Protein AF-A0A8C4H560-F1 (afdb_monomer)

Radius of gyration: 43.39 Å; Cα contacts (8 Å, |Δi|>4): 390; chains: 1; bounding box: 115×99×120 Å

Structure (mmCIF, N/CA/C/O backbone):
data_AF-A0A8C4H560-F1
#
_entry.id   AF-A0A8C4H560-F1
#
loop_
_atom_site.group_PDB
_atom_site.id
_atom_site.type_symbol
_atom_site.label_atom_id
_atom_site.label_alt_id
_atom_site.label_comp_id
_atom_site.label_asym_id
_atom_site.label_entity_id
_atom_site.label_seq_id
_atom_site.pdbx_PDB_ins_code
_atom_site.Cartn_x
_atom_site.Cartn_y
_atom_site.Cartn_z
_atom_site.occupancy
_atom_site.B_iso_or_equiv
_atom_site.auth_seq_id
_atom_site.auth_comp_id
_atom_site.auth_asym_id
_atom_site.auth_atom_id
_atom_site.pdbx_PDB_model_num
ATOM 1 N N . MET A 1 1 ? 51.937 -26.928 18.117 1.00 47.91 1 MET A N 1
ATOM 2 C CA . MET A 1 1 ? 51.478 -27.788 17.000 1.00 47.91 1 MET A CA 1
ATOM 3 C C . MET A 1 1 ? 50.819 -27.026 15.838 1.00 47.91 1 MET A C 1
ATOM 5 O O . MET A 1 1 ? 50.503 -27.669 14.853 1.00 47.91 1 MET A O 1
ATOM 9 N N . ALA A 1 2 ? 50.645 -25.694 15.878 1.00 48.47 2 ALA A N 1
ATOM 10 C CA . ALA A 1 2 ? 50.046 -24.950 14.752 1.00 48.47 2 ALA A CA 1
ATOM 11 C C . ALA A 1 2 ? 51.021 -24.631 13.591 1.00 48.47 2 ALA A C 1
ATOM 13 O O . ALA A 1 2 ? 50.582 -24.418 12.466 1.00 48.47 2 ALA A O 1
ATOM 14 N N . SER A 1 3 ? 52.335 -24.626 13.846 1.00 56.00 3 SER A N 1
ATOM 15 C CA . SER A 1 3 ? 53.384 -24.234 12.888 1.00 56.00 3 SER A CA 1
ATOM 16 C C . SER A 1 3 ? 53.405 -25.072 11.607 1.00 56.00 3 SER A C 1
ATOM 18 O O . SER A 1 3 ? 53.442 -24.520 10.513 1.00 56.00 3 SER A O 1
ATOM 20 N N . ASN A 1 4 ? 53.360 -26.402 11.733 1.00 58.06 4 ASN A N 1
ATOM 21 C CA . ASN A 1 4 ? 53.607 -27.302 10.603 1.00 58.06 4 ASN A CA 1
ATOM 22 C C . ASN A 1 4 ? 52.527 -27.186 9.518 1.00 58.06 4 ASN A C 1
ATOM 24 O O . ASN A 1 4 ? 52.849 -27.282 8.342 1.00 58.06 4 ASN A O 1
ATOM 28 N N . ALA A 1 5 ? 51.270 -26.931 9.895 1.00 63.47 5 ALA A N 1
ATOM 29 C CA . ALA A 1 5 ? 50.184 -26.751 8.933 1.00 63.47 5 ALA A CA 1
ATOM 30 C C . ALA A 1 5 ? 50.359 -25.469 8.098 1.00 63.47 5 ALA A C 1
ATOM 32 O O . ALA A 1 5 ? 50.160 -25.503 6.888 1.00 63.47 5 ALA A O 1
ATOM 33 N N . SER A 1 6 ? 50.787 -24.366 8.727 1.00 66.88 6 SER A N 1
ATOM 34 C CA . SER A 1 6 ? 51.080 -23.113 8.018 1.00 66.88 6 SER A CA 1
ATOM 35 C C . SER A 1 6 ? 52.268 -23.282 7.072 1.00 66.88 6 SER A C 1
ATOM 37 O O . SER A 1 6 ? 52.171 -22.943 5.900 1.00 66.88 6 SER A O 1
ATOM 39 N N . HIS A 1 7 ? 53.355 -23.887 7.557 1.00 69.62 7 HIS A N 1
ATOM 40 C CA . HIS A 1 7 ? 54.592 -24.048 6.789 1.00 69.62 7 HIS A CA 1
ATOM 41 C C . HIS A 1 7 ? 54.442 -25.035 5.612 1.00 69.62 7 HIS A C 1
ATOM 43 O O . HIS A 1 7 ? 55.108 -24.883 4.590 1.00 69.62 7 HIS A O 1
ATOM 49 N N . MET A 1 8 ? 53.549 -26.029 5.731 1.00 68.75 8 MET A N 1
ATOM 50 C CA . MET A 1 8 ? 53.156 -26.906 4.618 1.00 68.75 8 MET A CA 1
ATOM 51 C C . MET A 1 8 ? 52.274 -26.193 3.587 1.00 68.75 8 MET A C 1
ATOM 53 O O . MET A 1 8 ? 52.397 -26.481 2.401 1.00 68.75 8 MET A O 1
ATOM 57 N N . LEU A 1 9 ? 51.387 -25.286 4.014 1.00 74.06 9 LEU A N 1
ATOM 58 C CA . LEU A 1 9 ? 50.549 -24.507 3.098 1.00 74.06 9 LEU A CA 1
ATOM 59 C C . LEU A 1 9 ? 51.389 -23.496 2.304 1.00 74.06 9 LEU A C 1
ATOM 61 O O . LEU A 1 9 ? 51.219 -23.371 1.099 1.00 74.06 9 LEU A O 1
ATOM 65 N N . GLU A 1 10 ? 52.330 -22.835 2.976 1.00 76.50 10 GLU A N 1
ATOM 66 C CA . GLU A 1 10 ? 53.297 -21.899 2.396 1.00 76.50 10 GLU A CA 1
ATOM 67 C C . GLU A 1 10 ? 54.161 -22.579 1.319 1.00 76.50 10 GLU A C 1
ATOM 69 O O . GLU A 1 10 ? 54.155 -22.151 0.168 1.00 76.50 10 GLU A O 1
ATOM 74 N N . ALA A 1 11 ? 54.777 -23.726 1.637 1.00 71.19 11 ALA A N 1
ATOM 75 C CA . ALA A 1 11 ? 55.552 -24.511 0.670 1.00 71.19 11 ALA A CA 1
ATOM 76 C C . ALA A 1 11 ? 54.706 -25.079 -0.492 1.00 71.19 11 ALA A C 1
ATOM 78 O O . ALA A 1 11 ? 55.215 -25.267 -1.597 1.00 71.19 11 ALA A O 1
ATOM 79 N N . ALA A 1 12 ? 53.415 -25.358 -0.270 1.00 69.50 12 ALA A N 1
ATOM 80 C CA . ALA A 1 12 ? 52.510 -25.812 -1.327 1.00 69.50 12 ALA A CA 1
ATOM 81 C C . ALA A 1 12 ? 52.098 -24.677 -2.282 1.00 69.50 12 ALA A C 1
ATOM 83 O O . ALA A 1 12 ? 51.908 -24.933 -3.469 1.00 69.50 12 ALA A O 1
ATOM 84 N N . LEU A 1 13 ? 51.980 -23.440 -1.789 1.00 73.44 13 LEU A N 1
ATOM 85 C CA . LEU A 1 13 ? 51.741 -22.256 -2.619 1.00 73.44 13 LEU A CA 1
ATOM 86 C C . LEU A 1 13 ? 52.995 -21.891 -3.427 1.00 73.44 13 LEU A C 1
ATOM 88 O O . LEU A 1 13 ? 52.899 -21.699 -4.635 1.00 73.44 13 LEU A O 1
ATOM 92 N N . GLU A 1 14 ? 54.174 -21.921 -2.800 1.00 71.38 14 GLU A N 1
ATOM 93 C CA . GLU A 1 14 ? 55.463 -21.689 -3.470 1.00 71.38 14 GLU A CA 1
ATOM 94 C C . GLU A 1 14 ? 55.711 -22.704 -4.610 1.00 71.38 14 GLU A C 1
ATOM 96 O O . GLU A 1 14 ? 56.168 -22.333 -5.692 1.00 71.38 14 GLU A O 1
ATOM 101 N N . GLN A 1 15 ? 55.303 -23.972 -4.436 1.00 65.31 15 GLN A N 1
ATOM 102 C CA . GLN A 1 15 ? 55.306 -24.964 -5.522 1.00 65.31 15 GLN A CA 1
ATOM 103 C C . GLN A 1 15 ? 54.339 -24.642 -6.674 1.00 65.31 15 GLN A C 1
ATOM 105 O O . GLN A 1 15 ? 54.640 -24.991 -7.816 1.00 65.31 15 GLN A O 1
ATOM 110 N N . MET A 1 16 ? 53.186 -24.017 -6.415 1.00 61.81 16 MET A N 1
ATOM 111 C CA . MET A 1 16 ? 52.249 -23.635 -7.480 1.00 61.81 16 MET A CA 1
ATOM 112 C C . MET A 1 16 ? 52.762 -22.424 -8.263 1.00 61.81 16 MET A C 1
ATOM 114 O O . MET A 1 16 ? 52.707 -22.441 -9.494 1.00 61.81 16 MET A O 1
ATOM 118 N N . ASP A 1 17 ? 53.331 -21.430 -7.580 1.00 63.41 17 ASP A N 1
ATOM 119 C CA . ASP A 1 17 ? 53.924 -20.255 -8.225 1.00 63.41 17 ASP A CA 1
ATOM 120 C C . ASP A 1 17 ? 55.116 -20.634 -9.118 1.00 63.41 17 ASP A C 1
ATOM 122 O O . ASP A 1 17 ? 55.211 -20.141 -10.241 1.00 63.41 17 ASP A O 1
ATOM 126 N N . ASP A 1 18 ? 55.978 -21.572 -8.706 1.00 60.38 18 ASP A N 1
ATOM 127 C CA . ASP A 1 18 ? 57.092 -22.045 -9.546 1.00 60.38 18 ASP A CA 1
ATOM 128 C C . ASP A 1 18 ? 56.635 -22.808 -10.804 1.00 60.38 18 ASP A C 1
ATOM 130 O O . ASP A 1 18 ? 57.280 -22.714 -11.857 1.00 60.38 18 ASP A O 1
ATOM 134 N N . ILE A 1 19 ? 55.499 -23.513 -10.726 1.00 56.66 19 ILE A N 1
ATOM 135 C CA . ILE A 1 19 ? 54.857 -24.168 -11.877 1.00 56.66 19 ILE A CA 1
ATOM 136 C C . ILE A 1 19 ? 54.250 -23.122 -12.824 1.00 56.66 19 ILE A C 1
ATOM 138 O O . ILE A 1 19 ? 54.446 -23.211 -14.038 1.00 56.66 19 ILE A O 1
ATOM 142 N N . ILE A 1 20 ? 53.556 -22.111 -12.291 1.00 57.53 20 ILE A N 1
ATOM 143 C CA . ILE A 1 20 ? 52.934 -21.029 -13.076 1.00 57.53 20 ILE A CA 1
ATOM 144 C C . ILE A 1 20 ? 54.002 -20.127 -13.721 1.00 57.53 20 ILE A C 1
ATOM 146 O O . ILE A 1 20 ? 53.859 -19.731 -14.878 1.00 57.53 20 ILE A O 1
ATOM 150 N N . ALA A 1 21 ? 55.115 -19.873 -13.028 1.00 64.38 21 ALA A N 1
ATOM 151 C CA . ALA A 1 21 ? 56.273 -19.134 -13.534 1.00 64.38 21 ALA A CA 1
ATOM 152 C C . ALA A 1 21 ? 57.119 -19.919 -14.561 1.00 64.38 21 ALA A C 1
ATOM 154 O O . ALA A 1 21 ? 58.123 -19.402 -15.057 1.00 64.38 21 ALA A O 1
ATOM 155 N N . GLY A 1 22 ? 56.749 -21.163 -14.888 1.00 43.25 22 GLY A N 1
ATOM 156 C CA . GLY A 1 22 ? 57.388 -21.955 -15.940 1.00 43.25 22 GLY A CA 1
ATOM 157 C C . GLY A 1 22 ? 58.807 -22.437 -15.620 1.00 43.25 22 GLY A C 1
ATOM 158 O O . GLY A 1 22 ? 59.541 -22.829 -16.535 1.00 43.25 22 GLY A O 1
ATOM 159 N N . LYS A 1 23 ? 59.225 -22.436 -14.345 1.00 49.22 23 LYS A N 1
ATOM 160 C CA . LYS A 1 23 ? 60.531 -22.983 -13.955 1.00 49.22 23 LYS A CA 1
ATOM 161 C C . LYS A 1 23 ? 60.501 -24.504 -14.121 1.00 49.22 23 LYS A C 1
ATOM 163 O O . LYS A 1 23 ? 59.721 -25.204 -13.481 1.00 49.22 23 LYS A O 1
ATOM 168 N N . LYS A 1 24 ? 61.369 -25.043 -14.984 1.00 48.34 24 LYS A N 1
ATOM 169 C CA . LYS A 1 24 ? 61.469 -26.494 -15.215 1.00 48.34 24 LYS A CA 1
ATOM 170 C C . LYS A 1 24 ? 61.908 -27.219 -13.939 1.00 48.34 24 LYS A C 1
ATOM 172 O O . LYS A 1 24 ? 63.100 -27.282 -13.648 1.00 48.34 24 LYS A O 1
ATOM 177 N N . CYS A 1 25 ? 60.966 -27.831 -13.225 1.00 34.28 25 CYS A N 1
ATOM 178 C CA . CYS A 1 25 ? 61.288 -28.760 -12.149 1.00 34.28 25 CYS A CA 1
ATOM 179 C C . CYS A 1 25 ? 61.933 -30.026 -12.739 1.00 34.28 25 CYS A C 1
ATOM 181 O O . CYS A 1 25 ? 61.254 -30.885 -13.303 1.00 34.28 25 CYS A O 1
ATOM 183 N N . THR A 1 26 ? 63.255 -30.153 -12.619 1.00 41.19 26 THR A N 1
ATOM 184 C CA . THR A 1 26 ? 64.011 -31.346 -13.029 1.00 41.19 26 THR A CA 1
ATOM 185 C C . THR A 1 26 ? 63.871 -32.467 -11.997 1.00 41.19 26 THR A C 1
ATOM 187 O O . THR A 1 26 ? 64.844 -32.866 -11.361 1.00 41.19 26 THR A O 1
ATOM 190 N N . SER A 1 27 ? 62.647 -32.973 -11.837 1.00 36.25 27 SER A N 1
ATOM 191 C CA . SER A 1 27 ? 62.338 -34.174 -11.054 1.00 36.25 27 SER A CA 1
ATOM 192 C C . SER A 1 27 ? 62.000 -35.325 -11.999 1.00 36.25 27 SER A C 1
ATOM 194 O O . SER A 1 27 ? 61.185 -35.169 -12.907 1.00 36.25 27 SER A O 1
ATOM 196 N N . GLN A 1 28 ? 62.631 -36.486 -11.803 1.00 42.28 28 GLN A N 1
ATOM 197 C CA . GLN A 1 28 ? 62.467 -37.655 -12.673 1.00 42.28 28 GLN A CA 1
ATOM 198 C C . GLN A 1 28 ? 61.102 -38.331 -12.471 1.00 42.28 28 GLN A C 1
ATOM 200 O O . GLN A 1 28 ? 60.988 -39.339 -11.777 1.00 42.28 28 GLN A O 1
ATOM 205 N N . LEU A 1 29 ? 60.062 -37.807 -13.121 1.00 31.38 29 LEU A N 1
ATOM 206 C CA . LEU A 1 29 ? 58.842 -38.570 -13.374 1.00 31.38 29 LEU A CA 1
ATOM 207 C C . LEU A 1 29 ? 59.110 -39.566 -14.506 1.00 31.38 29 LEU A C 1
ATOM 209 O O . LEU A 1 29 ? 59.011 -39.235 -15.687 1.00 31.38 29 LEU A O 1
ATOM 213 N N . THR A 1 30 ? 59.450 -40.800 -14.134 1.00 35.66 30 THR A N 1
ATOM 214 C CA . THR A 1 30 ? 59.429 -41.955 -15.035 1.00 35.66 30 THR A CA 1
ATOM 215 C C . THR A 1 30 ? 57.999 -42.204 -15.505 1.00 35.66 30 THR A C 1
ATOM 217 O O . THR A 1 30 ? 57.219 -42.909 -14.864 1.00 35.66 30 THR A O 1
ATOM 220 N N . LEU A 1 31 ? 57.651 -41.616 -16.650 1.00 35.09 31 LEU A N 1
ATOM 221 C CA . LEU A 1 31 ? 56.470 -42.012 -17.407 1.00 35.09 31 LEU A CA 1
ATOM 222 C C . LEU A 1 31 ? 56.571 -43.511 -17.748 1.00 35.09 31 LEU A C 1
ATOM 224 O O . LEU A 1 31 ? 57.666 -43.986 -18.070 1.00 35.09 31 LEU A O 1
ATOM 228 N N . PRO A 1 32 ? 55.462 -44.271 -17.697 1.00 37.75 32 PRO A N 1
ATOM 229 C CA . PRO A 1 32 ? 55.464 -45.639 -18.195 1.00 37.75 32 PRO A CA 1
ATOM 230 C C . PRO A 1 32 ? 55.802 -45.621 -19.694 1.00 37.75 32 PRO A C 1
ATOM 232 O O . PRO A 1 32 ? 55.334 -44.725 -20.403 1.00 37.75 32 PRO A O 1
ATOM 235 N N . PRO A 1 33 ? 56.586 -46.584 -20.208 1.00 43.00 33 PRO A N 1
ATOM 236 C CA . PRO A 1 33 ? 56.915 -46.616 -21.623 1.00 43.00 33 PRO A CA 1
ATOM 237 C C . PRO A 1 33 ? 55.644 -46.879 -22.434 1.00 43.00 33 PRO A C 1
ATOM 239 O O . PRO A 1 33 ? 55.116 -47.991 -22.448 1.00 43.00 33 PRO A O 1
ATOM 242 N N . SER A 1 34 ? 55.160 -45.857 -23.138 1.00 39.41 34 SER A N 1
ATOM 243 C CA . SER A 1 34 ? 54.199 -46.027 -24.221 1.00 39.41 34 SER A CA 1
ATOM 244 C C . SER A 1 34 ? 54.909 -46.760 -25.358 1.00 39.41 34 SER A C 1
ATOM 246 O O . SER A 1 34 ? 55.544 -46.134 -26.208 1.00 39.41 34 SER A O 1
ATOM 248 N N . VAL A 1 35 ? 54.849 -48.096 -25.341 1.00 53.44 35 VAL A N 1
ATOM 249 C CA . VAL A 1 35 ? 55.402 -48.955 -26.397 1.00 53.44 35 VAL A CA 1
ATOM 250 C C . VAL A 1 35 ? 54.485 -48.891 -27.620 1.00 53.44 35 VAL A C 1
ATOM 252 O O . VAL A 1 35 ? 53.821 -49.859 -27.975 1.00 53.44 35 VAL A O 1
ATOM 255 N N . ASP A 1 36 ? 54.450 -47.721 -28.250 1.00 53.81 36 ASP A N 1
ATOM 256 C CA . ASP A 1 36 ? 54.069 -47.580 -29.645 1.00 53.81 36 ASP A CA 1
ATOM 257 C C . ASP A 1 36 ? 55.312 -47.922 -30.490 1.00 53.81 36 ASP A C 1
ATOM 259 O O . ASP A 1 36 ? 56.314 -47.192 -30.441 1.00 53.81 36 ASP A O 1
ATOM 263 N N . PRO A 1 37 ? 55.308 -49.043 -31.239 1.00 58.91 37 PRO A N 1
ATOM 264 C CA . PRO A 1 37 ? 56.445 -49.423 -32.065 1.00 58.91 37 PRO A CA 1
ATOM 265 C C . PRO A 1 37 ? 56.753 -48.392 -33.155 1.00 58.91 37 PRO A C 1
ATOM 267 O O . PRO A 1 37 ? 57.917 -48.254 -33.525 1.00 58.91 37 PRO A O 1
ATOM 270 N N . ALA A 1 38 ? 55.752 -47.647 -33.642 1.00 57.56 38 ALA A N 1
ATOM 271 C CA . ALA A 1 38 ? 55.943 -46.628 -34.668 1.00 57.56 38 ALA A CA 1
ATOM 272 C C . ALA A 1 38 ? 56.692 -45.409 -34.115 1.00 57.56 38 ALA A C 1
ATOM 274 O O . ALA A 1 38 ? 57.623 -44.926 -34.757 1.00 57.56 38 ALA A O 1
ATOM 275 N N . LEU A 1 39 ? 56.365 -44.954 -32.899 1.00 62.19 39 LEU A N 1
ATOM 276 C CA . LEU A 1 39 ? 57.067 -43.824 -32.278 1.00 62.19 39 LEU A CA 1
ATOM 277 C C . LEU A 1 39 ? 58.534 -44.166 -31.969 1.00 62.19 39 LEU A C 1
ATOM 279 O O . LEU A 1 39 ? 59.423 -43.364 -32.254 1.00 62.19 39 LEU A O 1
ATOM 283 N N . ASN A 1 40 ? 58.802 -45.376 -31.463 1.00 65.44 40 ASN A N 1
ATOM 284 C CA . ASN A 1 40 ? 60.173 -45.858 -31.263 1.00 65.44 40 ASN A CA 1
ATOM 285 C C . ASN A 1 40 ? 60.932 -46.008 -32.594 1.00 65.44 40 ASN A C 1
ATOM 287 O O . ASN A 1 40 ? 62.098 -45.625 -32.675 1.00 65.44 40 ASN A O 1
ATOM 291 N N . ALA A 1 41 ? 60.286 -46.523 -33.647 1.00 63.59 41 ALA A N 1
ATOM 292 C CA . ALA 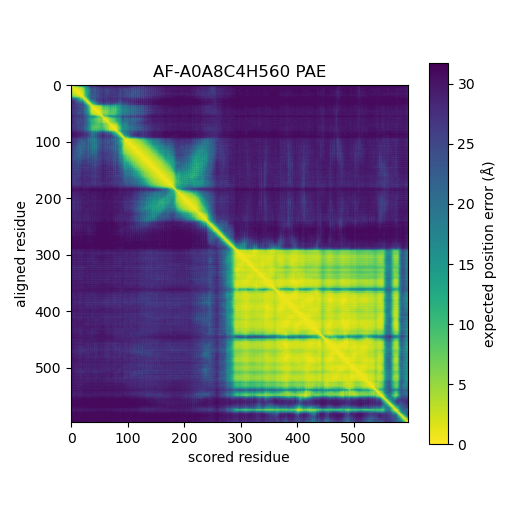A 1 41 ? 60.896 -46.634 -34.973 1.00 63.59 41 ALA A CA 1
ATOM 293 C C . ALA A 1 41 ? 61.236 -45.258 -35.571 1.00 63.59 41 ALA A C 1
ATOM 295 O O . ALA A 1 41 ? 62.328 -45.087 -36.114 1.00 63.59 41 ALA A O 1
ATOM 296 N N . LEU A 1 42 ? 60.356 -44.262 -35.420 1.00 65.25 42 LEU A N 1
ATOM 297 C CA . LEU A 1 42 ? 60.607 -42.884 -35.849 1.00 65.25 42 LEU A CA 1
ATOM 298 C C . LEU A 1 42 ? 61.770 -42.252 -35.073 1.00 65.25 42 LEU A C 1
ATOM 300 O O . LEU A 1 42 ? 62.687 -41.724 -35.694 1.00 65.25 42 LEU A O 1
ATOM 304 N N . GLN A 1 43 ? 61.800 -42.371 -33.741 1.00 69.50 43 GLN A N 1
ATOM 305 C CA . GLN A 1 43 ? 62.899 -41.840 -32.920 1.00 69.50 43 GLN A CA 1
ATOM 306 C C . GLN A 1 43 ? 64.253 -42.488 -33.251 1.00 69.50 43 GLN A C 1
ATOM 308 O O . GLN A 1 43 ? 65.264 -41.792 -33.337 1.00 69.50 43 GLN A O 1
ATOM 313 N N . LEU A 1 44 ? 64.281 -43.804 -33.489 1.00 70.94 44 LEU A N 1
ATOM 314 C CA . LEU A 1 44 ? 65.487 -44.511 -33.933 1.00 70.94 44 LEU A CA 1
ATOM 315 C C . LEU A 1 44 ? 65.911 -44.098 -35.351 1.00 70.94 44 LEU A C 1
ATOM 317 O O . LEU A 1 44 ? 67.105 -43.966 -35.608 1.00 70.94 44 LEU A O 1
ATOM 321 N N . THR A 1 45 ? 64.957 -43.849 -36.251 1.00 66.94 45 THR A N 1
ATOM 322 C CA . THR A 1 45 ? 65.234 -43.378 -37.619 1.00 66.94 45 THR A CA 1
ATOM 323 C C . THR A 1 45 ? 65.797 -41.956 -37.616 1.00 66.94 45 THR A C 1
ATOM 325 O O . THR A 1 45 ? 66.785 -41.698 -38.297 1.00 66.94 45 THR A O 1
ATOM 328 N N . GLU A 1 46 ? 65.241 -41.053 -36.803 1.00 68.94 46 GLU A N 1
ATOM 329 C CA . GLU A 1 46 ? 65.741 -39.683 -36.626 1.00 68.94 46 GLU A CA 1
ATOM 330 C C . GLU A 1 46 ? 67.154 -39.677 -36.016 1.00 68.94 46 GLU A C 1
ATOM 332 O O . GLU A 1 46 ? 68.055 -39.009 -36.519 1.00 68.94 46 GLU A O 1
ATOM 337 N N . ALA A 1 47 ? 67.397 -40.494 -34.983 1.00 72.19 47 ALA A N 1
ATOM 338 C CA . ALA A 1 47 ? 68.727 -40.643 -34.394 1.00 72.19 47 ALA A CA 1
ATOM 339 C C . ALA A 1 47 ? 69.755 -41.177 -35.411 1.00 72.19 47 ALA A C 1
ATOM 341 O O . ALA A 1 47 ? 70.880 -40.680 -35.478 1.00 72.19 47 ALA A O 1
ATOM 342 N N . LEU A 1 48 ? 69.369 -42.156 -36.235 1.00 65.69 48 LEU A N 1
ATOM 343 C CA . LEU A 1 48 ? 70.237 -42.738 -37.261 1.00 65.69 48 LEU A CA 1
ATOM 344 C C . LEU A 1 48 ? 70.482 -41.761 -38.428 1.00 65.69 48 LEU A C 1
ATOM 346 O O . LEU A 1 48 ? 71.602 -41.691 -38.933 1.00 65.69 48 LEU A O 1
ATOM 350 N N . ARG A 1 49 ? 69.487 -40.937 -38.788 1.00 70.94 49 ARG A N 1
ATOM 351 C CA . ARG A 1 49 ? 69.623 -39.804 -39.719 1.00 70.94 49 ARG A CA 1
ATOM 352 C C . ARG A 1 49 ? 70.651 -38.791 -39.211 1.00 70.94 49 ARG A C 1
ATOM 354 O O . ARG A 1 49 ? 71.587 -38.477 -39.939 1.00 70.94 49 ARG A O 1
ATOM 361 N N . VAL A 1 50 ? 70.535 -38.343 -37.959 1.00 71.06 50 VAL A N 1
ATOM 362 C CA . VAL A 1 50 ? 71.476 -37.388 -37.339 1.00 71.06 50 VAL A CA 1
ATOM 363 C C . VAL A 1 50 ? 72.901 -37.952 -37.259 1.00 71.06 50 VAL A C 1
ATOM 365 O O . VAL A 1 50 ? 73.859 -37.225 -37.512 1.00 71.06 50 VAL A O 1
ATOM 368 N N . VAL A 1 51 ? 73.067 -39.247 -36.963 1.00 68.38 51 VAL A N 1
ATOM 369 C CA . VAL A 1 51 ? 74.392 -39.898 -36.952 1.00 68.38 51 VAL A CA 1
ATOM 370 C C . VAL A 1 51 ? 75.009 -39.970 -38.354 1.00 68.38 51 VAL A C 1
ATOM 372 O O . VAL A 1 51 ? 76.202 -39.708 -38.494 1.00 68.38 51 VAL A O 1
ATOM 375 N N . LEU A 1 52 ? 74.223 -40.275 -39.395 1.00 63.09 52 LEU A N 1
ATOM 376 C CA . LEU A 1 52 ? 74.711 -40.295 -40.781 1.00 63.09 52 LEU A CA 1
ATOM 377 C C . LEU A 1 52 ? 75.061 -38.890 -41.294 1.00 63.09 52 LEU A C 1
ATOM 379 O O . LEU A 1 52 ? 76.129 -38.702 -41.874 1.00 63.09 52 LEU A O 1
ATOM 383 N N . GLU A 1 53 ? 74.202 -37.897 -41.046 1.00 65.94 53 GLU A N 1
ATOM 384 C CA . GLU A 1 53 ? 74.434 -36.497 -41.438 1.00 65.94 53 GLU A CA 1
ATOM 385 C C . GLU A 1 53 ? 75.608 -35.855 -40.673 1.00 65.94 53 GLU A C 1
ATOM 387 O O . GLU A 1 53 ? 76.210 -34.900 -41.160 1.00 65.94 53 GLU A O 1
ATOM 392 N N . GLY A 1 54 ? 75.984 -36.410 -39.516 1.00 63.44 54 GLY A N 1
ATOM 393 C CA . GLY A 1 54 ? 77.163 -36.013 -38.745 1.00 63.44 54 GLY A CA 1
ATOM 394 C C . GLY A 1 54 ? 78.503 -36.604 -39.214 1.00 63.44 54 GLY A C 1
ATOM 395 O O . GLY A 1 54 ? 79.543 -36.155 -38.732 1.00 63.44 54 GLY A O 1
ATOM 396 N N . GLN A 1 55 ? 78.525 -37.588 -40.126 1.00 58.66 55 GLN A N 1
ATOM 397 C CA . GLN A 1 55 ? 79.774 -38.184 -40.631 1.00 58.66 55 GLN A CA 1
ATOM 398 C C . GLN A 1 55 ? 80.203 -37.570 -41.970 1.00 58.66 55 GLN A C 1
ATOM 400 O O . GLN A 1 55 ? 79.558 -37.740 -43.003 1.00 58.66 55 GLN A O 1
ATOM 405 N N . GLY A 1 56 ? 81.322 -36.841 -41.928 1.00 59.00 56 GLY A N 1
ATOM 406 C CA . GLY A 1 56 ? 81.775 -35.915 -42.969 1.00 59.00 56 GLY A CA 1
ATOM 407 C C . GLY A 1 56 ? 82.530 -36.513 -44.161 1.00 59.00 56 GLY A C 1
ATOM 408 O O . GLY A 1 56 ? 83.360 -35.809 -44.734 1.00 59.00 56 GLY A O 1
ATOM 409 N N . SER A 1 57 ? 82.283 -37.770 -44.546 1.00 60.91 57 SER A N 1
ATOM 410 C CA . SER A 1 57 ? 82.799 -38.310 -45.812 1.00 60.91 57 SER A CA 1
ATOM 411 C C . SER A 1 57 ? 81.763 -39.170 -46.546 1.00 60.91 57 SER A C 1
ATOM 413 O O . SER A 1 57 ? 81.153 -40.083 -45.984 1.00 60.91 57 SER A O 1
ATOM 415 N N . GLU A 1 58 ? 81.576 -38.901 -47.843 1.00 60.59 58 GLU A N 1
ATOM 416 C CA . GLU A 1 58 ? 80.666 -39.684 -48.694 1.00 60.59 58 GLU A CA 1
ATOM 417 C C . GLU A 1 58 ? 81.095 -41.157 -48.773 1.00 60.59 58 GLU A C 1
ATOM 419 O O . GLU A 1 58 ? 80.258 -42.046 -48.896 1.00 60.59 58 GLU A O 1
ATOM 424 N N . GLN A 1 59 ? 82.399 -41.429 -48.666 1.00 59.84 59 GLN A N 1
ATOM 425 C CA . GLN A 1 59 ? 82.970 -42.768 -48.793 1.00 59.84 59 GLN A CA 1
ATOM 426 C C . GLN A 1 59 ? 82.653 -43.667 -47.582 1.00 59.84 59 GLN A C 1
ATOM 428 O O . GLN A 1 59 ? 82.476 -44.876 -47.749 1.00 59.84 59 GLN A O 1
ATOM 433 N N . GLU A 1 60 ? 82.508 -43.095 -46.382 1.00 63.62 60 GLU A N 1
ATOM 434 C CA . GLU A 1 60 ? 82.028 -43.810 -45.191 1.00 63.62 60 GLU A CA 1
ATOM 435 C C . GLU A 1 60 ? 80.506 -44.006 -45.236 1.00 63.62 60 GLU A C 1
ATOM 437 O O . GLU A 1 60 ? 80.037 -45.129 -45.041 1.00 63.62 60 GLU A O 1
ATOM 442 N N . GLN A 1 61 ? 79.732 -42.976 -45.606 1.00 61.38 61 GLN A N 1
ATOM 443 C CA . GLN A 1 61 ? 78.279 -43.108 -45.797 1.00 61.38 61 GLN A CA 1
ATOM 444 C C . GLN A 1 61 ? 77.928 -44.177 -46.846 1.00 61.38 61 GLN A C 1
ATOM 446 O O . GLN A 1 61 ? 77.044 -45.005 -46.634 1.00 61.38 61 GLN A O 1
ATOM 451 N N . GLU A 1 62 ? 78.648 -44.206 -47.966 1.00 62.97 62 GLU A N 1
ATOM 452 C CA . GLU A 1 62 ? 78.478 -45.186 -49.040 1.00 62.97 62 GLU A CA 1
ATOM 453 C C . GLU A 1 62 ? 78.925 -46.602 -48.627 1.00 62.97 62 GLU A C 1
ATOM 455 O O . GLU A 1 62 ? 78.389 -47.598 -49.120 1.00 62.97 62 GLU A O 1
ATOM 460 N N . SER A 1 63 ? 79.857 -46.714 -47.675 1.00 66.12 63 SER A N 1
ATOM 461 C CA . SER A 1 63 ? 80.240 -47.994 -47.062 1.00 66.12 63 SER A CA 1
ATOM 462 C C . SER A 1 63 ? 79.171 -48.504 -46.088 1.00 66.12 63 SER A C 1
ATOM 464 O O . SER A 1 63 ? 78.856 -49.693 -46.101 1.00 66.12 63 SER A O 1
ATOM 466 N N . LEU A 1 64 ? 78.552 -47.615 -45.302 1.00 65.12 64 LEU A N 1
ATOM 467 C CA . LEU A 1 64 ? 77.426 -47.941 -44.416 1.00 65.12 64 LEU A CA 1
ATOM 468 C C . LEU A 1 64 ? 76.170 -48.336 -45.210 1.00 65.12 64 LEU A C 1
ATOM 470 O O . LEU A 1 64 ? 75.522 -49.328 -44.881 1.00 65.12 64 LEU A O 1
ATOM 474 N N . ARG A 1 65 ? 75.867 -47.642 -46.317 1.00 64.12 65 ARG A N 1
ATOM 475 C CA . ARG A 1 65 ? 74.778 -48.018 -47.242 1.00 64.12 65 ARG A CA 1
ATOM 476 C C . ARG A 1 65 ? 74.932 -49.448 -47.770 1.00 64.12 65 ARG A C 1
ATOM 478 O O . ARG A 1 65 ? 73.943 -50.165 -47.869 1.00 64.12 65 ARG A O 1
ATOM 485 N N . LYS A 1 66 ? 76.167 -49.890 -48.036 1.00 64.81 66 LYS A N 1
ATOM 486 C CA . LYS A 1 66 ? 76.489 -51.256 -48.494 1.00 64.81 66 LYS A CA 1
ATOM 487 C C . LYS A 1 66 ? 76.420 -52.330 -47.401 1.00 64.81 66 LYS A C 1
ATOM 489 O O . LYS A 1 66 ? 76.503 -53.509 -47.731 1.00 64.81 66 LYS A O 1
ATOM 494 N N . GLN A 1 67 ? 76.246 -51.956 -46.131 1.00 67.81 67 GLN A N 1
ATOM 495 C CA . GLN A 1 67 ? 75.980 -52.900 -45.035 1.00 67.81 67 GLN A CA 1
ATOM 496 C C . GLN A 1 67 ? 74.480 -53.172 -44.826 1.00 67.81 67 GLN A C 1
ATOM 498 O O . GLN A 1 67 ? 74.124 -54.144 -44.160 1.00 67.81 67 GLN A O 1
ATOM 503 N N . VAL A 1 68 ? 73.587 -52.356 -45.398 1.00 67.81 68 VAL A N 1
ATOM 504 C CA . VAL A 1 68 ? 72.140 -52.602 -45.350 1.00 67.81 68 VAL A CA 1
ATOM 505 C C . VAL A 1 68 ? 71.789 -53.706 -46.349 1.00 67.81 68 VAL A C 1
ATOM 507 O O . VAL A 1 68 ? 72.032 -53.560 -47.546 1.00 67.81 68 VAL A O 1
ATOM 510 N N . SER A 1 69 ? 71.195 -54.808 -45.873 1.00 71.38 69 SER A N 1
ATOM 511 C CA . SER A 1 69 ? 70.728 -55.877 -46.767 1.00 71.38 69 SER A CA 1
ATOM 512 C C . SER A 1 69 ? 69.720 -55.336 -47.784 1.00 71.38 69 SER A C 1
ATOM 514 O O . SER A 1 69 ? 68.816 -54.569 -47.435 1.00 71.38 69 SER A O 1
ATOM 516 N N . THR A 1 70 ? 69.848 -55.779 -49.035 1.00 68.00 70 THR A N 1
ATOM 517 C CA . THR A 1 70 ? 68.969 -55.380 -50.140 1.00 68.00 70 THR A CA 1
ATOM 518 C C . THR A 1 70 ? 67.504 -55.699 -49.836 1.00 68.00 70 THR A C 1
ATOM 520 O O . THR A 1 70 ? 66.635 -54.885 -50.138 1.00 68.00 70 THR A O 1
ATOM 523 N N . ASP A 1 71 ? 67.231 -56.815 -49.150 1.00 71.62 71 ASP A N 1
ATOM 524 C CA . ASP A 1 71 ? 65.883 -57.189 -48.706 1.00 71.62 71 ASP A CA 1
ATOM 525 C C . ASP A 1 71 ? 65.304 -56.172 -47.712 1.00 71.62 71 ASP A C 1
ATOM 527 O O . ASP A 1 71 ? 64.156 -55.748 -47.843 1.00 71.62 71 ASP A O 1
ATOM 531 N N . THR A 1 72 ? 66.109 -55.723 -46.742 1.00 71.12 72 THR A N 1
ATOM 532 C CA . THR A 1 72 ? 65.704 -54.730 -45.734 1.00 71.12 72 THR A CA 1
ATOM 533 C C . THR A 1 72 ? 65.389 -53.386 -46.385 1.00 71.12 72 THR A C 1
ATOM 535 O O . THR A 1 72 ? 64.355 -52.787 -46.093 1.00 71.12 72 THR A O 1
ATOM 538 N N . ALA A 1 73 ? 66.238 -52.932 -47.313 1.00 69.19 73 ALA A N 1
ATOM 539 C CA . ALA A 1 73 ? 65.991 -51.712 -48.080 1.00 69.19 73 ALA A CA 1
ATOM 540 C C . ALA A 1 73 ? 64.705 -51.819 -48.922 1.00 69.19 73 ALA A C 1
ATOM 542 O O . ALA A 1 73 ? 63.909 -50.881 -48.963 1.00 69.19 73 ALA A O 1
ATOM 543 N N . HIS A 1 74 ? 64.458 -52.979 -49.540 1.00 69.31 74 HIS A N 1
ATOM 544 C CA . HIS A 1 74 ? 63.265 -53.219 -50.350 1.00 69.31 74 HIS A CA 1
ATOM 545 C C . HIS A 1 74 ? 61.977 -53.280 -49.506 1.00 69.31 74 HIS A C 1
ATOM 547 O O . HIS A 1 74 ? 60.941 -52.777 -49.935 1.00 69.31 74 HIS A O 1
ATOM 553 N N . VAL A 1 75 ? 62.033 -53.818 -48.280 1.00 71.38 75 VAL A N 1
ATOM 554 C CA . VAL A 1 75 ? 60.910 -53.780 -47.322 1.00 71.38 75 VAL A CA 1
ATOM 555 C C . VAL A 1 75 ? 60.603 -52.351 -46.865 1.00 71.38 75 VAL A C 1
ATOM 557 O O . VAL A 1 75 ? 59.430 -51.990 -46.796 1.00 71.38 75 VAL A O 1
ATOM 560 N N . ILE A 1 76 ? 61.621 -51.525 -46.598 1.00 67.19 76 ILE A N 1
ATOM 561 C CA . ILE A 1 76 ? 61.435 -50.120 -46.191 1.00 67.19 76 ILE A CA 1
ATOM 562 C C . ILE A 1 76 ? 60.837 -49.289 -47.335 1.00 67.19 76 ILE A C 1
ATOM 564 O O . ILE A 1 76 ? 59.873 -48.558 -47.113 1.00 67.19 76 ILE A O 1
ATOM 568 N N . LEU A 1 77 ? 61.336 -49.443 -48.568 1.00 70.38 77 LEU A N 1
ATOM 569 C CA . LEU A 1 77 ? 60.756 -48.786 -49.746 1.00 70.38 77 LEU A CA 1
ATOM 570 C C . LEU A 1 77 ? 59.296 -49.206 -49.957 1.00 70.38 77 LEU A C 1
ATOM 572 O O . LEU A 1 77 ? 58.425 -48.352 -50.062 1.00 70.38 77 LEU A O 1
ATOM 576 N N . LYS A 1 78 ? 58.996 -50.507 -49.887 1.00 68.56 78 LYS A N 1
ATOM 577 C CA . LYS A 1 78 ? 57.630 -51.044 -50.018 1.00 68.56 78 LYS A CA 1
ATOM 578 C C . LYS A 1 78 ? 56.684 -50.656 -48.868 1.00 68.56 78 LYS A C 1
ATOM 580 O O . LYS A 1 78 ? 55.468 -50.802 -48.997 1.00 68.56 78 LYS A O 1
ATOM 585 N N . TRP A 1 79 ? 57.221 -50.197 -47.737 1.00 65.06 79 TRP A N 1
ATOM 586 C CA . TRP A 1 79 ? 56.446 -49.603 -46.647 1.00 65.06 79 TRP A CA 1
ATOM 587 C C . TRP A 1 79 ? 56.158 -48.118 -46.911 1.00 65.06 79 TRP A C 1
ATOM 589 O O . TRP A 1 79 ? 55.024 -47.693 -46.726 1.00 65.06 79 TRP A O 1
ATOM 599 N N . LEU A 1 80 ? 57.132 -47.364 -47.434 1.00 62.59 80 LEU A N 1
ATOM 600 C CA . LEU A 1 80 ? 56.957 -45.969 -47.868 1.00 62.59 80 LEU A CA 1
ATOM 601 C C . LEU A 1 80 ? 56.043 -45.826 -49.100 1.00 62.59 80 LEU A C 1
ATOM 603 O O . LEU A 1 80 ? 55.293 -44.863 -49.192 1.00 62.59 80 LEU A O 1
ATOM 607 N N . GLU A 1 81 ? 56.063 -46.792 -50.022 1.00 57.31 81 GLU A N 1
ATOM 608 C CA . GLU A 1 81 ? 55.178 -46.857 -51.201 1.00 57.31 81 GLU A CA 1
ATOM 609 C C . GLU A 1 81 ? 53.734 -47.286 -50.864 1.00 57.31 81 GLU A C 1
ATOM 611 O O . GLU A 1 81 ? 52.877 -47.338 -51.748 1.00 57.31 81 GLU A O 1
ATOM 616 N N . ARG A 1 82 ? 53.434 -47.617 -49.600 1.00 52.19 82 ARG A N 1
ATOM 617 C CA . ARG A 1 82 ? 52.069 -47.892 -49.137 1.00 52.19 82 ARG A CA 1
ATOM 618 C C . ARG A 1 82 ? 51.460 -46.639 -48.512 1.00 52.19 82 ARG A C 1
ATOM 620 O O . ARG A 1 82 ? 51.696 -46.351 -47.344 1.00 52.19 82 ARG A O 1
ATOM 627 N N . ASP A 1 83 ? 50.573 -45.986 -49.262 1.00 48.72 83 ASP A N 1
ATOM 628 C CA . ASP A 1 83 ? 49.791 -44.785 -48.893 1.00 48.72 83 ASP A CA 1
ATOM 629 C C . ASP A 1 83 ? 48.902 -44.903 -47.620 1.00 48.72 83 ASP A C 1
ATOM 631 O O . ASP A 1 83 ? 48.159 -43.985 -47.274 1.00 48.72 83 ASP A O 1
ATOM 635 N N . GLU A 1 84 ? 48.966 -46.005 -46.867 1.00 47.16 84 GLU A N 1
ATOM 636 C CA . GLU A 1 84 ? 48.129 -46.255 -45.682 1.00 47.16 84 GLU A CA 1
ATOM 637 C C . GLU A 1 84 ? 48.685 -45.671 -44.367 1.00 47.16 84 GLU A C 1
ATOM 639 O O . GLU A 1 84 ? 48.140 -45.930 -43.297 1.00 47.16 84 GLU A O 1
ATOM 644 N N . VAL A 1 85 ? 49.713 -44.816 -44.417 1.00 49.62 85 VAL A N 1
ATOM 645 C CA . VAL A 1 85 ? 50.204 -44.083 -43.227 1.00 49.62 85 VAL A CA 1
ATOM 646 C C . VAL A 1 85 ? 49.263 -42.923 -42.829 1.00 49.62 85 VAL A C 1
ATOM 648 O O . VAL A 1 85 ? 49.428 -42.338 -41.764 1.00 49.62 85 VAL A O 1
ATOM 651 N N . ASN A 1 86 ? 48.249 -42.591 -43.648 1.00 46.38 86 ASN A N 1
ATOM 652 C CA . ASN A 1 86 ? 47.412 -41.391 -43.464 1.00 46.38 86 ASN A CA 1
ATOM 653 C C . ASN A 1 86 ? 45.877 -41.600 -43.509 1.00 46.38 86 ASN A C 1
ATOM 655 O O . ASN A 1 86 ? 45.138 -40.616 -43.499 1.00 46.38 86 ASN A O 1
ATOM 659 N N . LEU A 1 87 ? 45.358 -42.839 -43.537 1.00 45.88 87 LEU A N 1
ATOM 660 C CA . LEU A 1 87 ? 43.902 -43.101 -43.554 1.00 45.88 87 LEU A CA 1
ATOM 661 C C . LEU A 1 87 ? 43.415 -44.083 -42.472 1.00 45.88 87 LEU A C 1
ATOM 663 O O . LEU A 1 87 ? 42.948 -45.187 -42.745 1.00 45.88 87 LEU A O 1
ATOM 667 N N . HIS A 1 88 ? 43.394 -43.613 -41.223 1.00 37.50 88 HIS A N 1
ATOM 668 C CA . HIS A 1 88 ? 42.473 -44.105 -40.184 1.00 37.50 88 HIS A CA 1
ATOM 669 C C . HIS A 1 88 ? 41.517 -42.985 -39.731 1.00 37.50 88 HIS A C 1
ATOM 671 O O . HIS A 1 88 ? 41.345 -42.693 -38.548 1.00 37.50 88 HIS A O 1
ATOM 677 N N . SER A 1 89 ? 40.865 -42.351 -40.710 1.00 42.38 89 SER A N 1
ATOM 678 C CA . SER A 1 89 ? 39.854 -41.300 -40.546 1.00 42.38 89 SER A CA 1
ATOM 679 C C . SER A 1 89 ? 38.515 -41.852 -40.025 1.00 42.38 89 SER A C 1
ATOM 681 O O . SER A 1 89 ? 37.479 -41.802 -40.689 1.00 42.38 89 SER A O 1
ATOM 683 N N . SER A 1 90 ? 38.521 -42.369 -38.792 1.00 38.34 90 SER A N 1
ATOM 684 C CA . SER A 1 90 ? 37.334 -42.883 -38.096 1.00 38.34 90 SER A CA 1
ATOM 685 C C . SER A 1 90 ? 36.357 -41.762 -37.701 1.00 38.34 90 SER A C 1
ATOM 687 O O . SER A 1 90 ? 36.263 -41.364 -36.541 1.00 38.34 90 SER A O 1
ATOM 689 N N . GLY A 1 91 ? 35.588 -41.273 -38.674 1.00 44.78 91 GLY A N 1
ATOM 690 C CA . GLY A 1 91 ? 34.322 -40.562 -38.468 1.00 44.78 91 GLY A CA 1
ATOM 691 C C . GLY A 1 91 ? 34.385 -39.083 -38.074 1.00 44.78 91 GLY A C 1
ATOM 692 O O . GLY A 1 91 ? 33.352 -38.427 -38.158 1.00 44.78 91 GLY A O 1
ATOM 693 N N . ASN A 1 92 ? 35.538 -38.531 -37.675 1.00 52.72 92 ASN A N 1
ATOM 694 C CA . ASN A 1 92 ? 35.652 -37.100 -37.357 1.00 52.72 92 ASN A CA 1
ATOM 695 C C . ASN A 1 92 ? 37.070 -36.557 -37.633 1.00 52.72 92 ASN A C 1
ATOM 697 O O . ASN A 1 92 ? 37.909 -36.487 -36.738 1.00 52.72 92 ASN A O 1
ATOM 701 N N . SER A 1 93 ? 37.354 -36.226 -38.897 1.00 44.28 93 SER A N 1
ATOM 702 C CA . SER A 1 93 ? 38.706 -35.909 -39.395 1.00 44.28 93 SER A CA 1
ATOM 703 C C . SER A 1 93 ? 39.109 -34.434 -39.224 1.00 44.28 93 SER A C 1
ATOM 705 O O . SER A 1 93 ? 39.546 -33.792 -40.177 1.00 44.28 93 SER A O 1
ATOM 707 N N . GLU A 1 94 ? 38.975 -33.907 -38.008 1.00 55.56 94 GLU A N 1
ATOM 708 C CA . GLU A 1 94 ? 39.625 -32.652 -37.600 1.00 55.56 94 GLU A CA 1
ATOM 709 C C . GLU A 1 94 ? 41.150 -32.843 -37.612 1.00 55.56 94 GLU A C 1
ATOM 711 O O . GLU A 1 94 ? 41.656 -33.832 -37.071 1.00 55.56 94 GLU A O 1
ATOM 716 N N . SER A 1 95 ? 41.899 -31.930 -38.235 1.00 72.81 95 SER A N 1
ATOM 717 C CA . SER A 1 95 ? 43.357 -32.093 -38.331 1.00 72.81 95 SER A CA 1
ATOM 718 C C . SER A 1 95 ? 44.041 -31.893 -36.969 1.00 72.81 95 SER A C 1
ATOM 720 O O . SER A 1 95 ? 43.559 -31.143 -36.123 1.00 72.81 95 SER A O 1
ATOM 722 N N . TYR A 1 96 ? 45.200 -32.522 -36.732 1.00 67.44 96 TYR A N 1
ATOM 723 C CA . TYR A 1 96 ? 45.939 -32.337 -35.468 1.00 67.44 96 TYR A CA 1
ATOM 724 C C . TYR A 1 96 ? 46.272 -30.859 -35.189 1.00 67.44 96 TYR A C 1
ATOM 726 O O . TYR A 1 96 ? 46.202 -30.424 -34.041 1.00 67.44 96 TYR A O 1
ATOM 734 N N . GLN A 1 97 ? 46.563 -30.086 -36.240 1.00 68.94 97 GLN A N 1
ATOM 735 C CA . GLN A 1 97 ? 46.826 -28.643 -36.191 1.00 68.94 97 GLN A CA 1
ATOM 736 C C . GLN A 1 97 ? 45.596 -27.842 -35.720 1.00 68.94 97 GLN A C 1
ATOM 738 O O . GLN A 1 97 ? 45.693 -26.947 -34.886 1.00 68.94 97 GLN A O 1
ATOM 743 N N . GLU A 1 98 ? 44.425 -28.191 -36.246 1.00 71.44 98 GLU A N 1
ATOM 744 C CA . GLU A 1 98 ? 43.126 -27.567 -35.972 1.00 71.44 98 GLU A CA 1
ATOM 745 C C . GLU A 1 98 ? 42.604 -27.944 -34.580 1.00 71.44 98 GLU A C 1
ATOM 747 O O . GLU A 1 98 ? 42.152 -27.083 -33.826 1.00 71.44 98 GLU A O 1
ATOM 752 N N . ARG A 1 99 ? 42.787 -29.207 -34.176 1.00 80.94 99 ARG A N 1
ATOM 753 C CA . ARG A 1 99 ? 42.500 -29.682 -32.818 1.00 80.94 99 ARG A CA 1
ATOM 754 C C . ARG A 1 99 ? 43.398 -29.024 -31.769 1.00 80.94 99 ARG A C 1
ATOM 756 O O . ARG A 1 99 ? 42.910 -28.733 -30.679 1.00 80.94 99 ARG A O 1
ATOM 763 N N . LEU A 1 100 ? 44.676 -28.783 -32.083 1.00 74.06 100 LEU A N 1
ATOM 764 C CA . LEU A 1 100 ? 45.573 -27.973 -31.250 1.00 74.06 100 LEU A CA 1
ATOM 765 C C . LEU A 1 100 ? 45.059 -26.535 -31.148 1.00 74.06 100 LEU A C 1
ATOM 767 O O . LEU A 1 100 ? 44.810 -26.072 -30.041 1.00 74.06 100 LEU A O 1
ATOM 771 N N . SER A 1 101 ? 44.790 -25.882 -32.282 1.00 78.44 101 SER A N 1
ATOM 772 C CA . SER A 1 101 ? 44.302 -24.499 -32.311 1.00 78.44 101 SER A CA 1
ATOM 773 C C . SER A 1 101 ? 42.980 -24.310 -31.549 1.00 78.44 101 SER A C 1
ATOM 775 O O . SER A 1 101 ? 42.834 -23.329 -30.818 1.00 78.44 101 SER A O 1
ATOM 777 N N . ARG A 1 102 ? 42.039 -25.269 -31.618 1.00 84.00 102 ARG A N 1
ATOM 778 C CA . ARG A 1 102 ? 40.829 -25.233 -30.778 1.00 84.00 102 ARG A CA 1
ATOM 779 C C . ARG A 1 102 ? 41.164 -25.371 -29.293 1.00 84.00 102 ARG A C 1
ATOM 781 O O . ARG A 1 102 ? 40.648 -24.592 -28.504 1.00 84.00 102 ARG A O 1
ATOM 788 N N . LEU A 1 103 ? 42.033 -26.308 -28.906 1.00 87.50 103 LEU A N 1
ATOM 789 C CA . LEU A 1 103 ? 42.435 -26.481 -27.501 1.00 87.50 103 LEU A CA 1
ATOM 790 C C . LEU A 1 103 ? 43.204 -25.268 -26.948 1.00 87.50 103 LEU A C 1
ATOM 792 O O . LEU A 1 103 ? 43.113 -24.979 -25.756 1.00 87.50 103 LEU A O 1
ATOM 796 N N . GLU A 1 104 ? 43.926 -24.536 -27.796 1.00 81.44 104 GLU A N 1
ATOM 797 C CA . GLU A 1 104 ? 44.558 -23.261 -27.446 1.00 81.44 104 GLU A CA 1
ATOM 798 C C . GLU A 1 104 ? 43.510 -22.155 -27.238 1.00 81.44 104 GLU A C 1
ATOM 800 O O . GLU A 1 104 ? 43.557 -21.467 -26.219 1.00 81.44 104 GLU A O 1
ATOM 805 N N . GLY A 1 105 ? 42.497 -22.056 -28.106 1.00 88.38 105 GLY A N 1
ATOM 806 C CA . GLY A 1 105 ? 41.355 -21.150 -27.912 1.00 88.38 105 GLY A CA 1
ATOM 807 C C . GLY A 1 105 ? 40.491 -21.491 -26.686 1.00 88.38 105 GLY A C 1
ATOM 808 O O . GLY A 1 105 ? 40.093 -20.596 -25.938 1.00 88.38 105 GLY A O 1
ATOM 809 N N . ASP A 1 106 ? 40.251 -22.778 -26.421 1.00 89.19 106 ASP A N 1
ATOM 810 C CA . ASP A 1 106 ? 39.553 -23.264 -25.222 1.00 89.19 106 ASP A CA 1
ATOM 811 C C . ASP A 1 106 ? 40.346 -22.912 -23.949 1.00 89.19 106 ASP A C 1
ATOM 813 O O . ASP A 1 106 ? 39.772 -22.468 -22.952 1.00 89.19 106 ASP A O 1
ATOM 817 N N . LYS A 1 107 ? 41.681 -23.043 -23.991 1.00 92.44 107 LYS A N 1
ATOM 818 C CA . LYS A 1 107 ? 42.598 -22.632 -22.916 1.00 92.44 107 LYS A CA 1
ATOM 819 C C . LYS A 1 107 ? 42.550 -21.121 -22.676 1.00 92.44 107 LYS A C 1
ATOM 821 O O . LYS A 1 107 ? 42.454 -20.710 -21.522 1.00 92.44 107 LYS A O 1
ATOM 826 N N . GLU A 1 108 ? 42.598 -20.291 -23.718 1.00 90.56 108 GLU A N 1
ATOM 827 C CA . GLU A 1 108 ? 42.478 -18.830 -23.580 1.00 90.56 108 GLU A CA 1
ATOM 828 C C . GLU A 1 108 ? 41.108 -18.422 -23.020 1.00 90.56 108 GLU A C 1
ATOM 830 O O . GLU A 1 108 ? 41.030 -17.601 -22.103 1.00 90.56 108 GLU A O 1
ATOM 835 N N . SER A 1 109 ? 40.029 -19.060 -23.483 1.00 92.31 109 SER A N 1
ATOM 836 C CA . SER A 1 109 ? 38.681 -18.862 -22.939 1.00 92.31 109 SER A CA 1
ATOM 837 C C . SER A 1 109 ? 38.588 -19.243 -21.458 1.00 92.31 109 SER A C 1
ATOM 839 O O . SER A 1 109 ? 37.973 -18.521 -20.669 1.00 92.31 109 SER A O 1
ATOM 841 N N . LEU A 1 110 ? 39.227 -20.343 -21.050 1.00 94.25 110 LEU A N 1
ATOM 842 C CA . LEU A 1 110 ? 39.269 -20.770 -19.652 1.00 94.25 110 LEU A CA 1
ATOM 843 C C . LEU A 1 110 ? 40.098 -19.810 -18.783 1.00 94.25 110 LEU A C 1
ATOM 845 O O . LEU A 1 110 ? 39.673 -19.490 -17.676 1.00 94.25 110 LEU A O 1
ATOM 849 N N . ILE A 1 111 ? 41.227 -19.297 -19.284 1.00 91.88 111 ILE A N 1
ATOM 850 C CA . ILE A 1 111 ? 42.039 -18.277 -18.594 1.00 91.88 111 ILE A CA 1
ATOM 851 C C . ILE A 1 111 ? 41.219 -16.999 -18.362 1.00 91.88 111 ILE A C 1
ATOM 853 O O . ILE A 1 111 ? 41.210 -16.473 -17.249 1.00 91.88 111 ILE A O 1
ATOM 857 N N . LEU A 1 112 ? 40.471 -16.534 -19.369 1.00 92.88 112 LEU A N 1
ATOM 858 C CA . LEU A 1 112 ? 39.577 -15.377 -19.232 1.00 92.88 112 LEU A CA 1
ATOM 859 C C . LEU A 1 112 ? 38.451 -15.630 -18.218 1.00 92.88 112 LEU A C 1
ATOM 861 O O . LEU A 1 112 ? 38.164 -14.763 -17.394 1.00 92.88 112 LEU A O 1
ATOM 865 N N . GLN A 1 113 ? 37.843 -16.821 -18.226 1.00 90.88 113 GLN A N 1
ATOM 866 C CA . GLN A 1 113 ? 36.823 -17.202 -17.241 1.00 90.88 113 GLN A CA 1
ATOM 867 C C . GLN A 1 113 ? 37.386 -17.252 -15.813 1.00 90.88 113 GLN A C 1
ATOM 869 O O . GLN A 1 113 ? 36.739 -16.756 -14.892 1.00 90.88 113 GLN A O 1
ATOM 874 N N . VAL A 1 114 ? 38.594 -17.794 -15.624 1.00 93.12 114 VAL A N 1
ATOM 875 C CA . VAL A 1 114 ? 39.284 -17.805 -14.325 1.00 93.12 114 VAL A CA 1
ATOM 876 C C . VAL A 1 114 ? 39.598 -16.380 -13.868 1.00 93.12 114 VAL A C 1
ATOM 878 O O . VAL A 1 114 ? 39.266 -16.046 -12.736 1.00 93.12 114 VAL A O 1
ATOM 881 N N . SER A 1 115 ? 40.133 -15.515 -14.738 1.00 91.69 115 SER A N 1
ATOM 882 C CA . SER A 1 115 ? 40.404 -14.106 -14.404 1.00 91.69 115 SER A CA 1
ATOM 883 C C . SER A 1 115 ? 39.139 -13.376 -13.943 1.00 91.69 115 SER A C 1
ATOM 885 O O . SER A 1 115 ? 39.132 -12.765 -12.881 1.00 91.69 115 SER A O 1
ATOM 887 N N . VAL A 1 116 ? 38.034 -13.508 -14.686 1.00 93.94 116 VAL A N 1
ATOM 888 C CA . VAL A 1 116 ? 36.748 -12.875 -14.342 1.00 93.94 116 VAL A CA 1
ATOM 889 C C . VAL A 1 116 ? 36.163 -13.423 -13.033 1.00 93.94 116 VAL A C 1
ATOM 891 O O . VAL A 1 116 ? 35.480 -12.691 -12.314 1.00 93.94 116 VAL A O 1
ATOM 894 N N . LEU A 1 117 ? 36.414 -14.691 -12.694 1.00 92.81 117 LEU A N 1
ATOM 895 C CA . LEU A 1 117 ? 36.024 -15.261 -11.402 1.00 92.81 117 LEU A CA 1
ATOM 896 C C . LEU A 1 117 ? 36.916 -14.756 -10.257 1.00 92.81 117 LEU A C 1
ATOM 898 O O . LEU A 1 117 ? 36.382 -14.454 -9.191 1.00 92.81 117 LEU A O 1
ATOM 902 N N . THR A 1 118 ? 38.224 -14.596 -10.474 1.00 92.81 118 THR A N 1
ATOM 903 C CA . THR A 1 118 ? 39.146 -13.972 -9.509 1.00 92.81 118 THR A CA 1
ATOM 904 C C . THR A 1 118 ? 38.727 -12.532 -9.211 1.00 92.81 118 THR A C 1
ATOM 906 O O . THR A 1 118 ? 38.459 -12.220 -8.052 1.00 92.81 118 THR A O 1
ATOM 909 N N . ASP A 1 119 ? 38.519 -11.699 -10.238 1.00 93.50 119 ASP A N 1
ATOM 910 C CA . ASP A 1 119 ? 38.040 -10.314 -10.096 1.00 93.50 119 ASP A CA 1
ATOM 911 C C . ASP A 1 119 ? 36.730 -10.240 -9.283 1.00 93.50 119 ASP A C 1
ATOM 913 O O . ASP A 1 119 ? 36.542 -9.370 -8.428 1.00 93.50 119 ASP A O 1
ATOM 917 N N . GLN A 1 120 ? 35.805 -11.181 -9.516 1.00 89.62 120 GLN A N 1
ATOM 918 C CA . GLN A 1 120 ? 34.539 -11.270 -8.781 1.00 89.62 120 GLN A CA 1
ATOM 919 C C . GLN A 1 120 ? 34.705 -11.721 -7.325 1.00 89.62 120 GLN A C 1
ATOM 921 O O . GLN A 1 120 ? 33.904 -11.311 -6.478 1.00 89.62 120 GLN A O 1
ATOM 926 N N . VAL A 1 121 ? 35.692 -12.566 -7.022 1.00 93.44 121 VAL A N 1
ATOM 927 C CA . VAL A 1 121 ? 36.017 -12.992 -5.653 1.00 93.44 121 VAL A CA 1
ATOM 928 C C . VAL A 1 121 ? 36.710 -11.859 -4.896 1.00 93.44 121 VAL A C 1
ATOM 930 O O . VAL A 1 121 ? 36.311 -11.568 -3.768 1.00 93.44 121 VAL A O 1
ATOM 933 N N . GLU A 1 122 ? 37.654 -11.151 -5.517 1.00 91.19 122 GLU A N 1
ATOM 934 C CA . GLU A 1 122 ? 38.318 -9.983 -4.926 1.00 91.19 122 GLU A CA 1
ATOM 935 C C . GLU A 1 122 ? 37.328 -8.845 -4.647 1.00 91.19 122 GLU A C 1
ATOM 937 O O . GLU A 1 122 ? 37.266 -8.334 -3.526 1.00 91.19 122 GLU A O 1
ATOM 942 N N . ALA A 1 123 ? 36.463 -8.509 -5.612 1.00 90.94 123 ALA A N 1
ATOM 943 C CA . ALA A 1 123 ? 35.416 -7.503 -5.426 1.00 90.94 123 ALA A CA 1
ATOM 944 C C . ALA A 1 123 ? 34.404 -7.888 -4.325 1.00 90.94 123 ALA A C 1
ATOM 946 O O . ALA A 1 123 ? 33.887 -7.018 -3.617 1.00 90.94 123 ALA A O 1
ATOM 947 N N . GLN A 1 124 ? 34.126 -9.184 -4.139 1.00 87.75 124 GLN A N 1
ATOM 948 C CA . GLN A 1 124 ? 33.321 -9.668 -3.012 1.00 87.75 124 GLN A CA 1
ATOM 949 C C . GLN A 1 124 ? 34.083 -9.606 -1.681 1.00 87.75 124 GLN A C 1
ATOM 951 O O . GLN A 1 124 ? 33.485 -9.224 -0.676 1.00 87.75 124 GLN A O 1
ATOM 956 N N . GLY A 1 125 ? 35.383 -9.911 -1.666 1.00 92.50 125 GLY A N 1
ATOM 957 C CA . GLY A 1 125 ? 36.251 -9.786 -0.493 1.00 92.50 125 GLY A CA 1
ATOM 958 C C . GLY A 1 125 ? 36.355 -8.344 0.007 1.00 92.50 125 GLY A C 1
ATOM 959 O O . GLY A 1 125 ? 36.095 -8.082 1.183 1.00 92.50 125 GLY A O 1
ATOM 960 N N . ALA A 1 126 ? 36.619 -7.394 -0.895 1.00 89.81 126 ALA A N 1
ATOM 961 C CA . ALA A 1 126 ? 36.613 -5.961 -0.597 1.00 89.81 126 ALA A CA 1
ATOM 962 C C . ALA A 1 126 ? 35.265 -5.519 -0.005 1.00 89.81 126 ALA A C 1
ATOM 964 O O . ALA A 1 126 ? 35.214 -4.925 1.071 1.00 89.81 126 ALA A O 1
ATOM 965 N N . LYS A 1 127 ? 34.154 -5.923 -0.633 1.00 92.31 127 LYS A N 1
ATOM 966 C CA . LYS A 1 127 ? 32.805 -5.625 -0.137 1.00 92.31 127 LYS A CA 1
ATOM 967 C C . LYS A 1 127 ? 32.519 -6.237 1.239 1.00 92.31 127 LYS A C 1
ATOM 969 O O . LYS A 1 127 ? 31.823 -5.617 2.037 1.00 92.31 127 LYS A O 1
ATOM 974 N N . ILE A 1 128 ? 33.026 -7.433 1.542 1.00 90.88 128 ILE A N 1
ATOM 975 C CA . ILE A 1 128 ? 32.912 -8.037 2.880 1.00 90.88 128 ILE A CA 1
ATOM 976 C C . ILE A 1 128 ? 33.696 -7.211 3.912 1.00 90.88 128 ILE A C 1
ATOM 978 O O . ILE A 1 128 ? 33.166 -6.965 4.995 1.00 90.88 128 ILE A O 1
ATOM 982 N N . SER A 1 129 ? 34.894 -6.731 3.566 1.00 90.75 129 SER A N 1
ATOM 983 C CA . SER A 1 129 ? 35.700 -5.842 4.417 1.00 90.75 129 SER A CA 1
ATOM 984 C C . SER A 1 129 ? 34.974 -4.523 4.728 1.00 90.75 129 SER A C 1
ATOM 986 O O . SER A 1 129 ? 34.836 -4.154 5.896 1.00 90.75 129 SER A O 1
ATOM 988 N N . ASP A 1 130 ? 34.401 -3.864 3.714 1.00 89.81 130 ASP A N 1
ATOM 989 C CA . ASP A 1 130 ? 33.613 -2.631 3.884 1.00 89.81 130 ASP A CA 1
ATOM 990 C C . ASP A 1 130 ? 32.407 -2.841 4.817 1.00 89.81 130 ASP A C 1
ATOM 992 O O . ASP A 1 130 ? 32.148 -2.040 5.721 1.00 89.81 130 ASP A O 1
ATOM 996 N N . LEU A 1 131 ? 31.678 -3.949 4.627 1.00 87.25 131 LEU A N 1
ATOM 997 C CA . LEU A 1 131 ? 30.531 -4.326 5.459 1.00 87.25 131 LEU A CA 1
ATOM 998 C C . LEU A 1 131 ? 30.948 -4.616 6.911 1.00 87.25 131 LEU A C 1
ATOM 1000 O O . LEU A 1 131 ? 30.227 -4.243 7.835 1.00 87.25 131 LEU A O 1
ATOM 1004 N N . GLN A 1 132 ? 32.105 -5.249 7.129 1.00 87.81 132 GLN A N 1
ATOM 1005 C CA . GLN A 1 132 ? 32.657 -5.499 8.466 1.00 87.81 132 GLN A CA 1
ATOM 1006 C C . GLN A 1 132 ? 33.094 -4.198 9.153 1.00 87.81 132 GLN A C 1
ATOM 1008 O O . GLN A 1 132 ? 32.739 -3.971 10.310 1.00 87.81 132 GLN A O 1
ATOM 1013 N N . SER A 1 133 ? 33.797 -3.317 8.438 1.00 89.19 133 SER A N 1
ATOM 1014 C CA . SER A 1 133 ? 34.229 -2.009 8.947 1.00 89.19 133 SER A CA 1
ATOM 1015 C C . SER A 1 133 ? 33.034 -1.137 9.353 1.00 89.19 133 SER A C 1
ATOM 1017 O O . SER A 1 133 ? 32.959 -0.639 10.479 1.00 89.19 133 SER A O 1
ATOM 1019 N N . SER A 1 134 ? 32.027 -1.040 8.480 1.00 86.31 134 SER A N 1
ATOM 1020 C CA . SER A 1 134 ? 30.795 -0.298 8.754 1.00 86.31 134 SER A CA 1
ATOM 1021 C C . SER A 1 134 ? 29.962 -0.922 9.883 1.00 86.31 134 SER A C 1
ATOM 1023 O O . SER A 1 134 ? 29.354 -0.181 10.656 1.00 86.31 134 SER A O 1
ATOM 1025 N N . LEU A 1 135 ? 29.961 -2.251 10.049 1.00 86.19 135 LEU A N 1
ATOM 1026 C CA . LEU A 1 135 ? 29.314 -2.913 11.188 1.00 86.19 135 LEU A CA 1
ATOM 1027 C C . LEU A 1 135 ? 29.971 -2.527 12.525 1.00 86.19 135 LEU A C 1
ATOM 1029 O O . LEU A 1 135 ? 29.257 -2.219 13.478 1.00 86.19 135 LEU A O 1
ATOM 1033 N N . VAL A 1 136 ? 31.307 -2.487 12.590 1.00 91.19 136 VAL A N 1
ATOM 1034 C CA . VAL A 1 136 ? 32.048 -2.040 13.785 1.00 91.19 136 VAL A CA 1
ATOM 1035 C C . VAL A 1 136 ? 31.771 -0.563 14.084 1.00 91.19 136 VAL A C 1
ATOM 1037 O O . VAL A 1 136 ? 31.496 -0.207 15.231 1.00 91.19 136 VAL A O 1
ATOM 1040 N N . GLU A 1 137 ? 31.757 0.294 13.060 1.00 84.00 137 GLU A N 1
ATOM 1041 C CA . GLU A 1 137 ? 31.417 1.714 13.218 1.00 84.00 137 GLU A CA 1
ATOM 1042 C C . GLU A 1 137 ? 29.968 1.909 13.713 1.00 84.00 137 GLU A C 1
ATOM 1044 O O . GLU A 1 137 ? 29.690 2.801 14.518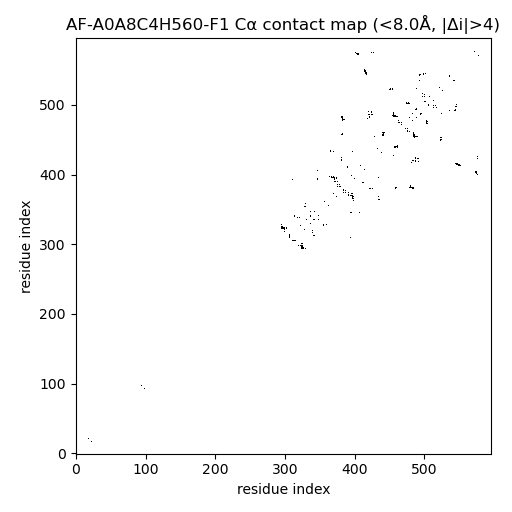 1.00 84.00 137 GLU A O 1
ATOM 1049 N N . HIS A 1 138 ? 29.035 1.054 13.281 1.00 79.81 138 HIS A N 1
ATOM 1050 C CA . HIS A 1 138 ? 27.658 1.055 13.775 1.00 79.81 138 HIS A CA 1
ATOM 1051 C C . HIS A 1 138 ? 27.523 0.525 15.205 1.00 79.81 138 HIS A C 1
ATOM 1053 O O . HIS A 1 138 ? 26.722 1.088 15.952 1.00 79.81 138 HIS A O 1
ATOM 1059 N N . GLN A 1 139 ? 28.311 -0.473 15.615 1.00 80.38 139 GLN A N 1
ATOM 1060 C CA . GLN A 1 139 ? 28.329 -0.943 17.003 1.00 80.38 139 GLN A CA 1
ATOM 1061 C C . GLN A 1 139 ? 28.807 0.169 17.947 1.00 80.38 139 GLN A C 1
ATOM 1063 O O . GLN A 1 139 ? 28.058 0.566 18.832 1.00 80.38 139 GLN A O 1
ATOM 1068 N N . HIS A 1 140 ? 29.954 0.797 17.665 1.00 86.38 140 HIS A N 1
ATOM 1069 C CA . HIS A 1 140 ? 30.461 1.924 18.465 1.00 86.38 140 HIS A CA 1
ATOM 1070 C C . HIS A 1 140 ? 29.457 3.096 18.537 1.00 86.38 140 HIS A C 1
ATOM 1072 O O . HIS A 1 140 ? 29.365 3.801 19.548 1.00 86.38 140 HIS A O 1
ATOM 1078 N N . LYS A 1 141 ? 28.687 3.344 17.468 1.00 81.44 141 LYS A N 1
ATOM 1079 C CA . LYS A 1 141 ? 27.611 4.351 17.479 1.00 81.44 141 LYS A CA 1
ATOM 1080 C C . LYS A 1 141 ? 26.447 3.946 18.388 1.00 81.44 141 LYS A C 1
ATOM 1082 O O . LYS A 1 141 ? 25.922 4.819 19.073 1.00 81.44 141 LYS A O 1
ATOM 1087 N N . LEU A 1 142 ? 26.063 2.667 18.408 1.00 70.44 142 LEU A N 1
ATOM 1088 C CA . LEU A 1 142 ? 25.039 2.143 19.319 1.00 70.44 142 LEU A CA 1
ATOM 1089 C C . LEU A 1 142 ? 25.495 2.248 20.776 1.00 70.44 142 LEU A C 1
ATOM 1091 O O . LEU A 1 142 ? 24.782 2.859 21.571 1.00 70.44 142 LEU A O 1
ATOM 1095 N N . ASP A 1 143 ? 26.697 1.761 21.089 1.00 78.44 143 ASP A N 1
ATOM 1096 C CA . ASP A 1 143 ? 27.275 1.776 22.439 1.00 78.44 143 ASP A CA 1
ATOM 1097 C C . ASP A 1 143 ? 27.298 3.210 23.004 1.00 78.44 143 ASP A C 1
ATOM 1099 O O . ASP A 1 143 ? 26.771 3.482 24.083 1.00 78.44 143 ASP A O 1
ATOM 1103 N N . SER A 1 144 ? 27.778 4.175 22.209 1.00 84.31 144 SER A N 1
ATOM 1104 C CA . SER A 1 144 ? 27.793 5.598 22.581 1.00 84.31 144 SER A CA 1
ATOM 1105 C C . SER A 1 144 ? 26.388 6.204 22.759 1.00 84.31 144 SER A C 1
ATOM 1107 O O . SER A 1 144 ? 26.190 7.069 23.618 1.00 84.31 144 SER A O 1
ATOM 1109 N N . THR A 1 145 ? 25.382 5.763 21.991 1.00 74.19 145 THR A N 1
ATOM 1110 C CA . THR A 1 145 ? 23.986 6.177 22.237 1.00 74.19 145 THR A CA 1
ATOM 1111 C C . THR A 1 145 ? 23.377 5.532 23.478 1.00 74.19 145 THR A C 1
ATOM 1113 O O . THR A 1 145 ? 22.558 6.176 24.137 1.00 74.19 145 THR A O 1
ATOM 1116 N N . GLU A 1 146 ? 23.790 4.315 23.838 1.00 74.44 146 GLU A N 1
ATOM 1117 C CA . GLU A 1 146 ? 23.354 3.669 25.072 1.00 74.44 146 GLU A CA 1
ATOM 1118 C C . GLU A 1 146 ? 23.945 4.373 26.300 1.00 74.44 146 GLU A C 1
ATOM 1120 O O . GLU A 1 146 ? 23.190 4.725 27.205 1.00 74.44 146 GLU A O 1
ATOM 1125 N N . GLU A 1 147 ? 25.244 4.693 26.305 1.00 79.94 147 GLU A N 1
ATOM 1126 C CA . GLU A 1 147 ? 25.876 5.476 27.379 1.00 79.94 147 GLU A CA 1
ATOM 1127 C C . GLU A 1 147 ? 25.156 6.814 27.619 1.00 79.94 147 GLU A C 1
ATOM 1129 O O . GLU A 1 147 ? 24.831 7.157 28.759 1.00 79.94 147 GLU A O 1
ATOM 1134 N N . MET A 1 148 ? 24.838 7.558 26.550 1.00 76.50 148 MET A N 1
ATOM 1135 C CA . MET A 1 148 ? 24.067 8.805 26.657 1.00 76.50 148 MET A CA 1
ATOM 1136 C C . MET A 1 148 ? 22.659 8.581 27.230 1.00 76.50 148 MET A C 1
ATOM 1138 O O . MET A 1 148 ? 22.182 9.396 28.022 1.00 76.50 148 MET A O 1
ATOM 1142 N N . LEU A 1 149 ? 21.987 7.484 26.864 1.00 71.81 149 LEU A N 1
ATOM 1143 C CA . LEU A 1 149 ? 20.657 7.150 27.380 1.00 71.81 149 LEU A CA 1
ATOM 1144 C C . LEU A 1 149 ? 20.700 6.745 28.863 1.00 71.81 149 LEU A C 1
ATOM 1146 O O . LEU A 1 149 ? 19.823 7.148 29.630 1.00 71.81 149 LEU A O 1
ATOM 1150 N N . GLN A 1 150 ? 21.726 6.000 29.283 1.00 78.31 150 GLN A N 1
ATOM 1151 C CA . GLN A 1 150 ? 21.953 5.644 30.685 1.00 78.31 150 GLN A CA 1
ATOM 1152 C C . GLN A 1 150 ? 22.236 6.900 31.535 1.00 78.31 150 GLN A C 1
ATOM 1154 O O . GLN A 1 150 ? 21.643 7.066 32.604 1.00 78.31 150 GLN A O 1
ATOM 1159 N N . GLN A 1 151 ? 23.057 7.837 31.040 1.00 76.75 151 GLN A N 1
ATOM 1160 C CA . GLN A 1 151 ? 23.314 9.124 31.706 1.00 76.75 151 GLN A CA 1
ATOM 1161 C C . GLN A 1 151 ? 22.038 9.971 31.865 1.00 76.75 151 GLN A C 1
ATOM 1163 O O . GLN A 1 151 ? 21.761 10.456 32.966 1.00 76.75 151 GLN A O 1
ATOM 1168 N N . GLU A 1 152 ? 21.232 10.107 30.805 1.00 71.38 152 GLU A N 1
ATOM 1169 C CA . GLU A 1 152 ? 19.947 10.825 30.832 1.00 71.38 152 GLU A CA 1
ATOM 1170 C C . GLU A 1 152 ? 18.959 10.179 31.823 1.00 71.38 152 GLU A C 1
ATOM 1172 O O . 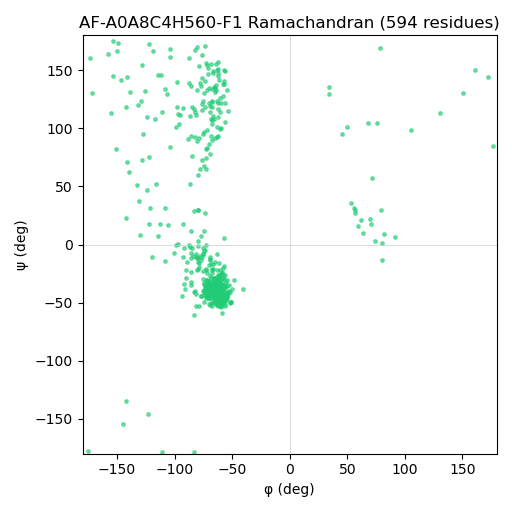GLU A 1 152 ? 18.264 10.884 32.556 1.00 71.38 152 GLU A O 1
ATOM 1177 N N . LEU A 1 153 ? 18.923 8.844 31.918 1.00 74.81 153 LEU A N 1
ATOM 1178 C CA . LEU A 1 153 ? 18.060 8.124 32.862 1.00 74.81 153 LEU A CA 1
ATOM 1179 C C . L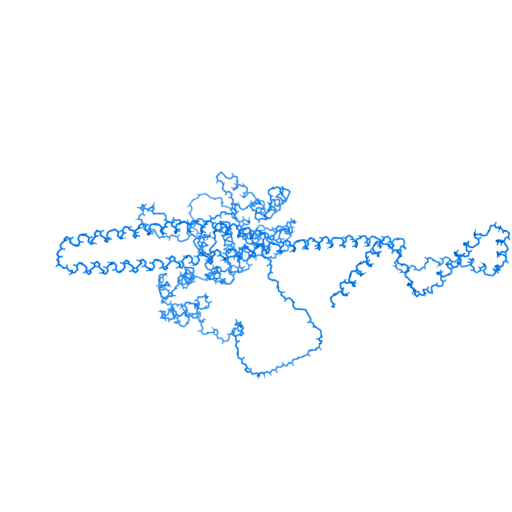EU A 1 153 ? 18.480 8.355 34.326 1.00 74.81 153 LEU A C 1
ATOM 1181 O O . LEU A 1 153 ? 17.618 8.579 35.184 1.00 74.81 153 LEU A O 1
ATOM 1185 N N . LEU A 1 154 ? 19.785 8.387 34.614 1.00 80.88 154 LEU A N 1
ATOM 1186 C CA . LEU A 1 154 ? 20.315 8.762 35.932 1.00 80.88 154 LEU A CA 1
ATOM 1187 C C . LEU A 1 154 ? 19.993 10.227 36.279 1.00 80.88 154 LEU A C 1
ATOM 1189 O O . LEU A 1 154 ? 19.525 10.513 37.384 1.00 80.88 154 LEU A O 1
ATOM 1193 N N . HIS A 1 155 ? 20.176 11.152 35.331 1.00 79.25 155 HIS A N 1
ATOM 1194 C CA . HIS A 1 155 ? 19.869 12.577 35.520 1.00 79.25 155 HIS A CA 1
ATOM 1195 C C . HIS A 1 155 ? 18.373 12.809 35.759 1.00 79.25 155 HIS A C 1
ATOM 1197 O O . HIS A 1 155 ? 17.996 13.509 36.701 1.00 79.25 155 HIS A O 1
ATOM 1203 N N . ARG A 1 156 ? 17.508 12.157 34.973 1.00 77.06 156 ARG A N 1
ATOM 1204 C CA . ARG A 1 156 ? 16.057 12.179 35.174 1.00 77.06 156 ARG A CA 1
ATOM 1205 C C . ARG A 1 156 ? 15.669 11.664 36.558 1.00 77.06 156 ARG A C 1
ATOM 1207 O O . ARG A 1 156 ? 14.869 12.309 37.228 1.00 77.06 156 ARG A O 1
ATOM 1214 N N . THR A 1 157 ? 16.240 10.542 36.994 1.00 81.81 157 THR A N 1
ATOM 1215 C CA . THR A 1 157 ? 15.960 9.959 38.318 1.00 81.81 157 THR A CA 1
ATOM 1216 C C . THR A 1 157 ? 16.363 10.923 39.441 1.00 81.81 157 THR A C 1
ATOM 1218 O O . THR A 1 157 ? 15.610 11.117 40.394 1.00 81.81 157 THR A O 1
ATOM 1221 N N . SER A 1 158 ? 17.506 11.604 39.300 1.00 85.00 158 SER A N 1
ATOM 1222 C CA . SER A 1 158 ? 17.949 12.648 40.235 1.00 85.00 158 SER A CA 1
ATOM 1223 C C . SER A 1 158 ? 16.972 13.834 40.298 1.00 85.00 158 SER A C 1
ATOM 1225 O O . SER A 1 158 ? 16.551 14.232 41.385 1.00 85.00 158 SER A O 1
ATOM 1227 N N . LEU A 1 159 ? 16.534 14.355 39.146 1.00 77.00 159 LEU A N 1
ATOM 1228 C CA . LEU A 1 159 ? 15.557 15.451 39.065 1.00 77.00 159 LEU A CA 1
ATOM 1229 C C . LEU A 1 159 ? 14.176 15.061 39.621 1.00 77.00 159 LEU A C 1
ATOM 1231 O O . LEU A 1 159 ? 13.522 15.867 40.283 1.00 77.00 159 LEU A O 1
ATOM 1235 N N . GLU A 1 160 ? 13.732 13.826 39.386 1.00 78.06 160 GLU A N 1
ATOM 1236 C CA . GLU A 1 160 ? 12.458 13.298 39.889 1.00 78.06 160 GLU A CA 1
ATOM 1237 C C . GLU A 1 160 ? 12.490 13.141 41.425 1.00 78.06 160 GLU A C 1
ATOM 1239 O O . GLU A 1 160 ? 11.544 13.549 42.103 1.00 78.06 160 GLU A O 1
ATOM 1244 N N . ASN A 1 161 ? 13.625 12.713 41.993 1.00 86.00 161 ASN A N 1
ATOM 1245 C CA . ASN A 1 161 ? 13.868 12.704 43.441 1.00 86.00 161 ASN A CA 1
ATOM 1246 C C . ASN A 1 161 ? 13.931 14.120 44.050 1.00 86.00 161 ASN A C 1
ATOM 1248 O O . ASN A 1 161 ? 13.328 14.367 45.095 1.00 86.00 161 ASN A O 1
ATOM 1252 N N . GLN A 1 162 ? 14.599 15.081 43.399 1.00 84.75 162 GLN A N 1
ATOM 1253 C CA . GLN A 1 162 ? 14.627 16.479 43.864 1.00 84.75 162 GLN A CA 1
ATOM 1254 C C . GLN A 1 162 ? 13.229 17.114 43.858 1.00 84.75 162 GLN A C 1
ATOM 1256 O O . GLN A 1 162 ? 12.848 17.789 44.816 1.00 84.75 162 GLN A O 1
ATOM 1261 N N . LYS A 1 163 ? 12.429 16.849 42.818 1.00 83.31 163 LYS A N 1
ATOM 1262 C CA . LYS A 1 163 ? 11.022 17.263 42.746 1.00 83.31 163 LYS A CA 1
ATOM 1263 C C . LYS A 1 163 ? 10.199 16.672 43.898 1.00 83.31 163 LYS A C 1
ATOM 1265 O O . LYS A 1 163 ? 9.387 17.389 44.478 1.00 83.31 163 LYS A O 1
ATOM 1270 N N . LEU A 1 164 ? 10.407 15.398 44.242 1.00 85.19 164 LEU A N 1
ATOM 1271 C CA . LEU A 1 164 ? 9.743 14.755 45.383 1.00 85.19 164 LEU A CA 1
ATOM 1272 C C . LEU A 1 164 ? 10.126 15.415 46.721 1.00 85.19 164 LEU A C 1
ATOM 1274 O O . LEU A 1 164 ? 9.230 15.682 47.521 1.00 85.19 164 LEU A O 1
ATOM 1278 N N . SER A 1 165 ? 11.402 15.771 46.931 1.00 89.56 165 SER A N 1
ATOM 1279 C CA . SER A 1 165 ? 11.844 16.546 48.110 1.00 89.56 165 SER A CA 1
ATOM 1280 C C . SER A 1 165 ? 11.126 17.893 48.205 1.00 89.56 165 SER A C 1
ATOM 1282 O O . SER A 1 165 ? 10.493 18.187 49.217 1.00 89.56 165 SER A O 1
ATOM 1284 N N . LEU A 1 166 ? 11.122 18.672 47.116 1.00 86.62 166 LEU A N 1
ATOM 1285 C CA . LEU A 1 166 ? 10.455 19.978 47.061 1.00 86.62 166 LEU A CA 1
ATOM 1286 C C . LEU A 1 166 ? 8.934 19.870 47.271 1.00 86.62 166 LEU A C 1
ATOM 1288 O O . LEU A 1 166 ? 8.337 20.727 47.919 1.00 86.62 166 LEU A O 1
ATOM 1292 N N . MET A 1 167 ? 8.288 18.807 46.778 1.00 80.25 167 MET A N 1
ATOM 1293 C CA . MET A 1 167 ? 6.875 18.532 47.075 1.00 80.25 167 MET A CA 1
ATOM 1294 C C . MET A 1 167 ? 6.645 18.201 48.559 1.00 80.25 167 MET A C 1
ATOM 1296 O O . MET A 1 167 ? 5.616 18.600 49.112 1.00 80.25 167 MET A O 1
ATOM 1300 N N . GLY A 1 168 ? 7.593 17.525 49.214 1.00 87.06 168 GLY A N 1
ATOM 1301 C CA . GLY A 1 168 ? 7.600 17.306 50.662 1.00 87.06 168 GLY A CA 1
ATOM 1302 C C . GLY A 1 168 ? 7.739 18.613 51.447 1.00 87.06 168 GLY A C 1
ATOM 1303 O O . GLY A 1 168 ? 6.898 18.907 52.295 1.00 87.06 168 GLY A O 1
ATOM 1304 N N . GLU A 1 169 ? 8.729 19.440 51.106 1.00 89.12 169 GLU A N 1
ATOM 1305 C CA . GLU A 1 169 ? 8.968 20.764 51.704 1.00 89.12 169 GLU A CA 1
ATOM 1306 C C . GLU A 1 169 ? 7.739 21.679 51.569 1.00 89.12 169 GLU A C 1
ATOM 1308 O O . GLU A 1 169 ? 7.252 22.218 52.562 1.00 89.12 169 GLU A O 1
ATOM 1313 N N . VAL A 1 170 ? 7.154 21.785 50.369 1.00 81.50 170 VAL A N 1
ATOM 1314 C CA . VAL A 1 170 ? 5.922 22.559 50.127 1.00 81.50 170 VAL A CA 1
ATOM 1315 C C . VAL A 1 170 ? 4.733 22.016 50.930 1.00 81.50 170 VAL A C 1
ATOM 1317 O O . VAL A 1 170 ? 3.893 22.795 51.382 1.00 81.50 170 VAL A O 1
ATOM 1320 N N . SER A 1 171 ? 4.645 20.700 51.139 1.00 84.25 171 SER A N 1
ATOM 1321 C CA . SER A 1 171 ? 3.579 20.095 51.951 1.00 84.25 171 SER A CA 1
ATOM 1322 C C . SER A 1 171 ? 3.771 20.378 53.445 1.00 84.25 171 SER A C 1
ATOM 1324 O O . SER A 1 171 ? 2.814 20.746 54.124 1.00 84.25 171 SER A O 1
ATOM 1326 N N . TYR A 1 172 ? 5.006 20.302 53.944 1.00 85.81 172 TYR A N 1
ATOM 1327 C CA . TYR A 1 172 ? 5.357 20.676 55.315 1.00 85.81 172 TYR A CA 1
ATOM 1328 C C . TYR A 1 172 ? 5.093 22.164 55.591 1.00 85.81 172 TYR A C 1
ATOM 1330 O O . TYR A 1 172 ? 4.467 22.502 56.597 1.00 85.81 172 TYR A O 1
ATOM 1338 N N . LEU A 1 173 ? 5.485 23.057 54.674 1.00 81.69 173 LEU A N 1
ATOM 1339 C CA . LEU A 1 173 ? 5.213 24.492 54.789 1.00 81.69 173 LEU A CA 1
ATOM 1340 C C . LEU A 1 173 ? 3.708 24.803 54.769 1.00 81.69 173 LEU A C 1
ATOM 1342 O O . LEU A 1 173 ? 3.267 25.653 55.538 1.00 81.69 173 LEU A O 1
ATOM 1346 N N . LYS A 1 174 ? 2.901 24.087 53.971 1.00 79.62 174 LYS A N 1
ATOM 1347 C CA . LYS A 1 174 ? 1.430 24.206 53.996 1.00 79.62 174 LYS A CA 1
ATOM 1348 C C . LYS A 1 174 ? 0.827 23.796 55.339 1.00 79.62 174 LYS A C 1
ATOM 1350 O O . LYS A 1 174 ? -0.018 24.521 55.854 1.00 79.62 174 LYS A O 1
ATOM 1355 N N . ILE A 1 175 ? 1.271 22.676 55.916 1.00 81.31 175 ILE A N 1
ATOM 1356 C CA . ILE A 1 175 ? 0.822 22.229 57.245 1.00 81.31 175 ILE A CA 1
ATOM 1357 C C . ILE A 1 175 ? 1.190 23.284 58.295 1.00 81.31 175 ILE A C 1
ATOM 1359 O O . ILE A 1 175 ? 0.321 23.752 59.020 1.00 81.31 175 ILE A O 1
ATOM 1363 N N . LYS A 1 176 ? 2.452 23.733 58.310 1.00 78.88 176 LYS A N 1
ATOM 1364 C CA . LYS A 1 176 ? 2.962 24.766 59.227 1.00 78.88 176 LYS A CA 1
ATOM 1365 C C . LYS A 1 176 ? 2.215 26.103 59.105 1.00 78.88 176 LYS A C 1
ATOM 1367 O O . LYS A 1 176 ? 2.049 26.793 60.107 1.00 78.88 176 LYS A O 1
ATOM 1372 N N . LEU A 1 177 ? 1.762 26.465 57.903 1.00 73.50 177 LEU A N 1
ATOM 1373 C CA . LEU A 1 177 ? 0.976 27.674 57.653 1.00 73.50 177 LEU A CA 1
ATOM 1374 C C . LEU A 1 177 ? -0.453 27.541 58.209 1.00 73.50 177 LEU A C 1
ATOM 1376 O O . LEU A 1 177 ? -0.881 28.425 58.948 1.00 73.50 177 LEU A O 1
ATOM 1380 N N . ALA A 1 178 ? -1.135 26.414 57.980 1.00 76.12 178 ALA A N 1
ATOM 1381 C CA . ALA A 1 178 ? -2.443 26.135 58.587 1.00 76.12 178 ALA A CA 1
ATOM 1382 C C . ALA A 1 178 ? -2.376 26.093 60.134 1.00 76.12 178 ALA A C 1
ATOM 1384 O O . ALA A 1 178 ? -3.234 26.647 60.824 1.00 76.12 178 ALA A O 1
ATOM 1385 N N . ASP A 1 179 ? -1.301 25.521 60.687 1.00 73.88 179 ASP A N 1
ATOM 1386 C CA . ASP A 1 179 ? -1.001 25.495 62.128 1.00 73.88 179 ASP A CA 1
ATOM 1387 C C . ASP A 1 179 ? -0.817 26.899 62.742 1.00 73.88 179 ASP A C 1
ATOM 1389 O O . ASP A 1 179 ? -1.028 27.099 63.944 1.00 73.88 179 ASP A O 1
ATOM 1393 N N . MET A 1 180 ? -0.399 27.876 61.927 1.00 64.06 180 MET A N 1
ATOM 1394 C CA . MET A 1 180 ? -0.275 29.286 62.307 1.00 64.06 180 MET A CA 1
ATOM 1395 C C . MET A 1 180 ? -1.592 30.055 62.135 1.00 64.06 180 MET A C 1
ATOM 1397 O O . MET A 1 180 ? -1.892 30.924 62.956 1.00 64.06 180 MET A O 1
ATOM 1401 N N . GLU A 1 181 ? -2.401 29.726 61.124 1.00 62.44 181 GLU A N 1
ATOM 1402 C CA . GLU A 1 181 ? -3.741 30.299 60.931 1.00 62.44 181 GLU A CA 1
ATOM 1403 C C . GLU A 1 181 ? -4.683 29.942 62.095 1.00 62.44 181 GLU A C 1
ATOM 1405 O O . GLU A 1 181 ? -5.415 30.808 62.578 1.00 62.44 181 GLU A O 1
ATOM 1410 N N . GLY A 1 182 ? -4.591 28.717 62.628 1.00 57.72 182 GLY A N 1
ATOM 1411 C CA . GLY A 1 182 ? -5.407 28.252 63.758 1.00 57.72 182 GLY A CA 1
ATOM 1412 C C . GLY A 1 182 ? -5.116 28.899 65.125 1.00 57.72 182 GLY A C 1
ATOM 1413 O O . GLY A 1 182 ? -5.906 28.733 66.053 1.00 57.72 182 GLY A O 1
ATOM 1414 N N . LYS A 1 183 ? -4.009 29.638 65.298 1.00 56.38 183 LYS A N 1
ATOM 1415 C CA . LYS A 1 183 ? -3.573 30.173 66.609 1.00 56.38 183 LYS A CA 1
ATOM 1416 C C . LYS A 1 183 ? -3.870 31.666 66.740 1.00 56.38 183 LYS A C 1
ATOM 1418 O O . LYS A 1 183 ? -3.012 32.509 66.474 1.00 56.38 183 LYS A O 1
ATOM 1423 N N . GLN A 1 184 ? -5.098 32.009 67.133 1.00 52.25 184 GLN A N 1
ATOM 1424 C CA . GLN A 1 184 ? -5.576 33.395 67.226 1.00 52.25 184 GLN A CA 1
ATOM 1425 C C . GLN A 1 184 ? -4.867 34.191 68.346 1.00 52.25 184 GLN A C 1
ATOM 1427 O O . GLN A 1 184 ? -5.110 33.977 69.528 1.00 52.25 184 GLN A O 1
ATOM 1432 N N . GLY A 1 185 ? -3.982 35.120 67.965 1.00 53.47 185 GLY A N 1
ATOM 1433 C CA . GLY A 1 185 ? -3.208 35.953 68.894 1.00 53.47 185 GLY A CA 1
ATOM 1434 C C . GLY A 1 185 ? -1.963 36.588 68.255 1.00 53.47 185 GLY A C 1
ATOM 1435 O O . GLY A 1 185 ? -1.392 36.023 67.325 1.00 53.47 185 GLY A O 1
ATOM 1436 N N . GLN A 1 186 ? -1.578 37.765 68.768 1.00 56.75 186 GLN A N 1
ATOM 1437 C CA . GLN A 1 186 ? -0.337 38.532 68.517 1.00 56.75 186 GLN A CA 1
ATOM 1438 C C . GLN A 1 186 ? 0.067 38.773 67.039 1.00 56.75 186 GLN A C 1
ATOM 1440 O O . GLN A 1 186 ? 0.676 37.936 66.380 1.00 56.75 186 GLN A O 1
ATOM 1445 N N . GLY A 1 187 ? -0.208 39.980 66.524 1.00 54.84 187 GLY A N 1
ATOM 1446 C CA . GLY A 1 187 ? 0.037 40.351 65.118 1.00 54.84 187 GLY A CA 1
ATOM 1447 C C . GLY A 1 187 ? 1.508 40.528 64.707 1.00 54.84 187 GLY A C 1
ATOM 1448 O O . GLY A 1 187 ? 1.904 40.046 63.649 1.00 54.84 187 GLY A O 1
ATOM 1449 N N . ALA A 1 188 ? 2.331 41.187 65.530 1.00 55.56 188 ALA A N 1
ATOM 1450 C CA . ALA A 1 188 ? 3.696 41.571 65.143 1.00 55.56 188 ALA A CA 1
ATOM 1451 C C . ALA A 1 188 ? 4.611 40.361 64.873 1.00 55.56 188 ALA A C 1
ATOM 1453 O O . ALA A 1 188 ? 5.338 40.322 63.881 1.00 55.56 188 ALA A O 1
ATOM 1454 N N . GLU A 1 189 ? 4.527 39.334 65.721 1.00 57.56 189 GLU A N 1
ATOM 1455 C CA . GLU A 1 189 ? 5.351 38.131 65.591 1.00 57.56 189 GLU A CA 1
ATOM 1456 C C . GLU A 1 189 ? 4.962 37.292 64.357 1.00 57.56 189 GLU A C 1
ATOM 1458 O O . GLU A 1 189 ? 5.824 36.706 63.696 1.00 57.56 189 GLU A O 1
ATOM 1463 N N . ARG A 1 190 ? 3.668 37.290 63.994 1.00 56.62 190 ARG A N 1
ATOM 1464 C CA . ARG A 1 190 ? 3.172 36.680 62.750 1.00 56.62 190 ARG A CA 1
ATOM 1465 C C . ARG A 1 190 ? 3.748 37.368 61.522 1.00 56.62 190 ARG A C 1
ATOM 1467 O O . ARG A 1 190 ? 4.117 36.673 60.585 1.00 56.62 190 ARG A O 1
ATOM 1474 N N . GLN A 1 191 ? 3.831 38.699 61.518 1.00 58.91 191 GLN A N 1
ATOM 1475 C CA . GLN A 1 191 ? 4.291 39.452 60.352 1.00 58.91 191 GLN A CA 1
ATOM 1476 C C . GLN A 1 191 ? 5.757 39.139 60.025 1.00 58.91 191 GLN A C 1
ATOM 1478 O O . GLN A 1 191 ? 6.059 38.751 58.900 1.00 58.91 191 GLN A O 1
ATOM 1483 N N . HIS A 1 192 ? 6.639 39.142 61.029 1.00 66.44 192 HIS A N 1
ATOM 1484 C CA . HIS A 1 192 ? 8.040 38.748 60.844 1.00 66.44 192 HIS A CA 1
ATOM 1485 C C . HIS A 1 192 ? 8.194 37.272 60.407 1.00 66.44 192 HIS A C 1
ATOM 1487 O O . HIS A 1 192 ? 9.028 36.947 59.561 1.00 66.44 192 HIS A O 1
ATOM 1493 N N . LYS A 1 193 ? 7.359 36.359 60.932 1.00 63.72 193 LYS A N 1
ATOM 1494 C CA . LYS A 1 193 ? 7.353 34.939 60.522 1.00 63.72 193 LYS A CA 1
ATOM 1495 C C . LYS A 1 193 ? 6.802 34.743 59.097 1.00 63.72 193 LYS A C 1
ATOM 1497 O O . LYS A 1 193 ? 7.335 33.922 58.354 1.00 63.72 193 LYS A O 1
ATOM 1502 N N . ALA A 1 194 ? 5.804 35.525 58.684 1.00 65.06 194 ALA A N 1
ATOM 1503 C CA . ALA A 1 194 ? 5.263 35.528 57.324 1.00 65.06 194 ALA A CA 1
ATOM 1504 C C . ALA A 1 194 ? 6.264 36.100 56.306 1.00 65.06 194 ALA A C 1
ATOM 1506 O O . ALA A 1 194 ? 6.436 35.527 55.235 1.00 65.06 194 ALA A O 1
ATOM 1507 N N . GLU A 1 195 ? 6.992 37.166 56.648 1.00 69.81 195 GLU A N 1
ATOM 1508 C CA . GLU A 1 195 ? 8.085 37.696 55.819 1.00 69.81 195 GLU A CA 1
ATOM 1509 C C . GLU A 1 195 ? 9.229 36.682 55.639 1.00 69.81 195 GLU A C 1
ATOM 1511 O O . GLU A 1 195 ? 9.819 36.606 54.559 1.00 69.81 195 GLU A O 1
ATOM 1516 N N . GLY A 1 196 ? 9.502 35.855 56.655 1.00 75.62 196 GLY A N 1
ATOM 1517 C CA . GLY A 1 196 ? 10.388 34.691 56.543 1.00 75.62 196 GLY A CA 1
ATOM 1518 C C . GLY A 1 196 ? 9.891 33.674 55.509 1.00 75.62 196 GLY A C 1
ATOM 1519 O O . GLY A 1 196 ? 10.610 33.362 54.561 1.00 75.62 196 GLY A O 1
ATOM 1520 N N . LEU A 1 197 ? 8.634 33.232 55.625 1.00 71.81 197 LEU A N 1
ATOM 1521 C CA . LEU A 1 197 ? 8.011 32.299 54.672 1.00 71.81 197 LEU A CA 1
ATOM 1522 C C . LEU A 1 197 ? 7.949 32.868 53.240 1.00 71.81 197 LEU A C 1
ATOM 1524 O O . LEU A 1 197 ? 8.143 32.133 52.275 1.00 71.81 197 LEU A O 1
ATOM 1528 N N . ILE A 1 198 ? 7.741 34.178 53.074 1.00 74.62 198 ILE A N 1
ATOM 1529 C CA . ILE A 1 198 ? 7.755 34.851 51.762 1.00 74.62 198 ILE A CA 1
ATOM 1530 C C . ILE A 1 198 ? 9.168 34.872 51.151 1.00 74.62 198 ILE A C 1
ATOM 1532 O O . ILE A 1 198 ? 9.304 34.762 49.930 1.00 74.62 198 ILE A O 1
ATOM 1536 N N . LYS A 1 199 ? 10.229 34.967 51.967 1.00 74.75 199 LYS A N 1
ATOM 1537 C CA . LYS A 1 199 ? 11.620 34.814 51.500 1.00 74.75 199 LYS A CA 1
ATOM 1538 C C . LYS A 1 199 ? 11.919 33.368 51.092 1.00 74.75 199 LYS A C 1
ATOM 1540 O O . LYS A 1 199 ? 12.467 33.164 50.012 1.00 74.75 199 LYS A O 1
ATOM 1545 N N . GLU A 1 200 ? 11.506 32.380 51.888 1.00 76.44 200 GLU A N 1
ATOM 1546 C CA . GLU A 1 200 ? 11.646 30.952 51.550 1.00 76.44 200 GLU A CA 1
ATOM 1547 C C . GLU A 1 200 ? 10.907 30.602 50.245 1.00 76.44 200 GLU A C 1
ATOM 1549 O O . GLU A 1 200 ? 11.493 29.999 49.347 1.00 76.44 200 GLU A O 1
ATOM 1554 N N . LEU A 1 201 ? 9.660 31.061 50.079 1.00 71.75 201 LEU A N 1
ATOM 1555 C CA . LEU A 1 201 ? 8.876 30.865 48.852 1.00 71.75 201 LEU A CA 1
ATOM 1556 C C . LEU A 1 201 ? 9.496 31.544 47.623 1.00 71.75 201 LEU A C 1
ATOM 1558 O O . LEU A 1 201 ? 9.379 31.008 46.521 1.00 71.75 201 LEU A O 1
ATOM 1562 N N . ARG A 1 202 ? 10.174 32.689 47.786 1.00 76.75 202 ARG A N 1
ATOM 1563 C CA . ARG A 1 202 ? 10.920 33.330 46.692 1.00 76.75 202 ARG A CA 1
ATOM 1564 C C . ARG A 1 202 ? 12.109 32.471 46.265 1.00 76.75 202 ARG A C 1
ATOM 1566 O O . ARG A 1 202 ? 12.207 32.133 45.094 1.00 76.75 202 ARG A O 1
ATOM 1573 N N . ILE A 1 203 ? 12.927 32.021 47.219 1.00 83.94 203 ILE A N 1
ATOM 1574 C CA . ILE A 1 203 ? 14.075 31.138 46.952 1.00 83.94 203 ILE A CA 1
ATOM 1575 C C . ILE A 1 203 ? 13.620 29.826 46.286 1.00 83.94 203 ILE A C 1
ATOM 1577 O O . ILE A 1 203 ? 14.262 29.357 45.346 1.00 83.94 203 ILE A O 1
ATOM 1581 N N . LEU A 1 204 ? 12.490 29.249 46.717 1.00 76.56 204 LEU A N 1
ATOM 1582 C CA . LEU A 1 204 ? 11.902 28.073 46.065 1.00 76.56 204 LEU A CA 1
ATOM 1583 C C . LEU A 1 204 ? 11.424 28.370 44.637 1.00 76.56 204 LEU A C 1
ATOM 1585 O O . LEU A 1 204 ? 11.669 27.553 43.752 1.00 76.56 204 LEU A O 1
ATOM 1589 N N . LYS A 1 205 ? 10.782 29.522 44.388 1.00 76.69 205 LYS A N 1
ATOM 1590 C CA . LYS A 1 205 ? 10.369 29.937 43.035 1.00 76.69 205 LYS A CA 1
ATOM 1591 C C . LYS A 1 205 ? 11.577 30.065 42.110 1.00 76.69 205 LYS A C 1
ATOM 1593 O O . LYS A 1 205 ? 11.578 29.453 41.047 1.00 76.69 205 LYS A O 1
ATOM 1598 N N . ASP A 1 206 ? 12.602 30.800 42.529 1.00 82.00 206 ASP A N 1
ATOM 1599 C CA . ASP A 1 206 ? 13.803 31.056 41.728 1.00 82.00 206 ASP A CA 1
ATOM 1600 C C . ASP A 1 206 ? 14.533 29.731 41.396 1.00 82.00 206 ASP A C 1
ATOM 1602 O O . ASP A 1 206 ? 15.040 29.531 40.289 1.00 82.00 206 ASP A O 1
ATOM 1606 N N . LYS A 1 207 ? 14.508 28.766 42.329 1.00 83.25 207 LYS A N 1
ATOM 1607 C CA . LYS A 1 207 ? 15.046 27.409 42.141 1.00 83.25 207 LYS A CA 1
ATOM 1608 C C . LYS A 1 207 ? 14.194 26.539 41.203 1.00 83.25 207 LYS A C 1
ATOM 1610 O O . LYS A 1 207 ? 14.758 25.746 40.453 1.00 83.25 207 LYS A O 1
ATOM 1615 N N . VAL A 1 208 ? 12.866 26.683 41.210 1.00 75.75 208 VAL A N 1
ATOM 1616 C CA . VAL A 1 208 ? 11.969 26.030 40.235 1.00 75.75 208 VAL A CA 1
ATOM 1617 C C . VAL A 1 208 ? 12.193 26.600 38.835 1.00 75.75 208 VAL A C 1
ATOM 1619 O O . VAL A 1 208 ? 12.356 25.827 37.897 1.00 75.75 208 VAL A O 1
ATOM 1622 N N . GLU A 1 209 ? 12.286 27.923 38.702 1.00 79.06 209 GLU A N 1
ATOM 1623 C CA . GLU A 1 209 ? 12.533 28.619 37.432 1.00 79.06 209 GLU A CA 1
ATOM 1624 C C . GLU A 1 209 ? 13.852 28.141 36.789 1.00 79.06 209 GLU A C 1
ATOM 1626 O O . GLU A 1 209 ? 13.873 27.739 35.625 1.00 79.06 209 GLU A O 1
ATOM 1631 N N . HIS A 1 210 ? 14.921 28.010 37.586 1.00 81.38 210 HIS A N 1
ATOM 1632 C CA . HIS A 1 210 ? 16.189 27.426 37.136 1.00 81.38 210 HIS A CA 1
ATOM 1633 C C . HIS A 1 210 ? 16.081 25.948 36.695 1.00 81.38 210 HIS A C 1
ATOM 1635 O O . HIS A 1 210 ? 16.724 25.540 35.724 1.00 81.38 210 HIS A O 1
ATOM 1641 N N . LEU A 1 211 ? 15.272 25.129 37.378 1.00 74.31 211 LEU A N 1
ATOM 1642 C CA . LEU A 1 211 ? 15.047 23.724 37.006 1.00 74.31 211 LEU A CA 1
ATOM 1643 C C . LEU A 1 211 ? 14.215 23.586 35.718 1.00 74.31 211 LEU A C 1
ATOM 1645 O O . LEU A 1 211 ? 14.464 22.675 34.923 1.00 74.31 211 LEU A O 1
ATOM 1649 N N . GLU A 1 212 ? 13.261 24.489 35.473 1.00 69.56 212 GLU A N 1
ATOM 1650 C CA . GLU A 1 212 ? 12.507 24.529 34.215 1.00 69.56 212 GLU A CA 1
ATOM 1651 C C . GLU A 1 212 ? 13.388 24.953 33.030 1.00 69.56 212 GLU A C 1
ATOM 1653 O O . GLU A 1 212 ? 13.290 24.352 31.955 1.00 69.56 212 GLU A O 1
ATOM 1658 N N . ASP A 1 213 ? 14.320 25.887 33.237 1.00 81.31 213 ASP A N 1
ATOM 1659 C CA . ASP A 1 213 ? 15.318 26.275 32.234 1.00 81.31 213 ASP A CA 1
ATOM 1660 C C . ASP A 1 213 ? 16.294 25.132 31.905 1.00 81.31 213 ASP A C 1
ATOM 1662 O O . ASP A 1 213 ? 16.547 24.844 30.728 1.00 81.31 213 ASP A O 1
ATOM 1666 N N . GLN A 1 214 ? 16.800 24.411 32.918 1.00 76.06 214 GLN A N 1
ATOM 1667 C CA . GLN A 1 214 ? 17.621 23.213 32.691 1.00 76.06 214 GLN A CA 1
ATOM 1668 C C . GLN A 1 214 ? 16.856 22.166 31.870 1.00 76.06 214 GLN A C 1
ATOM 1670 O O . GLN A 1 214 ? 17.347 21.709 30.834 1.00 76.06 214 GLN A O 1
ATOM 1675 N N . LYS A 1 215 ? 15.624 21.830 32.275 1.00 74.88 215 LYS A N 1
ATOM 1676 C CA . LYS A 1 215 ? 14.730 20.918 31.543 1.00 74.88 215 LYS A CA 1
ATOM 1677 C C . LYS A 1 215 ? 14.545 21.355 30.084 1.00 74.88 215 LYS A C 1
ATOM 1679 O O . LYS A 1 215 ? 14.623 20.518 29.184 1.00 74.88 215 LYS A O 1
ATOM 1684 N N . LEU A 1 216 ? 14.345 22.650 29.825 1.00 72.50 216 LEU A N 1
ATOM 1685 C CA . LEU A 1 216 ? 14.196 23.186 28.470 1.00 72.50 216 LEU A CA 1
ATOM 1686 C C . LEU A 1 216 ? 15.484 23.048 27.636 1.00 72.50 216 LEU A C 1
ATOM 1688 O O . LEU A 1 216 ? 15.403 22.820 26.425 1.00 72.50 216 LEU A O 1
ATOM 1692 N N . GLN A 1 217 ? 16.671 23.141 28.247 1.00 73.31 217 GLN A N 1
ATOM 1693 C CA . GLN A 1 217 ? 17.932 22.831 27.562 1.00 73.31 217 GLN A CA 1
ATOM 1694 C C . GLN A 1 217 ? 18.060 21.339 27.221 1.00 73.31 217 GLN A C 1
ATOM 1696 O O . GLN A 1 217 ? 18.420 21.016 26.086 1.00 73.31 217 GLN A O 1
ATOM 1701 N N . TYR A 1 218 ? 17.731 20.429 28.144 1.00 65.88 218 TYR A N 1
ATOM 1702 C CA . TYR A 1 218 ? 17.747 18.986 27.865 1.00 65.88 218 TYR A CA 1
ATOM 1703 C C . TYR A 1 218 ? 16.731 18.601 26.780 1.00 65.88 218 TYR A C 1
ATOM 1705 O O . TYR A 1 218 ? 17.076 17.872 25.851 1.00 65.88 218 TYR A O 1
ATOM 1713 N N . GLU A 1 219 ? 15.527 19.183 26.775 1.00 65.06 219 GLU A N 1
ATOM 1714 C CA . GLU A 1 219 ? 14.541 18.940 25.712 1.00 65.06 219 GLU A CA 1
ATOM 1715 C C . GLU A 1 219 ? 15.025 19.441 24.332 1.00 65.06 219 GLU A C 1
ATOM 1717 O O . GLU A 1 219 ? 14.769 18.801 23.307 1.00 65.06 219 GLU A O 1
ATOM 1722 N N . LYS A 1 220 ? 15.776 20.554 24.284 1.00 71.69 220 LYS A N 1
ATOM 1723 C CA . LYS A 1 220 ? 16.444 21.037 23.058 1.00 71.69 220 LYS A CA 1
ATOM 1724 C C . LYS A 1 220 ? 17.557 20.081 22.603 1.00 71.69 220 LYS A C 1
ATOM 1726 O O . LYS A 1 220 ? 17.605 19.754 21.416 1.00 71.69 220 LYS A O 1
ATOM 1731 N N . LYS A 1 221 ? 18.401 19.584 23.521 1.00 70.31 221 LYS A N 1
ATOM 1732 C CA . LYS A 1 221 ? 19.436 18.569 23.226 1.00 70.31 221 LYS A CA 1
ATOM 1733 C C . LYS A 1 221 ? 18.811 17.280 22.679 1.00 70.31 221 LYS A C 1
ATOM 1735 O O . LYS A 1 221 ? 19.193 16.840 21.600 1.00 70.31 221 LYS A O 1
ATOM 1740 N N . LEU A 1 222 ? 17.787 16.741 23.343 1.00 60.69 222 LEU A N 1
ATOM 1741 C CA . LEU A 1 222 ? 17.080 15.524 22.929 1.00 60.69 222 LEU A CA 1
ATOM 1742 C C . LEU A 1 222 ? 16.452 15.654 21.530 1.00 60.69 222 LEU A C 1
ATOM 1744 O O . LEU A 1 222 ? 16.497 14.711 20.739 1.00 60.69 222 LEU A O 1
ATOM 1748 N N . LYS A 1 223 ? 15.900 16.827 21.187 1.00 65.44 223 LYS A N 1
ATOM 1749 C CA . LYS A 1 223 ? 15.401 17.111 19.830 1.00 65.44 223 LYS A CA 1
ATOM 1750 C C . LYS A 1 223 ? 16.530 17.141 18.797 1.00 65.44 223 LYS A C 1
ATOM 1752 O O . LYS A 1 223 ? 16.357 16.582 17.716 1.00 65.44 223 LYS A O 1
ATOM 1757 N N . ALA A 1 224 ? 17.684 17.728 19.121 1.00 63.59 224 ALA A N 1
ATOM 1758 C CA . ALA A 1 224 ? 18.850 17.720 18.237 1.00 63.59 224 ALA A CA 1
ATOM 1759 C C . ALA A 1 224 ? 19.409 16.299 18.022 1.00 63.59 224 ALA A C 1
ATOM 1761 O O . ALA A 1 224 ? 19.699 15.929 16.883 1.00 63.59 224 ALA A O 1
ATOM 1762 N N . THR A 1 225 ? 19.495 15.478 19.074 1.00 59.62 225 THR A N 1
ATOM 1763 C CA . THR A 1 225 ? 19.920 14.072 18.968 1.00 59.62 225 THR A CA 1
ATOM 1764 C C . THR A 1 225 ? 18.934 13.256 18.135 1.00 59.62 225 THR A C 1
ATOM 1766 O O . THR A 1 225 ? 19.364 12.608 17.189 1.00 59.62 225 THR A O 1
ATOM 1769 N N . LYS A 1 226 ? 17.617 13.386 18.353 1.00 57.28 226 LYS A N 1
ATOM 1770 C CA . LYS A 1 226 ? 16.606 12.704 17.520 1.00 57.28 226 LYS A CA 1
ATOM 1771 C C . LYS A 1 226 ? 16.649 13.107 16.047 1.00 57.28 226 LYS A C 1
ATOM 1773 O O . LYS A 1 226 ? 16.403 12.274 15.181 1.00 57.28 226 LYS A O 1
ATOM 1778 N N . VAL A 1 227 ? 16.995 14.356 15.728 1.00 55.50 227 VAL A N 1
ATOM 1779 C CA . VAL A 1 227 ? 17.235 14.763 14.332 1.00 55.50 227 VAL A CA 1
ATOM 1780 C C . VAL A 1 227 ? 18.474 14.061 13.762 1.00 55.50 227 VAL A C 1
ATOM 1782 O O . VAL A 1 227 ? 18.410 13.577 12.633 1.00 55.50 227 VAL A O 1
ATOM 1785 N N . LYS A 1 228 ? 19.563 13.924 14.533 1.00 51.28 228 LYS A N 1
ATOM 1786 C CA . LYS A 1 228 ? 20.744 13.143 14.120 1.00 51.28 228 LYS A CA 1
ATOM 1787 C C . LYS A 1 228 ? 20.426 11.652 13.953 1.00 51.28 228 LYS A C 1
ATOM 1789 O O . LYS A 1 228 ? 20.821 11.081 12.945 1.00 51.28 228 LYS A O 1
ATOM 1794 N N . GLU A 1 229 ? 19.669 11.039 14.864 1.00 52.69 229 GLU A N 1
ATOM 1795 C CA . GLU A 1 229 ? 19.211 9.643 14.747 1.00 52.69 229 GLU A CA 1
ATOM 1796 C C . GLU A 1 229 ? 18.350 9.425 13.499 1.00 52.69 229 GLU A C 1
ATOM 1798 O O . GLU A 1 229 ? 18.556 8.455 12.777 1.00 52.69 229 GLU A O 1
ATOM 1803 N N . ILE A 1 230 ? 17.419 10.338 13.197 1.00 55.25 230 ILE A N 1
ATOM 1804 C CA . ILE A 1 230 ? 16.588 10.264 11.986 1.00 55.25 230 ILE A CA 1
ATOM 1805 C C . ILE A 1 230 ? 17.452 10.395 10.723 1.00 55.25 230 ILE A C 1
ATOM 1807 O O . ILE A 1 230 ? 17.236 9.653 9.766 1.00 55.25 230 ILE A O 1
ATOM 1811 N N . VAL A 1 231 ? 18.451 11.284 10.712 1.00 52.16 231 VAL A N 1
ATOM 1812 C CA . VAL A 1 231 ? 19.398 11.411 9.591 1.00 52.16 231 VAL A CA 1
ATOM 1813 C C . VAL A 1 231 ? 20.249 10.144 9.439 1.00 52.16 231 VAL A C 1
ATOM 1815 O O . VAL A 1 231 ? 20.340 9.620 8.330 1.00 52.16 231 VAL A O 1
ATOM 1818 N N . SER A 1 232 ? 20.795 9.594 10.528 1.00 51.44 232 SER A N 1
ATOM 1819 C CA . SER A 1 232 ? 21.541 8.327 10.517 1.00 51.44 232 SER A CA 1
ATOM 1820 C C . SER A 1 232 ? 20.672 7.140 10.099 1.00 51.44 232 SER A C 1
ATOM 1822 O O . SER A 1 232 ? 21.121 6.310 9.320 1.00 51.44 232 SER A O 1
ATOM 1824 N N . SER A 1 233 ? 19.415 7.069 10.540 1.00 47.88 233 SER A N 1
ATOM 1825 C CA . SER A 1 233 ? 18.462 6.025 10.146 1.00 47.88 233 SER A CA 1
ATOM 1826 C C . SER A 1 233 ? 18.147 6.093 8.648 1.00 47.88 233 SER A C 1
ATOM 1828 O O . SER A 1 233 ? 18.223 5.078 7.960 1.00 47.88 233 SER A O 1
ATOM 1830 N N . VAL A 1 234 ? 17.902 7.295 8.111 1.00 51.66 234 VAL A N 1
ATOM 1831 C CA . VAL A 1 234 ? 17.709 7.528 6.667 1.00 51.66 234 VAL A CA 1
ATOM 1832 C C . VAL A 1 234 ? 18.985 7.247 5.860 1.00 51.66 234 VAL A C 1
ATOM 1834 O O . VAL A 1 234 ? 18.890 6.844 4.701 1.00 51.66 234 VAL A O 1
ATOM 1837 N N . PHE A 1 235 ? 20.172 7.419 6.449 1.00 48.59 235 PHE A N 1
ATOM 1838 C CA . PHE A 1 235 ? 21.451 7.066 5.827 1.00 48.59 235 PHE A CA 1
ATOM 1839 C C . PHE A 1 235 ? 21.677 5.545 5.805 1.00 48.59 235 PHE A C 1
ATOM 1841 O O . PHE A 1 235 ? 21.904 4.979 4.739 1.00 48.59 235 PHE A O 1
ATOM 1848 N N . ILE A 1 236 ? 21.504 4.859 6.940 1.00 48.38 236 ILE A N 1
ATOM 1849 C CA . ILE A 1 236 ? 21.572 3.390 7.051 1.00 48.38 236 ILE A CA 1
ATOM 1850 C C . ILE A 1 236 ? 20.572 2.740 6.092 1.00 48.38 236 ILE A C 1
ATOM 1852 O O . ILE A 1 236 ? 20.941 1.851 5.333 1.00 48.38 236 ILE A O 1
ATOM 1856 N N . GLN A 1 237 ? 19.332 3.231 6.037 1.00 45.47 237 GLN A N 1
ATOM 1857 C CA . GLN A 1 237 ? 18.296 2.717 5.136 1.00 45.47 237 GLN A CA 1
ATOM 1858 C C . GLN A 1 237 ? 18.569 3.017 3.644 1.00 45.47 237 GLN A C 1
ATOM 1860 O O . GLN A 1 237 ? 17.907 2.450 2.776 1.00 45.47 237 GLN A O 1
ATOM 1865 N N . ARG A 1 238 ? 19.556 3.872 3.335 1.00 48.34 238 ARG A N 1
ATOM 1866 C CA . ARG A 1 238 ? 20.084 4.118 1.981 1.00 48.34 238 ARG A CA 1
ATOM 1867 C C . ARG A 1 238 ? 21.275 3.230 1.619 1.00 48.34 238 ARG A C 1
ATOM 1869 O O . ARG A 1 238 ? 21.409 2.880 0.453 1.00 48.34 238 ARG A O 1
ATOM 1876 N N . VAL A 1 239 ? 22.125 2.890 2.589 1.00 45.62 239 VAL A N 1
ATOM 1877 C CA . VAL A 1 239 ? 23.317 2.041 2.389 1.00 45.62 239 VAL A CA 1
ATOM 1878 C C . VAL A 1 239 ? 22.970 0.546 2.493 1.00 45.62 239 VAL A C 1
ATOM 1880 O O . VAL A 1 239 ? 23.541 -0.268 1.773 1.00 45.62 239 VAL A O 1
ATOM 1883 N N . TYR A 1 240 ? 21.984 0.188 3.323 1.00 39.41 240 TYR A N 1
ATOM 1884 C CA . TYR A 1 240 ? 21.611 -1.190 3.661 1.00 39.41 240 TYR A CA 1
ATOM 1885 C C . TYR A 1 240 ? 20.141 -1.526 3.326 1.00 39.41 240 TYR A C 1
ATOM 1887 O O . TYR A 1 240 ? 19.303 -1.664 4.230 1.00 39.41 240 TYR A O 1
ATOM 1895 N N . PRO A 1 241 ? 19.788 -1.725 2.040 1.00 45.97 241 PRO A N 1
ATOM 1896 C CA . PRO A 1 241 ? 18.553 -2.424 1.694 1.00 45.97 241 PRO A CA 1
ATOM 1897 C C . PRO A 1 241 ? 18.607 -3.849 2.270 1.00 45.97 241 PRO A C 1
ATOM 1899 O O . PRO A 1 241 ? 19.573 -4.577 2.049 1.00 45.97 241 PRO A O 1
ATOM 1902 N N . HIS A 1 242 ? 17.588 -4.244 3.041 1.00 34.62 242 HIS A N 1
ATOM 1903 C CA . HIS A 1 242 ? 17.621 -5.483 3.827 1.00 34.62 242 HIS A CA 1
ATOM 1904 C C . HIS A 1 242 ? 17.906 -6.733 2.965 1.00 34.62 242 HIS A C 1
ATOM 1906 O O . HIS A 1 242 ? 17.099 -7.048 2.081 1.00 34.62 242 HIS A O 1
ATOM 1912 N N . PRO A 1 243 ? 18.980 -7.500 3.244 1.00 39.28 243 PRO A N 1
ATOM 1913 C CA . PRO A 1 243 ? 19.153 -8.818 2.652 1.00 39.28 243 PRO A CA 1
ATOM 1914 C C . PRO A 1 243 ? 18.078 -9.781 3.175 1.00 39.28 243 PRO A C 1
ATOM 1916 O O . PRO A 1 243 ? 17.582 -9.668 4.298 1.00 39.28 243 PRO A O 1
ATOM 1919 N N . TYR A 1 244 ? 17.697 -10.742 2.336 1.00 33.97 244 TYR A N 1
ATOM 1920 C CA . TYR A 1 244 ? 16.646 -11.707 2.650 1.00 33.97 244 TYR A CA 1
ATOM 1921 C C . TYR A 1 244 ? 16.999 -12.602 3.846 1.00 33.97 244 TYR A C 1
ATOM 1923 O O . TYR A 1 244 ? 18.149 -12.999 4.031 1.00 33.97 244 TYR A O 1
ATOM 1931 N N . ARG A 1 245 ? 15.970 -13.042 4.586 1.00 31.98 245 ARG A N 1
ATOM 1932 C CA . ARG A 1 245 ? 16.076 -14.200 5.488 1.00 31.98 245 ARG A CA 1
ATOM 1933 C C . ARG A 1 245 ? 16.473 -15.444 4.686 1.00 31.98 245 ARG A C 1
ATOM 1935 O O . ARG A 1 245 ? 15.620 -16.085 4.072 1.00 31.98 245 ARG A O 1
ATOM 1942 N N . LEU A 1 246 ? 17.756 -15.796 4.726 1.00 29.38 246 LEU A N 1
ATOM 1943 C CA . LEU A 1 246 ? 18.275 -17.047 4.179 1.00 29.38 246 LEU A CA 1
ATOM 1944 C C . LEU A 1 246 ? 17.612 -18.238 4.885 1.00 29.38 246 LEU A C 1
ATOM 1946 O O . LEU A 1 246 ? 17.800 -18.472 6.080 1.00 29.38 246 LEU A O 1
ATOM 1950 N N . ARG A 1 247 ? 16.823 -19.006 4.128 1.00 31.88 247 ARG A N 1
ATOM 1951 C CA . ARG A 1 247 ? 16.282 -20.295 4.567 1.00 31.88 247 ARG A CA 1
ATOM 1952 C C . ARG A 1 247 ? 17.447 -21.277 4.673 1.00 31.88 247 ARG A C 1
ATOM 1954 O O . ARG A 1 247 ? 17.963 -21.717 3.653 1.00 31.88 247 ARG A O 1
ATOM 1961 N N . ARG A 1 248 ? 17.836 -21.620 5.903 1.00 29.52 248 ARG A N 1
ATOM 1962 C CA . ARG A 1 248 ? 18.916 -22.570 6.207 1.00 29.52 248 ARG A CA 1
ATOM 1963 C C . ARG A 1 248 ? 18.642 -23.922 5.535 1.00 29.52 248 ARG A C 1
ATOM 1965 O O . ARG A 1 248 ? 17.767 -24.665 5.975 1.00 29.52 248 ARG A O 1
ATOM 1972 N N . THR A 1 249 ? 19.372 -24.226 4.470 1.00 28.19 249 THR A N 1
ATOM 1973 C CA . THR A 1 249 ? 19.418 -25.555 3.860 1.00 28.19 249 THR A CA 1
ATOM 1974 C C . THR A 1 249 ? 20.266 -26.467 4.744 1.00 28.19 249 THR A C 1
ATOM 1976 O O . THR A 1 249 ? 21.415 -26.152 5.042 1.00 28.19 249 THR A O 1
ATOM 1979 N N . GLN A 1 250 ? 19.701 -27.588 5.195 1.00 26.91 250 GLN A N 1
ATOM 1980 C CA . GLN A 1 250 ? 20.512 -28.707 5.672 1.00 26.91 250 GLN A CA 1
ATOM 1981 C C . GLN A 1 250 ? 20.893 -29.570 4.470 1.00 26.91 250 GLN A C 1
ATOM 1983 O O . GLN A 1 250 ? 20.055 -29.843 3.612 1.00 26.91 250 GLN A O 1
ATOM 1988 N N . SER A 1 251 ? 22.151 -29.993 4.428 1.00 29.25 251 SER A N 1
ATOM 1989 C CA . SER A 1 251 ? 22.712 -30.881 3.412 1.00 29.25 251 SER A CA 1
ATOM 1990 C C . SER A 1 251 ? 23.431 -32.037 4.103 1.00 29.25 251 SER A C 1
ATOM 1992 O O . SER A 1 251 ? 24.337 -31.796 4.899 1.00 29.25 251 SER A O 1
ATOM 1994 N N . GLY A 1 252 ? 23.037 -33.272 3.792 1.00 29.83 252 GLY A N 1
ATOM 1995 C CA . GLY A 1 252 ? 23.687 -34.492 4.277 1.00 29.83 252 GLY A CA 1
ATOM 1996 C C . GLY A 1 252 ? 22.715 -35.667 4.409 1.00 29.83 252 GLY A C 1
ATOM 1997 O O . GLY A 1 252 ? 21.666 -35.520 5.029 1.00 29.83 252 GLY A O 1
ATOM 1998 N N . GLY A 1 253 ? 23.083 -36.829 3.856 1.00 27.64 253 GLY A N 1
ATOM 1999 C CA . GLY A 1 253 ? 22.390 -38.103 4.091 1.00 27.64 253 GLY A CA 1
ATOM 2000 C C . GLY A 1 253 ? 22.037 -38.899 2.830 1.00 27.64 253 GLY A C 1
ATOM 2001 O O . GLY A 1 253 ? 21.155 -38.513 2.070 1.00 27.64 253 GLY A O 1
ATOM 2002 N N . LEU A 1 254 ? 22.690 -40.053 2.674 1.00 27.38 254 LEU A N 1
ATOM 2003 C CA . LEU A 1 254 ? 22.310 -41.177 1.809 1.00 27.38 254 LEU A CA 1
ATOM 2004 C C . LEU A 1 254 ? 22.326 -42.449 2.685 1.00 27.38 254 LEU A C 1
ATOM 2006 O O . LEU A 1 254 ? 23.050 -42.477 3.678 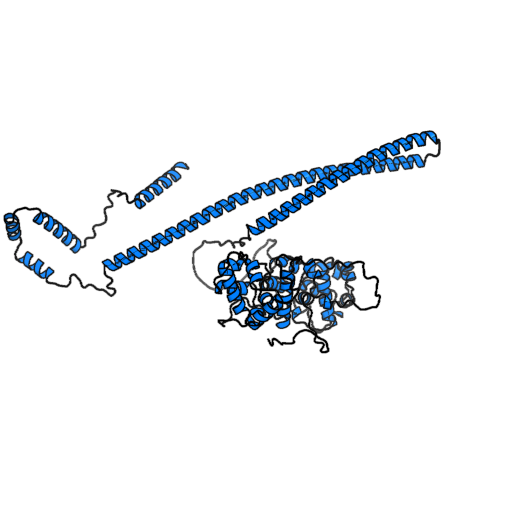1.00 27.38 254 LEU A O 1
ATOM 2010 N N . GLN A 1 255 ? 21.596 -43.528 2.401 1.00 27.55 255 GLN A N 1
ATOM 2011 C CA . GLN A 1 255 ? 20.670 -43.809 1.287 1.00 27.55 255 GLN A CA 1
ATOM 2012 C C . GLN A 1 255 ? 19.283 -44.179 1.906 1.00 27.55 255 GLN A C 1
ATOM 2014 O O . GLN A 1 255 ? 18.946 -43.573 2.918 1.00 27.55 255 GLN A O 1
ATOM 2019 N N . ALA A 1 256 ? 18.381 -45.056 1.447 1.00 28.55 256 ALA A N 1
ATOM 2020 C CA . ALA A 1 256 ? 18.329 -46.048 0.365 1.00 28.55 256 ALA A CA 1
ATOM 2021 C C . ALA A 1 256 ? 16.905 -46.053 -0.256 1.00 28.55 256 ALA A C 1
ATOM 2023 O O . ALA A 1 256 ? 16.356 -44.980 -0.498 1.00 28.55 256 ALA A O 1
ATOM 2024 N N . ALA A 1 257 ? 16.305 -47.224 -0.502 1.00 30.83 257 ALA A N 1
ATOM 2025 C CA . ALA A 1 257 ? 14.926 -47.395 -0.974 1.00 30.83 257 ALA A CA 1
ATOM 2026 C C . ALA A 1 257 ? 14.253 -48.607 -0.301 1.00 30.83 257 ALA A C 1
ATOM 2028 O O . ALA A 1 257 ? 14.943 -49.594 -0.062 1.00 30.83 257 ALA A O 1
ATOM 2029 N N . ASP A 1 258 ? 12.947 -48.516 -0.006 1.00 31.66 258 ASP A N 1
ATOM 2030 C CA . ASP A 1 258 ? 11.888 -49.420 -0.516 1.00 31.66 258 ASP A CA 1
ATOM 2031 C C . ASP A 1 258 ? 10.480 -48.900 -0.098 1.00 31.66 258 ASP A C 1
ATOM 2033 O O . ASP A 1 258 ? 10.403 -48.079 0.825 1.00 31.66 258 ASP A O 1
ATOM 2037 N N . PRO A 1 259 ? 9.365 -49.313 -0.743 1.00 42.97 259 PRO A N 1
ATOM 2038 C CA . PRO A 1 259 ? 7.999 -48.943 -0.350 1.00 42.97 259 PRO A CA 1
ATOM 2039 C C . PRO A 1 259 ? 7.163 -50.122 0.202 1.00 42.97 259 PRO A C 1
ATOM 2041 O O . PRO A 1 259 ? 7.258 -51.220 -0.326 1.00 42.97 259 PRO A O 1
ATOM 2044 N N . ASP A 1 260 ? 6.273 -49.874 1.176 1.00 29.56 260 ASP A N 1
ATOM 2045 C CA . ASP A 1 260 ? 4.821 -50.193 1.117 1.00 29.56 260 ASP A CA 1
ATOM 2046 C C . ASP A 1 260 ? 4.083 -49.661 2.382 1.00 29.56 260 ASP A C 1
ATOM 2048 O O . ASP A 1 260 ? 4.667 -48.974 3.226 1.00 29.56 260 ASP A O 1
ATOM 2052 N N . ALA A 1 261 ? 2.776 -49.912 2.492 1.00 34.06 261 ALA A N 1
ATOM 2053 C CA . ALA A 1 261 ? 1.853 -49.364 3.478 1.00 34.06 261 ALA A CA 1
ATOM 2054 C C . ALA A 1 261 ? 1.901 -50.008 4.882 1.00 34.06 261 ALA A C 1
ATOM 2056 O O . ALA A 1 261 ? 2.154 -51.196 5.064 1.00 34.06 261 ALA A O 1
ATOM 2057 N N . GLY A 1 262 ? 1.514 -49.224 5.897 1.00 28.95 262 GLY A N 1
ATOM 2058 C CA . GLY A 1 262 ? 1.269 -49.705 7.260 1.00 28.95 262 GLY A CA 1
ATOM 2059 C C . GLY A 1 262 ? 0.639 -48.631 8.154 1.00 28.95 262 GLY A C 1
ATOM 2060 O O . GLY A 1 262 ? 1.114 -47.500 8.213 1.00 28.95 262 GLY A O 1
ATOM 2061 N N . GLN A 1 263 ? -0.446 -48.967 8.858 1.00 33.66 263 GLN A N 1
ATOM 2062 C CA . GLN A 1 263 ? -1.170 -48.062 9.765 1.00 33.66 263 GLN A CA 1
ATOM 2063 C C . GLN A 1 263 ? -1.153 -48.622 11.210 1.00 33.66 263 GLN A C 1
ATOM 2065 O O . GLN A 1 263 ? -0.875 -49.799 11.398 1.00 33.66 263 GLN A O 1
ATOM 2070 N N . PHE A 1 264 ? -1.529 -47.790 12.199 1.00 25.50 264 PHE A N 1
ATOM 2071 C CA . PHE A 1 264 ? -1.878 -48.095 13.615 1.00 25.50 264 PHE A CA 1
ATOM 2072 C C . PHE A 1 264 ? -0.889 -47.765 14.776 1.00 25.50 264 PHE A C 1
ATOM 2074 O O . PHE A 1 264 ? -0.088 -48.572 15.220 1.00 25.50 264 PHE A O 1
ATOM 2081 N N . ARG A 1 265 ? -1.178 -46.613 15.416 1.00 34.50 265 ARG A N 1
ATOM 2082 C CA . ARG A 1 265 ? -1.410 -46.385 16.875 1.00 34.50 265 ARG A CA 1
ATOM 2083 C C . ARG A 1 265 ? -0.293 -46.526 17.956 1.00 34.50 265 ARG A C 1
ATOM 2085 O O . ARG A 1 265 ? -0.165 -47.550 18.607 1.00 34.50 265 ARG A O 1
ATOM 2092 N N . ARG A 1 266 ? 0.159 -45.338 18.407 1.00 35.72 266 ARG A N 1
ATOM 2093 C CA . ARG A 1 266 ? -0.157 -44.698 19.728 1.00 35.72 266 ARG A CA 1
ATOM 2094 C C . ARG A 1 266 ? 0.501 -45.194 21.048 1.00 35.72 266 ARG A C 1
ATOM 2096 O O . ARG A 1 266 ? -0.040 -46.050 21.737 1.00 35.72 266 ARG A O 1
ATOM 2103 N N . GLY A 1 267 ? 1.477 -44.412 21.532 1.00 29.23 267 GLY A N 1
ATOM 2104 C CA . GLY A 1 267 ? 1.925 -44.269 22.939 1.00 29.23 267 GLY A CA 1
ATOM 2105 C C . GLY A 1 267 ? 3.206 -43.405 23.002 1.00 29.23 267 GLY A C 1
ATOM 2106 O O . GLY A 1 267 ? 3.986 -43.479 22.063 1.00 29.23 267 GLY A O 1
ATOM 2107 N N . GLY A 1 268 ? 3.498 -42.530 23.979 1.00 31.16 268 GLY A N 1
ATOM 2108 C CA . GLY A 1 268 ? 2.782 -42.092 25.192 1.00 31.16 268 GLY A CA 1
ATOM 2109 C C . GLY A 1 268 ? 3.022 -40.591 25.515 1.00 31.16 268 GLY A C 1
ATOM 2110 O O . GLY A 1 268 ? 3.266 -39.799 24.612 1.00 31.16 268 GLY A O 1
ATOM 2111 N N . LEU A 1 269 ? 2.892 -40.177 26.786 1.00 31.31 269 LEU A N 1
ATOM 2112 C CA . LEU A 1 269 ? 2.939 -38.766 27.254 1.00 31.31 269 LEU A CA 1
ATOM 2113 C C . LEU A 1 269 ? 4.380 -38.182 27.191 1.00 31.31 269 LEU A C 1
ATOM 2115 O O . LEU A 1 269 ? 5.333 -38.945 27.278 1.00 31.31 269 LEU A O 1
ATOM 2119 N N . ARG A 1 270 ? 4.641 -36.864 27.065 1.00 36.53 270 ARG A N 1
ATOM 2120 C CA . ARG A 1 270 ? 4.142 -35.710 27.861 1.00 36.53 270 ARG A CA 1
ATOM 2121 C C . ARG A 1 270 ? 4.235 -34.372 27.075 1.00 36.53 270 ARG A C 1
ATOM 2123 O O . ARG A 1 270 ? 4.921 -34.290 26.066 1.00 36.53 270 ARG A O 1
ATOM 2130 N N . ALA A 1 271 ? 3.529 -33.331 27.533 1.00 37.84 271 ALA A N 1
ATOM 2131 C CA . ALA A 1 271 ? 3.395 -32.006 26.886 1.00 37.84 271 ALA A CA 1
ATOM 2132 C C . ALA A 1 271 ? 4.617 -31.063 27.146 1.00 37.84 271 ALA A C 1
ATOM 2134 O O . ALA A 1 271 ? 5.443 -31.392 27.991 1.00 37.84 271 ALA A O 1
ATOM 2135 N N . THR A 1 272 ? 4.816 -29.894 26.502 1.00 34.69 272 THR A N 1
ATOM 2136 C CA . THR A 1 272 ? 3.854 -28.882 25.985 1.00 34.69 272 THR A CA 1
ATOM 2137 C C . THR A 1 272 ? 4.334 -28.094 24.739 1.00 34.69 272 THR A C 1
ATOM 2139 O O . THR A 1 272 ? 5.515 -28.078 24.422 1.00 34.69 272 THR A O 1
ATOM 2142 N N . ALA A 1 273 ? 3.389 -27.391 24.086 1.00 34.44 273 ALA A N 1
ATOM 2143 C CA . ALA A 1 273 ? 3.588 -26.279 23.130 1.00 34.44 273 ALA A CA 1
ATOM 2144 C C . ALA A 1 273 ? 4.159 -26.572 21.714 1.00 34.44 273 ALA A C 1
ATOM 2146 O O . ALA A 1 273 ? 5.102 -25.926 21.263 1.00 34.44 273 ALA A O 1
ATOM 2147 N N . GLY A 1 274 ? 3.494 -27.454 20.954 1.00 33.56 274 GLY A N 1
ATOM 2148 C CA . GLY A 1 274 ? 3.567 -27.471 19.477 1.00 33.56 274 GLY A CA 1
ATOM 2149 C C . GLY A 1 274 ? 2.622 -26.446 18.802 1.00 33.56 274 GLY A C 1
ATOM 2150 O O . GLY A 1 274 ? 1.745 -25.890 19.472 1.00 33.56 274 GLY A O 1
ATOM 2151 N N . PRO A 1 275 ? 2.769 -26.174 17.488 1.00 33.44 275 PRO A N 1
ATOM 2152 C CA . PRO A 1 275 ? 2.063 -25.088 16.798 1.00 33.44 275 PRO A CA 1
ATOM 2153 C C . PRO A 1 275 ? 0.569 -25.368 16.559 1.00 33.44 275 PRO A C 1
ATOM 2155 O O . PRO A 1 275 ? 0.179 -26.461 16.154 1.00 33.44 275 PRO A O 1
ATOM 2158 N N . ARG A 1 276 ? -0.274 -24.339 16.726 1.00 40.19 276 ARG A N 1
ATOM 2159 C CA . ARG A 1 276 ? -1.700 -24.381 16.354 1.00 40.19 276 ARG A CA 1
ATOM 2160 C C . ARG A 1 276 ? -1.883 -24.141 14.851 1.00 40.19 276 ARG A C 1
ATOM 2162 O O . ARG A 1 276 ? -2.093 -23.007 14.430 1.00 40.19 276 ARG A O 1
ATOM 2169 N N . LEU A 1 277 ? -1.855 -25.211 14.063 1.00 38.94 277 LEU A N 1
ATOM 2170 C CA . LEU A 1 277 ? -2.404 -25.234 12.704 1.00 38.94 277 LEU A CA 1
ATOM 2171 C C . LEU A 1 277 ? -3.597 -26.195 12.649 1.00 38.94 277 LEU A C 1
ATOM 2173 O O . LEU A 1 277 ? -3.614 -27.192 13.365 1.00 38.94 277 LEU A O 1
ATOM 2177 N N . THR A 1 278 ? -4.588 -25.851 11.820 1.00 33.06 278 THR A N 1
ATOM 2178 C CA . THR A 1 278 ? -5.751 -26.678 11.426 1.00 33.06 278 THR A CA 1
ATOM 2179 C C . THR A 1 278 ? -6.477 -27.427 12.557 1.00 33.06 278 THR A C 1
ATOM 2181 O O . THR A 1 278 ? -6.155 -28.571 12.878 1.00 33.06 278 THR A O 1
ATOM 2184 N N . ARG A 1 279 ? -7.553 -26.824 13.089 1.00 32.31 279 ARG A N 1
ATOM 2185 C CA . ARG A 1 279 ? -8.660 -27.601 13.683 1.00 32.31 279 ARG A CA 1
ATOM 2186 C C . ARG A 1 279 ? -9.305 -28.478 12.598 1.00 32.31 279 ARG A C 1
ATOM 2188 O O . ARG A 1 279 ? -9.296 -28.105 11.427 1.00 32.31 279 ARG A O 1
ATOM 2195 N N . THR A 1 280 ? -9.868 -29.618 12.993 1.00 25.91 280 THR A N 1
ATOM 2196 C CA . THR A 1 280 ? -10.644 -30.495 12.103 1.00 25.91 280 THR A CA 1
ATOM 2197 C C . THR A 1 280 ? -11.974 -29.842 11.678 1.00 25.91 280 THR A C 1
ATOM 2199 O O . THR A 1 280 ? -12.475 -28.986 12.410 1.00 25.91 280 THR A O 1
ATOM 2202 N N . PRO A 1 281 ? -12.569 -30.215 10.524 1.00 35.44 281 PRO A N 1
ATOM 2203 C CA . PRO A 1 281 ? -13.757 -29.529 9.989 1.00 35.44 281 PRO A CA 1
ATOM 2204 C C . PRO A 1 281 ? -15.087 -29.858 10.693 1.00 35.44 281 PRO A C 1
ATOM 2206 O O . PRO A 1 281 ? -16.096 -29.208 10.440 1.00 35.44 281 PRO A O 1
ATOM 2209 N N . GLU A 1 282 ? -15.114 -30.865 11.565 1.00 29.39 282 GLU A N 1
ATOM 2210 C CA . GLU A 1 282 ? -16.329 -31.559 12.032 1.00 29.39 282 GLU A CA 1
ATOM 2211 C C . GLU A 1 282 ? -17.120 -30.812 13.133 1.00 29.39 282 GLU A C 1
ATOM 2213 O O . GLU A 1 282 ? -17.759 -31.427 13.983 1.00 29.39 282 GLU A O 1
ATOM 2218 N N . SER A 1 283 ? -17.075 -29.475 13.155 1.00 30.66 283 SER A N 1
ATOM 2219 C CA . SER A 1 283 ? -17.850 -28.654 14.102 1.00 30.66 283 SER A CA 1
ATOM 2220 C C . SER A 1 283 ? -18.404 -27.348 13.512 1.00 30.66 283 SER A C 1
ATOM 2222 O O . SER A 1 283 ? -18.645 -26.400 14.262 1.00 30.66 283 SER A O 1
ATOM 2224 N N . TYR A 1 284 ? -18.566 -27.255 12.187 1.00 39.91 284 TYR A N 1
ATOM 2225 C CA . TYR A 1 284 ? -18.996 -26.016 11.516 1.00 39.91 284 TYR A CA 1
ATOM 2226 C C . TYR A 1 284 ? -20.524 -25.802 11.439 1.00 39.91 284 TYR A C 1
ATOM 2228 O O . TYR A 1 284 ? -20.966 -24.652 11.383 1.00 39.91 284 TYR A O 1
ATOM 2236 N N . ASP A 1 285 ? -21.339 -26.860 11.502 1.00 37.25 285 ASP A N 1
ATOM 2237 C CA . ASP A 1 285 ? -22.764 -26.788 11.115 1.00 37.25 285 ASP A CA 1
ATOM 2238 C C . ASP A 1 285 ? -23.716 -26.125 12.129 1.00 37.25 285 ASP A C 1
ATOM 2240 O O . ASP A 1 285 ? -24.832 -25.760 11.774 1.00 37.25 285 ASP A O 1
ATOM 2244 N N . SER A 1 286 ? -23.304 -25.887 13.379 1.00 39.22 286 SER A N 1
ATOM 2245 C CA . SER A 1 286 ? -24.198 -25.296 14.398 1.00 39.22 286 SER A CA 1
ATOM 2246 C C . SER A 1 286 ? -24.227 -23.755 14.416 1.00 39.22 286 SER A C 1
ATOM 2248 O O . SER A 1 286 ? -24.917 -23.170 15.254 1.00 39.22 286 SER A O 1
ATOM 2250 N N . ALA A 1 287 ? -23.460 -23.078 13.552 1.00 44.78 287 ALA A N 1
ATOM 2251 C CA . ALA A 1 287 ? -23.246 -21.625 13.628 1.00 44.78 287 ALA A CA 1
ATOM 2252 C C . ALA A 1 287 ? -23.707 -20.825 12.395 1.00 44.78 287 ALA A C 1
ATOM 2254 O O . ALA A 1 287 ? -23.736 -19.597 12.462 1.00 44.78 287 ALA A O 1
ATOM 2255 N N . ARG A 1 288 ? -24.057 -21.483 11.279 1.00 49.94 288 ARG A N 1
ATOM 2256 C CA . ARG A 1 288 ? -24.427 -20.821 10.013 1.00 49.94 288 ARG A CA 1
ATOM 2257 C C . ARG A 1 288 ? -25.705 -21.389 9.392 1.00 49.94 288 ARG A C 1
ATOM 2259 O O . ARG A 1 288 ? -25.749 -21.665 8.197 1.00 49.94 288 ARG A O 1
ATOM 2266 N N . ASP A 1 289 ? -26.768 -21.479 10.188 1.00 47.81 289 ASP A N 1
ATOM 2267 C CA . ASP A 1 289 ? -28.121 -21.512 9.629 1.00 47.81 289 ASP A CA 1
ATOM 2268 C C . ASP A 1 289 ? -28.443 -20.118 9.055 1.00 47.81 289 ASP A C 1
ATOM 2270 O O . ASP A 1 289 ? -28.937 -19.221 9.743 1.00 47.81 289 ASP A O 1
ATOM 2274 N N . LEU A 1 290 ? -28.050 -19.911 7.793 1.00 55.09 290 LEU A N 1
ATOM 2275 C CA . LEU A 1 290 ? -28.085 -18.620 7.089 1.00 55.09 290 LEU A CA 1
ATOM 2276 C C . LEU A 1 290 ? -29.505 -18.054 6.907 1.00 55.09 290 LEU A C 1
ATOM 2278 O O . LEU A 1 290 ? -29.655 -16.905 6.493 1.00 55.09 290 LEU A O 1
ATOM 2282 N N . ASN A 1 291 ? -30.533 -18.837 7.236 1.00 67.38 291 ASN A N 1
ATOM 2283 C CA . ASN A 1 291 ? -31.930 -18.419 7.228 1.00 67.38 291 ASN A CA 1
ATOM 2284 C C . ASN A 1 291 ? -32.281 -17.514 8.425 1.00 67.38 291 ASN A C 1
ATOM 2286 O O . ASN A 1 291 ? -33.242 -16.747 8.352 1.00 67.38 291 ASN A O 1
ATOM 2290 N N . ILE A 1 292 ? -31.509 -17.574 9.519 1.00 83.94 292 ILE A N 1
ATOM 2291 C CA . ILE A 1 292 ? -31.758 -16.785 10.731 1.00 83.94 292 ILE A CA 1
ATOM 2292 C C . ILE A 1 292 ? -31.128 -15.385 10.575 1.00 83.94 292 ILE A C 1
ATOM 2294 O O . ILE A 1 292 ? -29.902 -15.277 10.453 1.00 83.94 292 ILE A O 1
ATOM 2298 N N . PRO A 1 293 ? -31.912 -14.288 10.611 1.00 89.50 293 PRO A N 1
ATOM 2299 C CA . PRO A 1 293 ? -31.381 -12.933 10.485 1.00 89.50 293 PRO A CA 1
ATOM 2300 C C . PRO A 1 293 ? -30.508 -12.559 11.688 1.00 89.50 293 PRO A C 1
ATOM 2302 O O . PRO A 1 293 ? -30.794 -12.949 12.819 1.00 89.50 293 PRO A O 1
ATOM 2305 N N . PHE A 1 294 ? -29.479 -11.733 11.460 1.00 91.38 294 PHE A N 1
ATOM 2306 C CA . PHE A 1 294 ? -28.491 -11.367 12.486 1.00 91.38 294 PHE A CA 1
ATOM 2307 C C . PHE A 1 294 ? -29.118 -10.824 13.783 1.00 91.38 294 PHE A C 1
ATOM 2309 O O . PHE A 1 294 ? -28.635 -11.135 14.865 1.00 91.38 294 PHE A O 1
ATOM 2316 N N . SER A 1 295 ? -30.232 -10.086 13.709 1.00 92.75 295 SER A N 1
ATOM 2317 C CA . SER A 1 295 ? -30.961 -9.591 14.890 1.00 92.75 295 SER A CA 1
ATOM 2318 C C . SER A 1 295 ? -31.380 -10.695 15.873 1.00 92.75 295 SER A C 1
ATOM 2320 O O . SER A 1 295 ? -31.399 -10.467 17.081 1.00 92.75 295 SER A O 1
ATOM 2322 N N . GLN A 1 296 ? -31.675 -11.895 15.367 1.00 93.19 296 GLN A N 1
ATOM 2323 C CA . GLN A 1 296 ? -32.105 -13.063 16.140 1.00 93.19 296 GLN A CA 1
ATOM 2324 C C . GLN A 1 296 ? -30.940 -13.970 16.570 1.00 93.19 296 GLN A C 1
ATOM 2326 O O . GLN A 1 296 ? -31.164 -14.948 17.281 1.00 93.19 296 GLN A O 1
ATOM 2331 N N . TRP A 1 297 ? -29.697 -13.673 16.171 1.00 94.25 297 TRP A N 1
ATOM 2332 C CA . TRP A 1 297 ? -28.544 -14.490 16.553 1.00 94.25 297 TRP A CA 1
ATOM 2333 C C . TRP A 1 297 ? -28.325 -14.455 18.064 1.00 94.25 297 TRP A C 1
ATOM 2335 O O . TRP A 1 297 ? -28.282 -13.392 18.688 1.00 94.25 297 TRP A O 1
ATOM 2345 N N . THR A 1 298 ? -28.130 -15.632 18.649 1.00 94.88 298 THR A N 1
ATOM 2346 C CA . THR A 1 298 ? -27.834 -15.779 20.075 1.00 94.88 298 THR A CA 1
ATOM 2347 C C . THR A 1 298 ? -26.490 -15.144 20.438 1.00 94.88 298 THR A C 1
ATOM 2349 O O . THR A 1 298 ? -25.551 -15.109 19.639 1.00 94.88 298 THR A O 1
ATOM 2352 N N . LYS A 1 299 ? -26.349 -14.754 21.710 1.00 94.94 299 LYS A N 1
ATOM 2353 C CA . LYS A 1 299 ? -25.081 -14.389 22.371 1.00 94.94 299 LYS A CA 1
ATOM 2354 C C . LYS A 1 299 ? -23.897 -15.296 21.986 1.00 94.94 299 LYS A C 1
ATOM 2356 O O . LYS A 1 299 ? -22.780 -14.813 21.816 1.00 94.94 299 LYS A O 1
ATOM 2361 N N . GLY A 1 300 ? -24.138 -16.604 21.827 1.00 93.62 300 GLY A N 1
ATOM 2362 C CA . GLY A 1 300 ? -23.140 -17.584 21.388 1.00 93.62 300 GLY A CA 1
ATOM 2363 C C . GLY A 1 300 ? -22.701 -17.395 19.934 1.00 93.62 300 GLY A C 1
ATOM 2364 O O . GLY A 1 300 ? -21.505 -17.256 19.681 1.00 93.62 300 GLY A O 1
ATOM 2365 N N . GLN A 1 301 ? -23.659 -17.332 19.003 1.00 94.56 301 GLN A N 1
ATOM 2366 C CA . GLN A 1 301 ? -23.410 -17.118 17.569 1.00 94.56 301 GLN A CA 1
ATOM 2367 C C . GLN A 1 301 ? -22.728 -15.769 17.303 1.00 94.56 301 GLN A C 1
ATOM 2369 O O . GLN A 1 301 ? -21.736 -15.723 16.580 1.00 94.56 301 GLN A O 1
ATOM 2374 N N . VAL A 1 302 ? -23.183 -14.689 17.951 1.00 95.25 302 VAL A N 1
ATOM 2375 C CA . VAL A 1 302 ? -22.567 -13.353 17.831 1.00 95.25 302 VAL A CA 1
ATOM 2376 C C . VAL A 1 302 ? -21.107 -13.361 18.297 1.00 95.25 302 VAL A C 1
ATOM 2378 O O . VAL A 1 302 ? -20.242 -12.810 17.617 1.00 95.25 302 VAL A O 1
ATOM 2381 N N . CYS A 1 303 ? -20.805 -14.014 19.425 1.00 95.88 303 CYS A N 1
ATOM 2382 C CA . CYS A 1 303 ? -19.429 -14.131 19.911 1.00 95.88 303 CYS A CA 1
ATOM 2383 C C . CYS A 1 303 ? -18.540 -14.962 18.972 1.00 95.88 303 CYS A C 1
ATOM 2385 O O . CYS A 1 303 ? -17.404 -14.566 18.724 1.00 95.88 303 CYS A O 1
ATOM 2387 N N . GLY A 1 304 ? -19.044 -16.087 18.450 1.00 95.44 304 GLY A N 1
ATOM 2388 C CA . GLY A 1 304 ? -18.304 -16.928 17.502 1.00 95.44 304 GLY A CA 1
ATOM 2389 C C . GLY A 1 304 ? -18.018 -16.201 16.187 1.00 95.44 304 GLY A C 1
ATOM 2390 O O . GLY A 1 304 ? -16.883 -16.187 15.724 1.00 95.44 304 GLY A O 1
ATOM 2391 N N . TRP A 1 305 ? -19.015 -15.500 15.641 1.00 94.94 305 TRP A N 1
ATOM 2392 C CA . TRP A 1 305 ? -18.845 -14.652 14.462 1.00 94.94 305 TRP A CA 1
ATOM 2393 C C . TRP A 1 305 ? -17.816 -13.533 14.678 1.00 94.94 305 TRP A C 1
ATOM 2395 O O . TRP A 1 305 ? -17.009 -13.267 13.791 1.00 94.94 305 TRP A O 1
ATOM 2405 N N . LEU A 1 306 ? -17.800 -12.890 15.851 1.00 95.50 306 LEU A N 1
ATOM 2406 C CA . LEU A 1 306 ? -16.824 -11.839 16.154 1.00 95.50 306 LEU A CA 1
ATOM 2407 C C . LEU A 1 306 ? -15.385 -12.392 16.255 1.00 95.50 306 LEU A C 1
ATOM 2409 O O . LEU A 1 306 ? -14.432 -11.687 15.915 1.00 95.50 306 LEU A O 1
ATOM 2413 N N . GLU A 1 307 ? -15.221 -13.648 16.682 1.00 93.81 307 GLU A N 1
ATOM 2414 C CA . GLU A 1 307 ? -13.940 -14.365 16.656 1.00 93.81 307 GLU A CA 1
ATOM 2415 C C . GLU A 1 307 ? -13.513 -14.694 15.212 1.00 93.81 307 GLU A C 1
ATOM 2417 O O . GLU A 1 307 ? -12.434 -14.261 14.799 1.00 93.81 307 GLU A O 1
ATOM 2422 N N . ASP A 1 308 ? -14.394 -15.327 14.421 1.00 92.19 308 ASP A N 1
ATOM 2423 C CA . ASP A 1 308 ? -14.223 -15.609 12.979 1.00 92.19 308 ASP A CA 1
ATOM 2424 C C . ASP A 1 308 ? -13.864 -14.343 12.170 1.00 92.19 308 ASP A C 1
ATOM 2426 O O . ASP A 1 308 ? -13.010 -14.375 11.285 1.00 92.19 308 ASP A O 1
ATOM 2430 N N . TYR A 1 309 ? -14.486 -13.199 12.481 1.00 93.25 309 TYR A N 1
ATOM 2431 C CA . TYR A 1 309 ? -14.278 -11.918 11.789 1.00 93.25 309 TYR A CA 1
ATOM 2432 C C . TYR A 1 309 ? -12.967 -11.204 12.191 1.00 93.25 309 TYR A C 1
ATOM 2434 O O . TYR A 1 309 ? -12.713 -10.063 11.792 1.00 93.25 309 TYR A O 1
ATOM 2442 N N . GLY A 1 310 ? -12.108 -11.860 12.981 1.00 93.69 310 GLY A N 1
ATOM 2443 C CA . GLY A 1 310 ? -10.788 -11.365 13.384 1.00 93.69 310 GLY A CA 1
ATOM 2444 C C . GLY A 1 310 ? -10.799 -10.381 14.560 1.00 93.69 310 GLY A C 1
ATOM 2445 O O . GLY A 1 310 ? -9.760 -9.792 14.868 1.00 93.69 310 GLY A O 1
ATOM 2446 N N . LEU A 1 311 ? -11.945 -10.206 15.228 1.00 96.44 311 LEU A N 1
ATOM 2447 C CA . LEU A 1 311 ? -12.155 -9.300 16.365 1.00 96.44 311 LEU A CA 1
ATOM 2448 C C . LEU A 1 311 ? -12.254 -10.043 17.717 1.00 96.44 311 LEU A C 1
ATOM 2450 O O . LEU A 1 311 ? -12.656 -9.450 18.719 1.00 96.44 311 LEU A O 1
ATOM 2454 N N . GLY A 1 312 ? -11.816 -11.309 17.774 1.00 94.56 312 GLY A N 1
ATOM 2455 C CA . GLY A 1 312 ? -11.878 -12.191 18.953 1.00 94.56 312 GLY A CA 1
ATOM 2456 C C . GLY A 1 312 ? -11.372 -11.583 20.271 1.00 94.56 312 GLY A C 1
ATOM 2457 O O . GLY A 1 312 ? -11.920 -11.855 21.335 1.00 94.56 312 GLY A O 1
ATOM 2458 N N . GLN A 1 313 ? -10.398 -10.670 20.209 1.00 94.69 313 GLN A N 1
ATOM 2459 C CA . GLN A 1 313 ? -9.887 -9.911 21.362 1.00 94.69 313 GLN A CA 1
ATOM 2460 C C . GLN A 1 313 ? -10.949 -9.088 22.124 1.00 94.69 313 GLN A C 1
ATOM 2462 O O . GLN A 1 313 ? -10.724 -8.731 23.278 1.00 94.69 313 GLN A O 1
ATOM 2467 N N . TYR A 1 314 ? -12.106 -8.811 21.513 1.00 96.88 314 TYR A N 1
ATOM 2468 C CA . TYR A 1 314 ? -13.226 -8.082 22.121 1.00 96.88 314 TYR A CA 1
ATOM 2469 C C . TYR A 1 314 ? -14.358 -8.995 22.621 1.00 96.88 314 TYR A C 1
ATOM 2471 O O . TYR A 1 314 ? -15.278 -8.522 23.295 1.00 96.88 314 TYR A O 1
ATOM 2479 N N . VAL A 1 315 ? -14.304 -10.305 22.344 1.00 96.06 315 VAL A N 1
ATOM 2480 C CA . VAL A 1 315 ? -15.382 -11.263 22.662 1.00 96.06 315 VAL A CA 1
ATOM 2481 C C . VAL A 1 315 ? -15.688 -11.326 24.158 1.00 96.06 315 VAL A C 1
ATOM 2483 O O . VAL A 1 315 ? -16.851 -11.458 24.519 1.00 96.06 315 VAL A O 1
ATOM 2486 N N . ASN A 1 316 ? -14.696 -11.172 25.039 1.00 95.44 316 ASN A N 1
ATOM 2487 C CA . ASN A 1 316 ? -14.911 -11.261 26.489 1.00 95.44 316 ASN A CA 1
ATOM 2488 C C . ASN A 1 316 ? -15.847 -10.165 27.027 1.00 95.44 316 ASN A C 1
ATOM 2490 O O . ASN A 1 316 ? -16.773 -10.474 27.772 1.00 95.44 316 ASN A O 1
ATOM 2494 N N . LEU A 1 317 ? -15.641 -8.909 26.615 1.00 95.94 317 LEU A N 1
ATOM 2495 C CA . LEU A 1 317 ? -16.501 -7.785 27.006 1.00 95.94 317 LEU A CA 1
ATOM 2496 C C . LEU A 1 317 ? -17.831 -7.809 26.238 1.00 95.94 317 LEU A C 1
ATOM 2498 O O . LEU A 1 317 ? -18.898 -7.656 26.828 1.00 95.94 317 LEU A O 1
ATOM 2502 N N . THR A 1 318 ? -17.787 -8.150 24.944 1.00 95.44 318 THR A N 1
ATOM 2503 C CA . THR A 1 318 ? -18.993 -8.367 24.122 1.00 95.44 318 THR A CA 1
ATOM 2504 C C . THR A 1 318 ? -19.925 -9.405 24.756 1.00 95.44 318 THR A C 1
ATOM 2506 O O . THR A 1 318 ? -21.133 -9.205 24.806 1.00 95.44 318 THR A O 1
ATOM 2509 N N . ARG A 1 319 ? -19.375 -10.495 25.307 1.00 95.69 319 ARG A N 1
ATOM 2510 C CA . ARG A 1 319 ? -20.126 -11.552 26.001 1.00 95.69 319 ARG A CA 1
ATOM 2511 C C . ARG A 1 319 ? -20.704 -11.096 27.344 1.00 95.69 319 ARG A C 1
ATOM 2513 O O . ARG A 1 319 ? -21.611 -11.751 27.845 1.00 95.69 319 ARG A O 1
ATOM 2520 N N . GLN A 1 320 ? -20.239 -10.000 27.933 1.00 95.62 320 GLN A N 1
ATOM 2521 C CA . GLN A 1 320 ? -20.887 -9.423 29.113 1.00 95.62 320 GLN A CA 1
ATOM 2522 C C . GLN A 1 320 ? -22.090 -8.577 28.674 1.00 95.62 320 GLN A C 1
ATOM 2524 O O . GLN A 1 320 ? -23.211 -8.887 29.070 1.00 95.62 320 GLN A O 1
ATOM 2529 N N . TRP A 1 321 ? -21.876 -7.633 27.755 1.00 95.88 321 TRP A N 1
ATOM 2530 C CA . TRP A 1 321 ? -22.874 -6.659 27.290 1.00 95.88 321 TRP A CA 1
ATOM 2531 C C . TRP A 1 321 ? -23.990 -7.209 26.378 1.00 95.88 321 TRP A C 1
ATOM 2533 O O . TRP A 1 321 ? -25.157 -6.892 26.582 1.00 95.88 321 TRP A O 1
ATOM 2543 N N . VAL A 1 322 ? -23.668 -8.022 25.367 1.00 95.81 322 VAL A N 1
ATOM 2544 C CA . VAL A 1 322 ? -24.617 -8.395 24.298 1.00 95.81 322 VAL A CA 1
ATOM 2545 C C . VAL A 1 322 ? -25.565 -9.510 24.729 1.00 95.81 322 VAL A C 1
ATOM 2547 O O . VAL A 1 322 ? -25.114 -10.547 25.214 1.00 95.81 322 VAL A O 1
ATOM 2550 N N . GLU A 1 323 ? -26.866 -9.358 24.481 1.00 93.62 323 GLU A N 1
ATOM 2551 C CA . GLU A 1 323 ? -27.871 -10.414 24.695 1.00 93.62 323 GLU A CA 1
ATOM 2552 C C . GLU A 1 323 ? -28.123 -11.229 23.417 1.00 93.62 323 GLU A C 1
ATOM 2554 O O . GLU A 1 323 ? -28.155 -12.461 23.442 1.00 93.62 323 GLU A O 1
ATOM 2559 N N . ASN A 1 324 ? -28.249 -10.539 22.284 1.00 93.94 324 ASN A N 1
ATOM 2560 C CA . ASN A 1 324 ? -28.482 -11.093 20.952 1.00 93.94 324 ASN A CA 1
ATOM 2561 C C . ASN A 1 324 ? -27.923 -10.134 19.881 1.00 93.94 324 ASN A C 1
ATOM 2563 O O . ASN A 1 324 ? -27.459 -9.036 20.193 1.00 93.94 324 ASN A O 1
ATOM 2567 N N . GLY A 1 325 ? -27.951 -10.518 18.605 1.00 93.69 325 GLY A N 1
ATOM 2568 C CA . GLY A 1 325 ? -27.411 -9.668 17.539 1.00 93.69 325 GLY A CA 1
ATOM 2569 C C . GLY A 1 325 ? -28.141 -8.330 17.365 1.00 93.69 325 GLY A C 1
ATOM 2570 O O . GLY A 1 325 ? -27.526 -7.370 16.896 1.00 93.69 325 GLY A O 1
ATOM 2571 N N . GLN A 1 326 ? -29.399 -8.202 17.813 1.00 94.56 326 GLN A N 1
ATOM 2572 C CA . GLN A 1 326 ? -30.108 -6.919 17.804 1.00 94.56 326 GLN A CA 1
ATOM 2573 C C . GLN A 1 326 ? -29.415 -5.873 18.688 1.00 94.56 326 GLN A C 1
ATOM 2575 O O . GLN A 1 326 ? -29.370 -4.716 18.277 1.00 94.56 326 GLN A O 1
ATOM 2580 N N . THR A 1 327 ? -28.802 -6.259 19.821 1.00 94.88 327 THR A N 1
ATOM 2581 C CA . THR A 1 327 ? -28.029 -5.333 20.675 1.00 94.88 327 THR A CA 1
ATOM 2582 C C . THR A 1 327 ? -26.937 -4.612 19.874 1.00 94.88 327 THR A C 1
ATOM 2584 O O . THR A 1 327 ? -26.797 -3.394 19.982 1.00 94.88 327 THR A O 1
ATOM 2587 N N . LEU A 1 328 ? -26.203 -5.342 19.022 1.00 94.56 328 LEU A N 1
ATOM 2588 C CA . LEU A 1 328 ? -25.158 -4.766 18.167 1.00 94.56 328 LEU A CA 1
ATOM 2589 C C . LEU A 1 328 ? -25.729 -3.953 16.998 1.00 94.56 328 LEU A C 1
ATOM 2591 O O . LEU A 1 328 ? -25.150 -2.931 16.651 1.00 94.56 328 LEU A O 1
ATOM 2595 N N . LEU A 1 329 ? -26.860 -4.357 16.406 1.00 93.56 329 LEU A N 1
ATOM 2596 C CA . LEU A 1 329 ? -27.508 -3.579 15.337 1.00 93.56 329 LEU A CA 1
ATOM 2597 C C . LEU A 1 329 ? -28.047 -2.224 15.829 1.00 93.56 329 LEU A C 1
ATOM 2599 O O . LEU A 1 329 ? -28.107 -1.278 15.051 1.00 93.56 329 LEU A O 1
ATOM 2603 N N . SER A 1 330 ? -28.426 -2.117 17.107 1.00 93.19 330 SER A N 1
ATOM 2604 C CA . SER A 1 330 ? -28.834 -0.853 17.739 1.00 93.19 330 SER A CA 1
ATOM 2605 C C . SER A 1 330 ? -27.680 -0.009 18.297 1.00 93.19 330 SER A C 1
ATOM 2607 O O . SER A 1 330 ? -27.924 1.101 18.765 1.00 93.19 330 SER A O 1
ATOM 2609 N N . ALA A 1 331 ? -26.449 -0.524 18.301 1.00 93.31 331 ALA A N 1
ATOM 2610 C CA . ALA A 1 331 ? -25.330 0.100 18.998 1.00 93.31 331 ALA A CA 1
ATOM 2611 C C . ALA A 1 331 ? -24.755 1.321 18.266 1.00 93.31 331 ALA A C 1
ATOM 2613 O O . ALA A 1 331 ? -24.614 1.343 17.041 1.00 93.31 331 ALA A O 1
ATOM 2614 N N . THR A 1 332 ? -24.343 2.324 19.039 1.00 90.88 332 THR A N 1
ATOM 2615 C CA . THR A 1 332 ? -23.618 3.494 18.538 1.00 90.88 332 THR A CA 1
ATOM 2616 C C . THR A 1 332 ? -22.100 3.248 18.504 1.00 90.88 332 THR A C 1
ATOM 2618 O O . THR A 1 332 ? -21.584 2.397 19.237 1.00 90.88 332 THR A O 1
ATOM 2621 N N . PRO A 1 333 ? -21.325 4.026 17.720 1.00 88.75 333 PRO A N 1
ATOM 2622 C CA . PRO A 1 333 ? -19.861 3.969 17.753 1.00 88.75 333 PRO A CA 1
ATOM 2623 C C . PRO A 1 333 ? -19.249 4.205 19.145 1.00 88.75 333 PRO A C 1
ATOM 2625 O O . PRO A 1 333 ? -18.149 3.721 19.416 1.00 88.75 333 PRO A O 1
ATOM 2628 N N . GLN A 1 334 ? -19.956 4.930 20.019 1.00 91.50 334 GLN A N 1
ATOM 2629 C CA . GLN A 1 334 ? -19.588 5.186 21.410 1.00 91.50 334 GLN A CA 1
ATOM 2630 C C . GLN A 1 334 ? -19.778 3.946 22.297 1.00 91.50 334 GLN A C 1
ATOM 2632 O O . GLN A 1 334 ? -18.943 3.691 23.165 1.00 91.50 334 GLN A O 1
ATOM 2637 N N . ASP A 1 335 ? -20.809 3.133 22.053 1.00 94.50 335 ASP A N 1
ATOM 2638 C CA . ASP A 1 335 ? -21.031 1.881 22.791 1.00 94.50 335 ASP A CA 1
ATOM 2639 C C . ASP A 1 335 ? -19.925 0.860 22.485 1.00 94.50 335 ASP A C 1
ATOM 2641 O O . ASP A 1 335 ? -19.449 0.164 23.380 1.00 94.50 335 ASP A O 1
ATOM 2645 N N . PHE A 1 336 ? -19.402 0.839 21.253 1.00 94.88 336 PHE A N 1
ATOM 2646 C CA . PHE A 1 336 ? -18.219 0.034 20.924 1.00 94.88 336 PHE A CA 1
ATOM 2647 C C . PHE A 1 336 ? -16.957 0.492 21.684 1.00 94.88 336 PHE A C 1
ATOM 2649 O O . PHE A 1 336 ? -16.112 -0.338 22.027 1.00 94.88 336 PHE A O 1
ATOM 2656 N N . GLU A 1 337 ? -16.803 1.788 21.985 1.00 93.81 337 GLU A N 1
ATOM 2657 C CA . GLU A 1 337 ? -15.714 2.268 22.853 1.00 93.81 337 GLU A CA 1
ATOM 2658 C C . GLU A 1 337 ? -15.929 1.874 24.318 1.00 93.81 337 GLU A C 1
ATOM 2660 O O . GLU A 1 337 ? -14.991 1.401 24.961 1.00 93.81 337 GLU A O 1
ATOM 2665 N N . LYS A 1 338 ? -17.152 2.064 24.828 1.00 95.50 338 LYS A N 1
ATOM 2666 C CA . LYS A 1 338 ? -17.509 1.920 26.246 1.00 95.50 338 LYS A CA 1
ATOM 2667 C C . LYS A 1 338 ? -17.687 0.463 26.679 1.00 95.50 338 LYS A C 1
ATOM 2669 O O . LYS A 1 338 ? -17.050 0.038 27.637 1.00 95.50 338 LYS A O 1
ATOM 2674 N N . GLU A 1 339 ? -18.519 -0.290 25.967 1.00 96.12 339 GLU A N 1
ATOM 2675 C CA . GLU A 1 339 ? -18.950 -1.642 26.344 1.00 96.12 339 GLU A CA 1
ATOM 2676 C C . GLU A 1 339 ? -18.031 -2.727 25.774 1.00 96.12 339 GLU A C 1
ATOM 2678 O O . GLU A 1 339 ? -17.729 -3.705 26.450 1.00 96.12 339 GLU A O 1
ATOM 2683 N N . MET A 1 340 ? -17.537 -2.558 24.540 1.00 95.38 340 MET A N 1
ATOM 2684 C CA . MET A 1 340 ? -16.592 -3.507 23.923 1.00 95.38 340 MET A CA 1
ATOM 2685 C C . MET A 1 340 ? -15.117 -3.125 24.138 1.00 95.38 340 MET A C 1
ATOM 2687 O O . MET A 1 340 ? -14.234 -3.920 23.820 1.00 95.38 340 MET A O 1
ATOM 2691 N N . GLY A 1 341 ? -14.815 -1.923 24.643 1.00 94.12 341 GLY A N 1
ATOM 2692 C CA . GLY A 1 341 ? -13.439 -1.458 24.863 1.00 94.12 341 GLY A CA 1
ATOM 2693 C C . GLY A 1 341 ? -12.639 -1.167 23.581 1.00 94.12 341 GLY A C 1
ATOM 2694 O O . GLY A 1 341 ? -11.402 -1.203 23.603 1.00 94.12 341 GLY A O 1
ATOM 2695 N N . MET A 1 342 ? -13.295 -0.912 22.441 1.00 96.00 342 MET A N 1
ATOM 2696 C CA . MET A 1 342 ? -12.647 -0.785 21.125 1.00 96.00 342 MET A CA 1
ATOM 2697 C C . MET A 1 342 ? -11.911 0.550 20.921 1.00 96.00 342 MET A C 1
ATOM 2699 O O . MET A 1 342 ? -12.311 1.398 20.125 1.00 96.00 342 MET A O 1
ATOM 2703 N N . LYS A 1 343 ? -10.763 0.718 21.584 1.00 94.12 343 LYS A N 1
ATOM 2704 C CA . LYS A 1 343 ? -9.922 1.924 21.453 1.00 94.12 343 LYS A CA 1
ATOM 2705 C C . LYS A 1 343 ? -9.518 2.227 19.999 1.00 94.12 343 LYS A C 1
ATOM 2707 O O . LYS A 1 343 ? -9.596 3.381 19.587 1.00 94.12 343 LYS A O 1
ATOM 2712 N N . ASN A 1 344 ? -9.145 1.214 19.206 1.00 95.00 344 ASN A N 1
ATOM 2713 C CA . ASN A 1 344 ? -8.768 1.394 17.796 1.00 95.00 344 ASN A CA 1
ATOM 2714 C C . ASN A 1 344 ? -9.991 1.816 16.941 1.00 95.00 344 ASN A C 1
ATOM 2716 O O . ASN A 1 344 ? -10.929 1.021 16.820 1.00 95.00 344 ASN A O 1
ATOM 2720 N N . PRO A 1 345 ? -9.994 3.009 16.305 1.00 94.81 345 PRO A N 1
ATOM 2721 C CA . PRO A 1 345 ? -11.112 3.458 15.470 1.00 94.81 345 PRO A CA 1
ATOM 2722 C C . PRO A 1 345 ? -11.344 2.564 14.244 1.00 94.81 345 PRO A C 1
ATOM 2724 O O . PRO A 1 345 ? -12.484 2.396 13.816 1.00 94.81 345 PRO A O 1
ATOM 2727 N N . LEU A 1 346 ? -10.299 1.923 13.713 1.00 96.50 346 LEU A N 1
ATOM 2728 C CA . LEU A 1 346 ? -10.412 1.055 12.539 1.00 96.50 346 LEU A CA 1
ATOM 2729 C C . LEU A 1 346 ? -11.157 -0.252 12.854 1.00 96.50 346 LEU A C 1
ATOM 2731 O O . LEU A 1 346 ? -11.908 -0.738 12.014 1.00 96.50 346 LEU A O 1
ATOM 2735 N N . HIS A 1 347 ? -11.059 -0.767 14.086 1.00 97.19 347 HIS A N 1
ATOM 2736 C CA . HIS A 1 347 ? -11.850 -1.926 14.528 1.00 97.19 347 HIS A CA 1
ATOM 2737 C C . HIS A 1 347 ? -13.336 -1.582 14.672 1.00 97.19 347 HIS A C 1
ATOM 2739 O O . HIS A 1 347 ? -14.191 -2.374 14.280 1.00 97.19 347 HIS A O 1
ATOM 2745 N N . ARG A 1 348 ? -13.644 -0.373 15.162 1.00 95.50 348 ARG A N 1
ATOM 2746 C CA . ARG A 1 348 ? -15.020 0.142 15.216 1.00 95.50 348 ARG A CA 1
ATOM 2747 C C . ARG A 1 348 ? -15.599 0.310 13.816 1.00 95.50 348 ARG A C 1
ATOM 2749 O O . ARG A 1 348 ? -16.688 -0.187 13.556 1.00 95.50 348 ARG A O 1
ATOM 2756 N N . LYS A 1 349 ? -14.835 0.901 12.890 1.00 95.38 349 LYS A N 1
ATOM 2757 C CA . LYS A 1 349 ? -15.221 1.031 11.477 1.00 95.38 349 LYS A CA 1
ATOM 2758 C C . LYS A 1 349 ? -15.452 -0.333 10.810 1.00 95.38 349 LYS A C 1
ATOM 2760 O O . LYS A 1 349 ? -16.470 -0.510 10.148 1.00 95.38 349 LYS A O 1
ATOM 2765 N N . LYS A 1 350 ? -14.581 -1.325 11.048 1.00 95.75 350 LYS A N 1
ATOM 2766 C CA . LYS A 1 350 ? -14.750 -2.715 10.576 1.00 95.75 350 LYS A CA 1
ATOM 2767 C C . LYS A 1 350 ? -16.078 -3.336 11.021 1.00 95.75 350 LYS A C 1
ATOM 2769 O O . LYS A 1 350 ? -16.769 -3.965 10.218 1.00 95.75 350 LYS A O 1
ATOM 2774 N N . LEU A 1 351 ? -16.412 -3.182 12.305 1.00 95.62 351 LEU A N 1
ATOM 2775 C CA . LEU A 1 351 ? -17.644 -3.708 12.893 1.00 95.62 351 LEU A CA 1
ATOM 2776 C C . LEU A 1 351 ? -18.876 -2.963 12.360 1.00 95.62 351 LEU A C 1
ATOM 2778 O O . LEU A 1 351 ? -19.829 -3.600 11.921 1.00 95.62 351 LEU A O 1
ATOM 2782 N N . GLN A 1 352 ? -18.831 -1.631 12.322 1.00 94.12 352 GLN A N 1
ATOM 2783 C CA . GLN A 1 352 ? -19.917 -0.789 11.819 1.00 94.12 352 GLN A CA 1
ATOM 2784 C C . GLN A 1 352 ? -20.251 -1.099 10.349 1.00 94.12 352 GLN A C 1
ATOM 2786 O O . GLN A 1 352 ? -21.420 -1.263 10.012 1.00 94.12 352 GLN A O 1
ATOM 2791 N N . LEU A 1 353 ? -19.243 -1.279 9.485 1.00 92.88 353 LEU A N 1
ATOM 2792 C CA . LEU A 1 353 ? -19.449 -1.694 8.089 1.00 92.88 353 LEU A CA 1
ATOM 2793 C C . LEU A 1 353 ? -20.092 -3.090 7.972 1.00 92.88 353 LEU A C 1
ATOM 2795 O O . LEU A 1 353 ? -20.923 -3.308 7.093 1.00 92.88 353 LEU A O 1
ATOM 2799 N N . ALA A 1 354 ? -19.769 -4.027 8.870 1.00 92.75 354 ALA A N 1
ATOM 2800 C CA . ALA A 1 354 ? -20.404 -5.348 8.890 1.00 92.75 354 ALA A CA 1
ATOM 2801 C C . ALA A 1 354 ? -21.879 -5.291 9.325 1.00 92.75 354 ALA A C 1
ATOM 2803 O O . ALA A 1 354 ? -22.735 -5.909 8.695 1.00 92.75 354 ALA A O 1
ATOM 2804 N N . LEU A 1 355 ? -22.179 -4.528 10.379 1.00 92.44 355 LEU A N 1
ATOM 2805 C CA . LEU A 1 355 ? -23.538 -4.343 10.901 1.00 92.44 355 LEU A CA 1
ATOM 2806 C C . LEU A 1 355 ? -24.429 -3.587 9.903 1.00 92.44 355 LEU A C 1
ATOM 2808 O O . LEU A 1 355 ? -25.590 -3.954 9.706 1.00 92.44 355 LEU A O 1
ATOM 2812 N N . ASN A 1 356 ? -23.866 -2.608 9.188 1.00 89.81 356 ASN A N 1
ATOM 2813 C CA . ASN A 1 356 ? -24.525 -1.965 8.053 1.00 89.81 356 ASN A CA 1
ATOM 2814 C C . ASN A 1 356 ? -24.889 -2.990 6.962 1.00 89.81 356 ASN A C 1
ATOM 2816 O O . ASN A 1 356 ? -26.034 -3.001 6.519 1.00 89.81 356 ASN A O 1
ATOM 2820 N N . ALA A 1 357 ? -23.974 -3.890 6.577 1.00 88.94 357 ALA A N 1
ATOM 2821 C CA . ALA A 1 357 ? -24.241 -4.917 5.562 1.00 88.94 357 ALA A CA 1
ATOM 2822 C C . ALA A 1 357 ? -25.340 -5.918 5.985 1.00 88.94 357 ALA A C 1
ATOM 2824 O O . ALA A 1 357 ? -26.197 -6.273 5.174 1.00 88.94 357 ALA A O 1
ATOM 2825 N N . PHE A 1 358 ? -25.386 -6.324 7.262 1.00 88.06 358 PHE A N 1
ATOM 2826 C CA . PHE A 1 358 ? -26.502 -7.126 7.792 1.00 88.06 358 PHE A CA 1
ATOM 2827 C C . PHE A 1 358 ? -27.844 -6.374 7.757 1.00 88.06 358 PHE A C 1
ATOM 2829 O O . PHE A 1 358 ? -28.889 -6.994 7.565 1.00 88.06 358 PHE A O 1
ATOM 2836 N N . THR A 1 359 ? -27.818 -5.048 7.917 1.00 84.56 359 THR A N 1
ATOM 2837 C CA . THR A 1 359 ? -29.013 -4.189 7.914 1.00 84.56 359 THR A CA 1
ATOM 2838 C C . THR A 1 359 ? -29.540 -3.934 6.498 1.00 84.56 359 THR A C 1
ATOM 2840 O O . THR A 1 359 ? -30.743 -4.028 6.266 1.00 84.56 359 THR A O 1
ATOM 2843 N N . THR A 1 360 ? -28.660 -3.644 5.533 1.00 83.19 360 THR A N 1
ATOM 2844 C CA . THR A 1 360 ? -29.040 -3.399 4.128 1.00 83.19 360 THR A CA 1
ATOM 2845 C C . THR A 1 360 ? -29.319 -4.680 3.342 1.00 83.19 360 THR A C 1
ATOM 2847 O O . THR A 1 360 ? -29.960 -4.616 2.296 1.00 83.19 360 THR A O 1
ATOM 2850 N N . LYS A 1 361 ? -28.836 -5.835 3.827 1.00 74.94 361 LYS A N 1
ATOM 2851 C CA . LYS A 1 361 ? -28.847 -7.142 3.140 1.00 74.94 361 LYS A CA 1
ATOM 2852 C C . LYS A 1 361 ? -28.097 -7.158 1.797 1.00 74.94 361 LYS A C 1
ATOM 2854 O O . LYS A 1 361 ? -28.259 -8.094 1.016 1.00 74.94 361 LYS A O 1
ATOM 2859 N N . VAL A 1 362 ? -27.259 -6.156 1.526 1.00 74.81 362 VAL A N 1
ATOM 2860 C CA . VAL A 1 362 ? -26.443 -6.094 0.306 1.00 74.81 362 VAL A CA 1
ATOM 2861 C C . VAL A 1 362 ? -25.187 -6.946 0.495 1.00 74.81 362 VAL A C 1
ATOM 2863 O O . VAL A 1 362 ? -24.321 -6.628 1.310 1.00 74.81 362 VAL A O 1
ATOM 2866 N N . ILE A 1 363 ? -25.078 -8.032 -0.272 1.00 75.19 363 ILE A N 1
ATOM 2867 C CA . ILE A 1 363 ? -23.881 -8.881 -0.307 1.00 75.19 363 ILE A CA 1
ATOM 2868 C C . ILE A 1 363 ? -22.898 -8.293 -1.324 1.00 75.19 363 ILE A C 1
ATOM 2870 O O . ILE A 1 363 ? -22.965 -8.567 -2.521 1.00 75.19 363 ILE A O 1
ATOM 2874 N N . GLU A 1 364 ? -21.986 -7.454 -0.843 1.00 83.44 364 GLU A N 1
ATOM 2875 C CA . GLU A 1 364 ? -20.920 -6.871 -1.662 1.00 83.44 364 GLU A CA 1
ATOM 2876 C C . GLU A 1 364 ? -19.786 -7.875 -1.904 1.00 83.44 364 GLU A C 1
ATOM 2878 O O . GLU A 1 364 ? -19.335 -8.544 -0.971 1.00 83.44 364 GLU A O 1
ATOM 2883 N N . LYS A 1 365 ? -19.240 -7.929 -3.127 1.00 88.38 365 LYS A N 1
ATOM 2884 C CA . LYS A 1 365 ? -18.077 -8.784 -3.442 1.00 88.38 365 LYS A CA 1
ATOM 2885 C C . LYS A 1 365 ? -16.815 -8.423 -2.654 1.00 88.38 365 LYS A C 1
ATOM 2887 O O . LYS A 1 365 ? -16.021 -9.304 -2.340 1.00 88.38 365 LYS A O 1
ATOM 2892 N N . SER A 1 366 ? -16.680 -7.167 -2.233 1.00 90.38 366 SER A N 1
ATOM 2893 C CA . SER A 1 366 ? -15.641 -6.714 -1.300 1.00 90.38 366 SER A CA 1
ATOM 2894 C C . SER A 1 366 ? -15.662 -7.452 0.051 1.00 90.38 366 SER A C 1
ATOM 2896 O O . SER A 1 366 ? -14.642 -7.495 0.736 1.00 90.38 366 SER A O 1
ATOM 2898 N N . SER A 1 367 ? -16.778 -8.090 0.428 1.00 90.31 367 SER A N 1
ATOM 2899 C CA . SER A 1 367 ? -16.883 -8.886 1.658 1.00 90.31 367 SER A CA 1
ATOM 2900 C C . SER A 1 367 ? -16.296 -10.300 1.587 1.00 90.31 367 SER A C 1
ATOM 2902 O O . SER A 1 367 ? -16.112 -10.921 2.632 1.00 90.31 367 SER A O 1
ATOM 2904 N N . GLU A 1 368 ? -15.948 -10.791 0.394 1.00 91.44 368 GLU A N 1
ATOM 2905 C CA . GLU A 1 368 ? -15.253 -12.078 0.207 1.00 91.44 368 GLU A CA 1
ATOM 2906 C C . GLU A 1 368 ? -13.737 -11.962 0.465 1.00 91.44 368 GLU A C 1
ATOM 2908 O O . GLU A 1 368 ? -13.040 -12.970 0.579 1.00 91.44 368 GLU A O 1
ATOM 2913 N N . LEU A 1 369 ? -13.220 -10.732 0.579 1.00 95.25 369 LEU A N 1
ATOM 2914 C CA . LEU A 1 369 ? -11.800 -10.427 0.740 1.00 95.25 369 LEU A CA 1
ATOM 2915 C C . LEU A 1 369 ? -11.472 -10.160 2.215 1.00 95.25 369 LEU A C 1
ATOM 2917 O O . LEU A 1 369 ? -11.730 -9.075 2.741 1.00 95.25 369 LEU A O 1
ATOM 2921 N N . ASP A 1 370 ? -10.892 -11.149 2.893 1.00 95.81 370 ASP A N 1
ATOM 2922 C CA . ASP A 1 370 ? -10.519 -11.035 4.304 1.00 95.81 370 ASP A CA 1
ATOM 2923 C C . ASP A 1 370 ? -9.274 -10.151 4.533 1.00 95.81 370 ASP A C 1
ATOM 2925 O O . ASP A 1 370 ? -8.563 -9.748 3.607 1.00 95.81 370 ASP A O 1
ATOM 2929 N N . TYR A 1 371 ? -8.979 -9.846 5.800 1.00 97.00 371 TYR A N 1
ATOM 2930 C CA . TYR A 1 371 ? -7.828 -9.000 6.135 1.00 97.00 371 TYR A CA 1
ATOM 2931 C C . TYR A 1 371 ? -6.477 -9.667 5.820 1.00 97.00 371 TYR A C 1
ATOM 2933 O O . TYR A 1 371 ? -5.471 -8.981 5.637 1.00 97.00 371 TYR A O 1
ATOM 2941 N N . ILE A 1 372 ? -6.436 -10.999 5.704 1.00 96.62 372 ILE A N 1
ATOM 2942 C CA . ILE A 1 372 ? -5.236 -11.730 5.294 1.00 96.62 372 ILE A CA 1
ATOM 2943 C C . ILE A 1 372 ? -5.007 -11.546 3.785 1.00 96.62 372 ILE A C 1
ATOM 2945 O O . ILE A 1 372 ? -3.880 -11.251 3.380 1.00 96.62 372 ILE A O 1
ATOM 2949 N N . TRP A 1 373 ? -6.051 -11.627 2.950 1.00 97.69 373 TRP A N 1
ATOM 2950 C CA . TRP A 1 373 ? -5.993 -11.267 1.530 1.00 97.69 373 TRP A CA 1
ATOM 2951 C C . TRP A 1 373 ? -5.512 -9.823 1.346 1.00 97.69 373 TRP A C 1
ATOM 2953 O O . TRP A 1 373 ? -4.575 -9.602 0.580 1.00 97.69 373 TRP A O 1
ATOM 2963 N N . VAL A 1 374 ? -6.028 -8.861 2.122 1.00 98.25 374 VAL A N 1
ATOM 2964 C CA . VAL A 1 374 ? -5.570 -7.457 2.064 1.00 98.25 374 VAL A CA 1
ATOM 2965 C C . VAL A 1 374 ? -4.066 -7.332 2.328 1.00 98.25 374 VAL A C 1
ATOM 2967 O O . VAL A 1 374 ? -3.361 -6.645 1.589 1.00 98.25 374 VAL A O 1
ATOM 2970 N N . THR A 1 375 ? -3.526 -8.047 3.319 1.00 97.44 375 THR A N 1
ATOM 2971 C CA . THR A 1 375 ? -2.074 -8.014 3.585 1.00 97.44 375 THR A CA 1
ATOM 2972 C C . THR A 1 375 ? -1.226 -8.650 2.476 1.00 97.44 375 THR A C 1
ATOM 2974 O O . THR A 1 375 ? -0.051 -8.310 2.352 1.00 97.44 375 THR A O 1
ATOM 2977 N N . ARG A 1 376 ? -1.799 -9.528 1.638 1.00 97.44 376 ARG A N 1
ATOM 2978 C CA . ARG A 1 376 ? -1.148 -10.069 0.428 1.00 97.44 376 ARG A CA 1
ATOM 2979 C C . ARG A 1 376 ? -1.262 -9.102 -0.753 1.00 97.44 376 ARG A C 1
ATOM 2981 O O . ARG A 1 376 ? -0.281 -8.899 -1.458 1.00 97.44 376 ARG A O 1
ATOM 2988 N N . TRP A 1 377 ? -2.412 -8.451 -0.920 1.00 98.25 377 TRP A N 1
ATOM 2989 C CA . TRP A 1 377 ? -2.640 -7.399 -1.919 1.00 98.25 377 TRP A CA 1
ATOM 2990 C C . TRP A 1 377 ? -1.685 -6.205 -1.742 1.00 98.25 377 TRP A C 1
ATOM 2992 O O . TRP A 1 377 ? -1.238 -5.621 -2.728 1.00 98.25 377 TRP A O 1
ATOM 3002 N N . LEU A 1 378 ? -1.254 -5.911 -0.508 1.00 98.50 378 LEU A N 1
ATOM 3003 C CA . LEU A 1 378 ? -0.178 -4.945 -0.246 1.00 98.50 378 LEU A CA 1
ATOM 3004 C C . LEU A 1 378 ? 1.180 -5.321 -0.882 1.00 98.50 378 LEU A C 1
ATOM 3006 O O . LEU A 1 378 ? 1.950 -4.413 -1.195 1.00 98.50 378 LEU A O 1
ATOM 3010 N N . ASP A 1 379 ? 1.485 -6.606 -1.126 1.00 97.44 379 ASP A N 1
ATOM 3011 C CA . ASP A 1 379 ? 2.633 -6.983 -1.974 1.00 97.44 379 ASP A CA 1
ATOM 3012 C C . ASP A 1 379 ? 2.368 -6.630 -3.442 1.00 97.44 379 ASP A C 1
ATOM 3014 O O . ASP A 1 379 ? 3.234 -6.066 -4.109 1.00 97.44 379 ASP A O 1
ATOM 3018 N N . ASP A 1 380 ? 1.174 -6.956 -3.949 1.00 98.19 380 ASP A N 1
ATOM 3019 C CA . ASP A 1 380 ? 0.827 -6.770 -5.360 1.00 98.19 380 ASP A CA 1
ATOM 3020 C C . ASP A 1 380 ? 0.820 -5.303 -5.784 1.00 98.19 380 ASP A C 1
ATOM 3022 O O . ASP A 1 380 ? 1.236 -4.996 -6.898 1.00 98.19 380 ASP A O 1
ATOM 3026 N N . ILE A 1 381 ? 0.423 -4.381 -4.909 1.00 98.38 381 ILE A N 1
ATOM 3027 C CA . ILE A 1 381 ? 0.473 -2.939 -5.204 1.00 98.38 381 ILE A CA 1
ATOM 3028 C C . ILE A 1 381 ? 1.847 -2.316 -4.902 1.00 98.38 381 ILE A C 1
ATOM 3030 O O . ILE A 1 381 ? 2.055 -1.133 -5.155 1.00 98.38 381 ILE A O 1
ATOM 3034 N N . GLY A 1 382 ? 2.799 -3.094 -4.370 1.00 98.12 382 GLY A N 1
ATOM 3035 C CA . GLY A 1 382 ? 4.160 -2.638 -4.082 1.00 98.12 382 GLY A CA 1
ATOM 3036 C C . GLY A 1 382 ? 4.314 -1.833 -2.791 1.00 98.12 382 GLY A C 1
ATOM 3037 O O . GLY A 1 382 ? 5.204 -0.987 -2.729 1.00 98.12 382 GLY A O 1
ATOM 3038 N N . LEU A 1 383 ? 3.478 -2.082 -1.773 1.00 98.50 383 LEU A N 1
ATOM 3039 C CA . LEU A 1 383 ? 3.496 -1.420 -0.457 1.00 98.50 383 LEU A CA 1
ATOM 3040 C C . LEU A 1 383 ? 3.617 -2.400 0.746 1.00 98.50 383 LEU A C 1
ATOM 3042 O O . LEU A 1 383 ? 2.883 -2.259 1.733 1.00 98.50 383 LEU A O 1
ATOM 3046 N N . PRO A 1 384 ? 4.541 -3.387 0.733 1.00 97.94 384 PRO A N 1
ATOM 3047 C CA . PRO A 1 384 ? 4.664 -4.386 1.800 1.00 97.94 384 PRO A CA 1
ATOM 3048 C C . PRO A 1 384 ? 4.983 -3.797 3.186 1.00 97.94 384 PRO A C 1
ATOM 3050 O O . PRO A 1 384 ? 4.681 -4.427 4.196 1.00 97.94 384 PRO A O 1
ATOM 3053 N N . GLN A 1 385 ? 5.548 -2.588 3.259 1.00 97.69 385 GLN A N 1
ATOM 3054 C CA . GLN A 1 385 ? 5.913 -1.919 4.513 1.00 97.69 385 GLN A CA 1
ATOM 3055 C C . GLN A 1 385 ? 4.724 -1.547 5.416 1.00 97.69 385 GLN A C 1
ATOM 3057 O O . GLN A 1 385 ? 4.938 -1.248 6.586 1.00 97.69 385 GLN A O 1
ATOM 3062 N N . TYR A 1 386 ? 3.488 -1.556 4.900 1.00 98.44 386 TYR A N 1
ATOM 3063 C CA . TYR A 1 386 ? 2.286 -1.237 5.684 1.00 98.44 386 TYR A CA 1
ATOM 3064 C C . TYR A 1 386 ? 1.519 -2.473 6.177 1.00 98.44 386 TYR A C 1
ATOM 3066 O O . TYR A 1 386 ? 0.514 -2.327 6.878 1.00 98.44 386 TYR A O 1
ATOM 3074 N N . LYS A 1 387 ? 1.986 -3.689 5.851 1.00 98.06 387 LYS A N 1
ATOM 3075 C CA . LYS A 1 387 ? 1.305 -4.948 6.200 1.00 98.06 387 LYS A CA 1
ATOM 3076 C C . LYS A 1 387 ? 0.947 -5.050 7.669 1.00 98.06 387 LYS A C 1
ATOM 3078 O O . LYS A 1 387 ? -0.204 -5.338 7.974 1.00 98.06 387 LYS A O 1
ATOM 3083 N N . ASP A 1 388 ? 1.900 -4.791 8.559 1.00 97.62 388 ASP A N 1
ATOM 3084 C CA . ASP A 1 388 ? 1.686 -4.987 9.992 1.00 97.62 388 ASP A CA 1
ATOM 3085 C C . ASP A 1 388 ? 0.592 -4.056 10.525 1.00 97.62 388 ASP A C 1
ATOM 3087 O O . ASP A 1 388 ? -0.243 -4.489 11.310 1.00 97.62 388 ASP A O 1
ATOM 3091 N N . GLN A 1 389 ? 0.521 -2.812 10.032 1.00 97.94 389 GLN A N 1
ATOM 3092 C CA . GLN A 1 389 ? -0.522 -1.859 10.427 1.00 97.94 389 GLN A CA 1
ATOM 3093 C C . GLN A 1 389 ? -1.902 -2.261 9.891 1.00 97.94 389 GLN A C 1
ATOM 3095 O O . GLN A 1 389 ? -2.877 -2.211 10.635 1.00 97.94 389 GLN A O 1
ATOM 3100 N N . PHE A 1 390 ? -1.999 -2.693 8.628 1.00 98.38 390 PHE A N 1
ATOM 3101 C CA . PHE A 1 390 ? -3.264 -3.168 8.048 1.00 98.38 390 PHE A CA 1
ATOM 3102 C C . PHE A 1 390 ? -3.733 -4.483 8.702 1.00 98.38 390 PHE A C 1
ATOM 3104 O O . PHE A 1 390 ? -4.925 -4.655 8.955 1.00 98.38 390 PHE A O 1
ATOM 3111 N N . HIS A 1 391 ? -2.798 -5.382 9.026 1.00 98.25 391 HIS A N 1
ATOM 3112 C CA . HIS A 1 391 ? -3.041 -6.641 9.730 1.00 98.25 391 HIS A CA 1
ATOM 3113 C C . HIS A 1 391 ? -3.519 -6.413 11.170 1.00 98.25 391 HIS A C 1
ATOM 3115 O O . HIS A 1 391 ? -4.524 -6.997 11.583 1.00 98.25 391 HIS A O 1
ATOM 3121 N N . GLU A 1 392 ? -2.812 -5.566 11.927 1.00 97.19 392 GLU A N 1
ATOM 3122 C CA . GLU A 1 392 ? -3.155 -5.182 13.299 1.00 97.19 392 GLU A CA 1
ATOM 3123 C C . GLU A 1 392 ? -4.526 -4.504 13.344 1.00 97.19 392 GLU A C 1
ATOM 3125 O O . GLU A 1 392 ? -5.348 -4.877 14.173 1.00 97.19 392 GLU A O 1
ATOM 3130 N N . ALA A 1 393 ? -4.801 -3.590 12.404 1.00 97.38 393 ALA A N 1
ATOM 3131 C CA . ALA A 1 393 ? -6.074 -2.882 12.269 1.00 97.38 393 ALA A CA 1
ATOM 3132 C C . ALA A 1 393 ? -7.201 -3.685 11.583 1.00 97.38 393 ALA A C 1
ATOM 3134 O O . ALA A 1 393 ? -8.290 -3.145 11.377 1.00 97.38 393 ALA A O 1
ATOM 3135 N N . ARG A 1 394 ? -6.957 -4.956 11.224 1.00 97.88 394 ARG A N 1
ATOM 3136 C CA . ARG A 1 394 ? -7.928 -5.893 10.620 1.00 97.88 394 ARG A CA 1
ATOM 3137 C C . ARG A 1 394 ? -8.605 -5.395 9.331 1.00 97.88 394 ARG A C 1
ATOM 3139 O O . ARG A 1 394 ? -9.747 -5.779 9.061 1.00 97.88 394 ARG A O 1
ATOM 3146 N N . VAL A 1 395 ? -7.903 -4.586 8.533 1.00 98.19 395 VAL A N 1
ATOM 3147 C CA . VAL A 1 395 ? -8.418 -3.988 7.286 1.00 98.19 395 VAL A CA 1
ATOM 3148 C C . VAL A 1 395 ? -8.772 -5.079 6.274 1.00 98.19 395 VAL A C 1
ATOM 3150 O O . VAL A 1 395 ? -7.888 -5.803 5.836 1.00 98.19 395 VAL A O 1
ATOM 3153 N N . ASP A 1 396 ? -10.050 -5.189 5.910 1.00 97.19 396 ASP A N 1
ATOM 3154 C CA . ASP A 1 396 ? -10.593 -6.138 4.923 1.00 97.19 396 ASP A CA 1
ATOM 3155 C C . ASP A 1 396 ? -11.080 -5.427 3.641 1.00 97.19 396 ASP A C 1
ATOM 3157 O O . ASP A 1 396 ? -10.956 -4.206 3.514 1.00 97.19 396 ASP A O 1
ATOM 3161 N N . GLY A 1 397 ? -11.625 -6.172 2.673 1.00 95.75 397 GLY A N 1
ATOM 3162 C CA . GLY A 1 397 ? -12.109 -5.600 1.413 1.00 95.75 397 GLY A CA 1
ATOM 3163 C C . GLY A 1 397 ? -13.266 -4.608 1.570 1.00 95.75 397 GLY A C 1
ATOM 3164 O O . GLY A 1 397 ? -13.282 -3.596 0.866 1.00 95.75 397 GLY A O 1
ATOM 3165 N N . ARG A 1 398 ? -14.181 -4.821 2.533 1.00 93.94 398 ARG A N 1
ATOM 3166 C CA . ARG A 1 398 ? -15.211 -3.821 2.880 1.00 93.94 398 ARG A CA 1
ATOM 3167 C C . ARG A 1 398 ? -14.552 -2.532 3.353 1.00 93.94 398 ARG A C 1
ATOM 3169 O O . ARG A 1 398 ? -14.910 -1.451 2.905 1.00 93.94 398 ARG A O 1
ATOM 3176 N N . MET A 1 399 ? -13.569 -2.623 4.247 1.00 96.38 399 MET A N 1
ATOM 3177 C CA . MET A 1 399 ? -12.851 -1.443 4.719 1.00 96.38 399 MET A CA 1
ATOM 3178 C C . MET A 1 399 ? -12.108 -0.740 3.586 1.00 96.38 399 MET A C 1
ATOM 3180 O O . MET A 1 399 ? -12.187 0.482 3.533 1.00 96.38 399 MET A O 1
ATOM 3184 N N . ILE A 1 400 ? -11.452 -1.474 2.674 1.00 95.38 400 ILE A N 1
ATOM 3185 C CA . ILE A 1 400 ? -10.771 -0.921 1.487 1.00 95.38 400 ILE A CA 1
ATOM 3186 C C . ILE A 1 400 ? -11.702 -0.005 0.682 1.00 95.38 400 ILE A C 1
ATOM 3188 O O . ILE A 1 400 ? -11.325 1.130 0.391 1.00 95.38 400 ILE A O 1
ATOM 3192 N N . GLN A 1 401 ? -12.916 -0.473 0.382 1.00 91.00 401 GLN A N 1
ATOM 3193 C CA . GLN A 1 401 ? -13.950 0.264 -0.357 1.00 91.00 401 GLN A CA 1
ATOM 3194 C C . GLN A 1 401 ? -14.357 1.593 0.315 1.00 91.00 401 GLN A C 1
ATOM 3196 O O . GLN A 1 401 ? -14.822 2.511 -0.356 1.00 91.00 401 GLN A O 1
ATOM 3201 N N . TYR A 1 402 ? -14.148 1.716 1.629 1.00 92.62 402 TYR A N 1
ATOM 3202 C CA . TYR A 1 402 ? -14.564 2.858 2.447 1.00 92.62 402 TYR A CA 1
ATOM 3203 C C . TYR A 1 402 ? -13.399 3.545 3.192 1.00 92.62 402 TYR A C 1
ATOM 3205 O O . TYR A 1 402 ? -13.632 4.287 4.154 1.00 92.62 402 TYR A O 1
ATOM 3213 N N . LEU A 1 403 ? -12.138 3.319 2.793 1.00 94.81 403 LEU A N 1
ATOM 3214 C CA . LEU A 1 403 ? -10.971 3.989 3.388 1.00 94.81 403 LEU A CA 1
ATOM 3215 C C . LEU A 1 403 ? -11.002 5.497 3.103 1.00 94.81 403 LEU A C 1
ATOM 3217 O O . LEU A 1 403 ? -11.205 5.918 1.968 1.00 94.81 403 LEU A O 1
ATOM 3221 N N . THR A 1 404 ? -10.721 6.310 4.121 1.00 93.94 404 THR A N 1
ATOM 3222 C CA . THR A 1 404 ? -10.538 7.768 4.019 1.00 93.94 404 THR A CA 1
ATOM 3223 C C . THR A 1 404 ? -9.061 8.164 4.096 1.00 93.94 404 THR A C 1
ATOM 3225 O O . THR A 1 404 ? -8.200 7.390 4.527 1.00 93.94 404 THR A O 1
ATOM 3228 N N . VAL A 1 405 ? -8.764 9.427 3.773 1.00 92.06 405 VAL A N 1
ATOM 3229 C CA . VAL A 1 405 ? -7.439 10.040 4.002 1.00 92.06 405 VAL A CA 1
ATOM 3230 C C . VAL A 1 405 ? -7.001 9.918 5.469 1.00 92.06 405 VAL A C 1
ATOM 3232 O O . VAL A 1 405 ? -5.820 9.695 5.743 1.00 92.06 405 VAL A O 1
ATOM 3235 N N . ASN A 1 406 ? -7.937 10.018 6.419 1.00 92.50 406 ASN A N 1
ATOM 3236 C CA . ASN A 1 406 ? -7.636 9.902 7.845 1.00 92.50 406 ASN A CA 1
ATOM 3237 C C . ASN A 1 406 ? -7.363 8.450 8.278 1.00 92.50 406 ASN A C 1
ATOM 3239 O O . ASN A 1 406 ? -6.497 8.222 9.124 1.00 92.50 406 ASN A O 1
ATOM 3243 N N . ASP A 1 407 ? -8.026 7.465 7.666 1.00 95.88 407 ASP A N 1
ATOM 3244 C CA . ASP A 1 407 ? -7.744 6.044 7.915 1.00 95.88 407 ASP A CA 1
ATOM 3245 C C . ASP A 1 407 ? -6.330 5.683 7.439 1.00 95.88 407 ASP A C 1
ATOM 3247 O O . ASP A 1 407 ? -5.568 5.062 8.178 1.00 95.88 407 ASP A O 1
ATOM 3251 N N . LEU A 1 408 ? -5.925 6.154 6.252 1.00 96.00 408 LEU A N 1
ATOM 3252 C CA . LEU A 1 408 ? -4.563 5.959 5.743 1.00 96.00 408 LEU A CA 1
ATOM 3253 C C . LEU A 1 408 ? -3.496 6.626 6.625 1.00 96.00 408 LEU A C 1
ATOM 3255 O O . LEU A 1 408 ? -2.462 6.015 6.900 1.00 96.00 408 LEU A O 1
ATOM 3259 N N . LEU A 1 409 ? -3.749 7.841 7.124 1.00 94.00 409 LEU A N 1
ATOM 3260 C CA . LEU A 1 409 ? -2.861 8.497 8.094 1.00 94.00 409 LEU A CA 1
ATOM 3261 C C . LEU A 1 409 ? -2.789 7.720 9.424 1.00 94.00 409 LEU A C 1
ATOM 3263 O O . LEU A 1 409 ? -1.702 7.587 9.987 1.00 94.00 409 LEU A O 1
ATOM 3267 N N . THR A 1 410 ? -3.906 7.148 9.888 1.00 94.81 410 THR A N 1
ATOM 3268 C CA . THR A 1 410 ? -3.957 6.259 11.068 1.00 94.81 410 THR A CA 1
ATOM 3269 C C . THR A 1 410 ? -3.123 4.991 10.851 1.00 94.81 410 THR A C 1
ATOM 3271 O O . THR A 1 410 ? -2.355 4.591 11.725 1.00 94.81 410 THR A O 1
ATOM 3274 N N . LEU A 1 411 ? -3.169 4.424 9.642 1.00 97.00 411 LEU A N 1
ATOM 3275 C CA . LEU A 1 411 ? -2.341 3.303 9.175 1.00 97.00 411 LEU A CA 1
ATOM 3276 C C . LEU A 1 411 ? -0.877 3.698 8.873 1.00 97.00 411 LEU A C 1
ATOM 3278 O O . LEU A 1 411 ? -0.130 2.912 8.295 1.00 97.00 411 LEU A O 1
ATOM 3282 N N . LYS A 1 412 ? -0.444 4.906 9.270 1.00 95.75 412 LYS A N 1
ATOM 3283 C CA . LYS A 1 412 ? 0.907 5.478 9.081 1.00 95.75 412 LYS A CA 1
ATOM 3284 C C . LYS A 1 412 ? 1.313 5.701 7.612 1.00 95.75 412 LYS A C 1
ATOM 3286 O O . LYS A 1 412 ? 2.453 6.088 7.331 1.00 95.75 412 LYS A O 1
ATOM 3291 N N . VAL A 1 413 ? 0.381 5.560 6.668 1.00 96.75 413 VAL A N 1
ATOM 3292 C CA . VAL A 1 413 ? 0.579 5.900 5.255 1.00 96.75 413 VAL A CA 1
ATOM 3293 C C . VAL A 1 413 ? 0.563 7.424 5.121 1.00 96.75 413 VAL A C 1
ATOM 3295 O O . VAL A 1 413 ? -0.488 8.058 5.068 1.00 96.75 413 VAL A O 1
ATOM 3298 N N . THR A 1 414 ? 1.747 8.038 5.097 1.00 95.00 414 THR A N 1
ATOM 3299 C CA . THR A 1 414 ? 1.906 9.508 5.058 1.00 95.00 414 THR A CA 1
ATOM 3300 C C . THR A 1 414 ? 2.393 10.052 3.714 1.00 95.00 414 THR A C 1
ATOM 3302 O O . THR A 1 414 ? 2.299 11.254 3.487 1.00 95.00 414 THR A O 1
ATOM 3305 N N . SER A 1 415 ? 2.894 9.200 2.815 1.00 95.19 415 SER A N 1
ATOM 3306 C CA . SER A 1 415 ? 3.344 9.587 1.468 1.00 95.19 415 SER A CA 1
ATOM 3307 C C . SER A 1 415 ? 2.156 9.874 0.547 1.00 95.19 415 SER A C 1
ATOM 3309 O O . SER A 1 415 ? 1.253 9.045 0.427 1.00 95.19 415 SER A O 1
ATOM 3311 N N . GLN A 1 416 ? 2.178 11.014 -0.151 1.00 93.94 416 GLN A N 1
ATOM 3312 C CA . GLN A 1 416 ? 1.166 11.357 -1.156 1.00 93.94 416 GLN A CA 1
ATOM 3313 C C . GLN A 1 416 ? 1.175 10.354 -2.317 1.00 93.94 416 GLN A C 1
ATOM 3315 O O . GLN A 1 416 ? 0.110 9.947 -2.772 1.00 93.94 416 GLN A O 1
ATOM 3320 N N . LEU A 1 417 ? 2.356 9.895 -2.744 1.00 95.31 417 LEU A N 1
ATOM 3321 C CA . LEU A 1 417 ? 2.486 8.855 -3.768 1.00 95.31 417 LEU A CA 1
ATOM 3322 C C . LEU A 1 417 ? 1.804 7.549 -3.331 1.00 95.31 417 LEU A C 1
ATOM 3324 O O . LEU A 1 417 ? 1.144 6.905 -4.138 1.00 95.31 417 LEU A O 1
ATOM 3328 N N . HIS A 1 418 ? 1.900 7.178 -2.050 1.00 97.56 418 HIS A N 1
ATOM 3329 C CA . HIS A 1 418 ? 1.279 5.947 -1.548 1.00 97.56 418 HIS A CA 1
ATOM 3330 C C . HIS A 1 418 ? -0.246 6.085 -1.387 1.00 97.56 418 HIS A C 1
ATOM 3332 O O . HIS A 1 418 ? -0.959 5.106 -1.589 1.00 97.56 418 HIS A O 1
ATOM 3338 N N . HIS A 1 419 ? -0.768 7.290 -1.110 1.00 96.25 419 HIS A N 1
ATOM 3339 C CA . HIS A 1 419 ? -2.216 7.564 -1.182 1.00 96.25 419 HIS A CA 1
ATOM 3340 C C . HIS A 1 419 ? -2.739 7.409 -2.616 1.00 96.25 419 HIS A C 1
ATOM 3342 O O . HIS A 1 419 ? -3.754 6.748 -2.818 1.00 96.25 419 HIS A O 1
ATOM 3348 N N . LEU A 1 420 ? -2.026 7.946 -3.615 1.00 95.31 420 LEU A N 1
ATOM 3349 C CA . LEU A 1 420 ? -2.390 7.793 -5.032 1.00 95.31 420 LEU A CA 1
ATOM 3350 C C . LEU A 1 420 ? -2.259 6.337 -5.506 1.00 95.31 420 LEU A C 1
ATOM 3352 O O . LEU A 1 420 ? -3.145 5.843 -6.197 1.00 95.31 420 LEU A O 1
ATOM 3356 N N . SER A 1 421 ? -1.220 5.619 -5.069 1.00 98.06 421 SER A N 1
ATOM 3357 C CA . SER A 1 421 ? -1.069 4.176 -5.294 1.00 98.06 421 SER A CA 1
ATOM 3358 C C . SER A 1 421 ? -2.276 3.398 -4.768 1.00 98.06 421 SER A C 1
ATOM 3360 O O . SER A 1 421 ? -2.887 2.636 -5.511 1.00 98.06 421 SER A O 1
ATOM 3362 N N . ILE A 1 422 ? -2.646 3.595 -3.498 1.00 98.12 422 ILE A N 1
ATOM 3363 C CA . ILE A 1 422 ? -3.794 2.903 -2.901 1.00 98.12 422 ILE A CA 1
ATOM 3364 C C . ILE A 1 422 ? -5.092 3.291 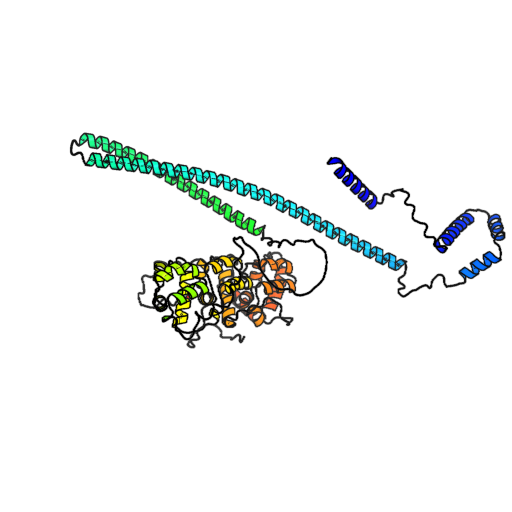-3.626 1.00 98.12 422 ILE A C 1
ATOM 3366 O O . ILE A 1 422 ? -5.875 2.403 -3.948 1.00 98.12 422 ILE A O 1
ATOM 3370 N N . LYS A 1 423 ? -5.290 4.568 -3.987 1.00 96.31 423 LYS A N 1
ATOM 3371 C CA . LYS A 1 423 ? -6.435 5.006 -4.806 1.00 96.31 423 LYS A CA 1
ATOM 3372 C C . LYS A 1 423 ? -6.524 4.263 -6.141 1.00 96.31 423 LYS A C 1
ATOM 3374 O O . LYS A 1 423 ? -7.586 3.738 -6.465 1.00 96.31 423 LYS A O 1
ATOM 3379 N N . CYS A 1 424 ? -5.434 4.208 -6.905 1.00 96.75 424 CYS A N 1
ATOM 3380 C CA . CYS A 1 424 ? -5.430 3.558 -8.217 1.00 96.75 424 CYS A CA 1
ATOM 3381 C C . CYS A 1 424 ? -5.690 2.051 -8.093 1.00 96.75 424 CYS A C 1
ATOM 3383 O O . CYS A 1 424 ? -6.477 1.500 -8.857 1.00 96.75 424 CYS A O 1
ATOM 3385 N N . ALA A 1 425 ? -5.112 1.393 -7.085 1.00 97.56 425 ALA A N 1
ATOM 3386 C CA . ALA A 1 425 ? -5.367 -0.019 -6.830 1.00 97.56 425 ALA A CA 1
ATOM 3387 C C . ALA A 1 425 ? -6.816 -0.304 -6.387 1.00 97.56 425 ALA A C 1
ATOM 3389 O O . ALA A 1 425 ? -7.384 -1.321 -6.781 1.00 97.56 425 ALA A O 1
ATOM 3390 N N . ILE A 1 426 ? -7.437 0.594 -5.612 1.00 96.19 426 ILE A N 1
ATOM 3391 C CA . ILE A 1 426 ? -8.864 0.514 -5.261 1.00 96.19 426 ILE A CA 1
ATOM 3392 C C . ILE A 1 426 ? -9.733 0.668 -6.513 1.00 96.19 426 ILE A C 1
ATOM 3394 O O . ILE A 1 426 ? -10.641 -0.132 -6.723 1.00 96.19 426 ILE A O 1
ATOM 3398 N N . HIS A 1 427 ? -9.422 1.625 -7.391 1.00 95.00 427 HIS A N 1
ATOM 3399 C CA . HIS A 1 427 ? -10.128 1.782 -8.665 1.00 95.00 427 HIS A CA 1
ATOM 3400 C C . HIS A 1 427 ? -10.031 0.512 -9.535 1.00 95.00 427 HIS A C 1
ATOM 3402 O O . HIS A 1 427 ? -11.038 0.062 -10.078 1.00 95.00 427 HIS A O 1
ATOM 3408 N N . VAL A 1 428 ? -8.857 -0.133 -9.596 1.00 95.44 428 VAL A N 1
ATOM 3409 C CA . VAL A 1 428 ? -8.687 -1.432 -10.278 1.00 95.44 428 VAL A CA 1
ATOM 3410 C C . VAL A 1 428 ? -9.552 -2.528 -9.647 1.00 95.44 428 VAL A C 1
ATOM 3412 O O . VAL A 1 428 ? -10.151 -3.311 -10.387 1.00 95.44 428 VAL A O 1
ATOM 3415 N N . LEU A 1 429 ? -9.690 -2.573 -8.315 1.00 95.50 429 LEU A N 1
ATOM 3416 C CA . LEU A 1 429 ? -10.605 -3.509 -7.649 1.00 95.50 429 LEU A CA 1
ATOM 3417 C C . LEU A 1 429 ? -12.074 -3.234 -7.998 1.00 95.50 429 LEU A C 1
ATOM 3419 O O . LEU A 1 429 ? -12.793 -4.185 -8.298 1.00 95.50 429 LEU A O 1
ATOM 3423 N N . HIS A 1 430 ? -12.516 -1.973 -8.028 1.00 93.44 430 HIS A N 1
ATOM 3424 C CA . HIS A 1 430 ? -13.878 -1.621 -8.452 1.00 93.44 430 HIS A CA 1
ATOM 3425 C C . HIS A 1 430 ? -14.152 -2.034 -9.905 1.00 93.44 430 HIS A C 1
ATOM 3427 O O . HIS A 1 430 ? -15.138 -2.726 -10.163 1.00 93.44 430 HIS A O 1
ATOM 3433 N N . ALA A 1 431 ? -13.252 -1.696 -10.836 1.00 93.50 431 ALA A N 1
ATOM 3434 C CA . ALA A 1 431 ? -13.353 -2.090 -12.243 1.00 93.50 431 ALA A CA 1
ATOM 3435 C C . ALA A 1 431 ? -13.434 -3.622 -12.417 1.00 93.50 431 ALA A C 1
ATOM 3437 O O . ALA A 1 431 ? -14.213 -4.126 -13.224 1.00 93.50 431 ALA A O 1
ATOM 3438 N N . ASN A 1 432 ? -12.697 -4.373 -11.592 1.00 93.56 432 ASN A N 1
ATOM 3439 C CA . ASN A 1 432 ? -12.690 -5.838 -11.581 1.00 93.56 432 ASN A CA 1
ATOM 3440 C C . ASN A 1 432 ? -13.691 -6.460 -10.582 1.00 93.56 432 ASN A C 1
ATOM 3442 O O . ASN A 1 432 ? -13.567 -7.638 -10.240 1.00 93.56 432 ASN A O 1
ATOM 3446 N N . LYS A 1 433 ? -14.689 -5.695 -10.109 1.00 94.12 433 LYS A N 1
ATOM 3447 C CA . LYS A 1 433 ? -15.791 -6.157 -9.237 1.00 94.12 433 LYS A CA 1
ATOM 3448 C C . LYS A 1 433 ? -15.315 -6.895 -7.969 1.00 94.12 433 LYS A C 1
ATOM 3450 O O . LYS A 1 433 ? -15.948 -7.853 -7.532 1.00 94.12 433 LYS A O 1
ATOM 3455 N N . PHE A 1 434 ? -14.194 -6.452 -7.395 1.00 94.25 434 PHE A N 1
ATOM 3456 C CA . PHE A 1 434 ? -13.498 -7.052 -6.247 1.00 94.25 434 PHE A CA 1
ATOM 3457 C C . PHE A 1 434 ? -13.093 -8.531 -6.432 1.00 94.25 434 PHE A C 1
ATOM 3459 O O . PHE A 1 434 ? -12.983 -9.277 -5.462 1.00 94.25 434 PHE A O 1
ATOM 3466 N N . ASN A 1 435 ? -12.818 -8.969 -7.667 1.00 93.50 435 ASN A N 1
ATOM 3467 C CA . ASN A 1 435 ? -12.251 -10.295 -7.929 1.00 93.50 435 ASN A CA 1
ATOM 3468 C C . ASN A 1 435 ? -10.880 -10.458 -7.219 1.00 93.50 435 ASN A C 1
ATOM 3470 O O . ASN A 1 435 ? -9.955 -9.702 -7.529 1.00 93.50 435 ASN A O 1
ATOM 3474 N N . PRO A 1 436 ? -10.696 -11.459 -6.328 1.00 92.56 436 PRO A N 1
ATOM 3475 C CA . PRO A 1 436 ? -9.466 -11.644 -5.546 1.00 92.56 436 PRO A CA 1
ATOM 3476 C C . PRO A 1 436 ? -8.202 -11.894 -6.381 1.00 92.56 436 PRO A C 1
ATOM 3478 O O . PRO A 1 436 ? -7.101 -11.776 -5.843 1.00 92.56 436 PRO A O 1
ATOM 3481 N N . ASN A 1 437 ? -8.350 -12.251 -7.661 1.00 92.50 437 ASN A N 1
ATOM 3482 C CA . ASN A 1 437 ? -7.263 -12.596 -8.579 1.00 92.50 437 ASN A CA 1
ATOM 3483 C C . ASN A 1 437 ? -7.090 -11.574 -9.723 1.00 92.50 437 ASN A C 1
ATOM 3485 O O . ASN A 1 437 ? -6.463 -11.890 -10.731 1.00 92.50 437 ASN A O 1
ATOM 3489 N N . CYS A 1 438 ? -7.635 -10.356 -9.602 1.00 93.19 438 CYS A N 1
ATOM 3490 C CA . CYS A 1 438 ? -7.581 -9.360 -10.681 1.00 93.19 438 CYS A CA 1
ATOM 3491 C C . CYS A 1 438 ? -6.185 -8.774 -10.964 1.00 93.19 438 CYS A C 1
ATOM 3493 O O . CYS A 1 438 ? -6.016 -8.091 -11.971 1.00 93.19 438 CYS A O 1
ATOM 3495 N N . LEU A 1 439 ? -5.196 -8.983 -10.084 1.00 94.25 439 LEU A N 1
ATOM 3496 C CA . LEU A 1 439 ? -3.837 -8.468 -10.267 1.00 94.25 439 LEU A CA 1
ATOM 3497 C C . LEU A 1 439 ? -2.903 -9.540 -10.839 1.00 94.25 439 LEU A C 1
ATOM 3499 O O . LEU A 1 439 ? -2.632 -10.576 -10.230 1.00 94.25 439 LEU A O 1
ATOM 3503 N N . ARG A 1 440 ? -2.374 -9.262 -12.030 1.00 91.94 440 ARG A N 1
ATOM 3504 C CA . ARG A 1 440 ? -1.524 -10.170 -12.799 1.00 91.94 440 ARG A CA 1
ATOM 3505 C C . ARG A 1 440 ? -0.076 -10.083 -12.318 1.00 91.94 440 ARG A C 1
ATOM 3507 O O . ARG A 1 440 ? 0.571 -9.045 -12.451 1.00 91.94 440 ARG A O 1
ATOM 3514 N N . ARG A 1 441 ? 0.444 -11.199 -11.789 1.00 90.94 441 ARG A N 1
ATOM 3515 C CA . ARG A 1 441 ? 1.853 -11.357 -11.362 1.00 90.94 441 ARG A CA 1
ATOM 3516 C C . ARG A 1 441 ? 2.786 -11.886 -12.459 1.00 90.94 441 ARG A C 1
ATOM 3518 O O . ARG A 1 441 ? 3.978 -11.606 -12.413 1.00 90.94 441 ARG A O 1
ATOM 3525 N N . ARG A 1 442 ? 2.268 -12.671 -13.410 1.00 86.38 442 ARG A N 1
ATOM 3526 C CA . ARG A 1 442 ? 3.034 -13.337 -14.483 1.00 86.38 442 ARG A CA 1
ATOM 3527 C C . ARG A 1 442 ? 2.857 -12.610 -15.828 1.00 86.38 442 ARG A C 1
ATOM 3529 O O . ARG A 1 442 ? 1.897 -11.850 -15.964 1.00 86.38 442 ARG A O 1
ATOM 3536 N N . PRO A 1 443 ? 3.749 -12.820 -16.815 1.00 77.56 443 PRO A N 1
ATOM 3537 C CA . PRO A 1 443 ? 3.461 -12.485 -18.209 1.00 77.56 443 PRO A CA 1
ATOM 3538 C C . PRO A 1 443 ? 2.182 -13.178 -18.702 1.00 77.56 443 PRO A C 1
ATOM 3540 O O . PRO A 1 443 ? 1.868 -14.276 -18.242 1.00 77.56 443 PRO A O 1
ATOM 3543 N N . GLY A 1 444 ? 1.470 -12.530 -19.626 1.00 71.31 444 GLY A N 1
ATOM 3544 C CA . GLY A 1 444 ? 0.521 -13.208 -20.510 1.00 71.31 444 GLY A CA 1
ATOM 3545 C C . GLY A 1 444 ? 1.247 -13.821 -21.712 1.00 71.31 444 GLY A C 1
ATOM 3546 O O . GLY A 1 444 ? 2.470 -13.720 -21.820 1.00 71.31 444 GLY A O 1
ATOM 3547 N N . GLU A 1 445 ? 0.488 -14.437 -22.614 1.00 63.22 445 GLU A N 1
ATOM 3548 C CA . GLU A 1 445 ? 1.016 -15.053 -23.842 1.00 63.22 445 GLU A CA 1
ATOM 3549 C C . GLU A 1 445 ? 1.291 -14.014 -24.950 1.00 63.22 445 GLU A C 1
ATOM 3551 O O . GLU A 1 445 ? 2.111 -14.245 -25.841 1.00 63.22 445 GLU A O 1
ATOM 3556 N N . GLU A 1 446 ? 0.660 -12.837 -24.873 1.00 66.75 446 GLU A N 1
ATOM 3557 C CA . GLU A 1 446 ? 0.847 -11.743 -25.828 1.00 66.75 446 GLU A CA 1
ATOM 3558 C C . GLU A 1 446 ? 2.219 -11.060 -25.686 1.00 66.75 446 GLU A C 1
ATOM 3560 O O . GLU A 1 446 ? 2.661 -10.685 -24.596 1.00 66.75 446 GLU A O 1
ATOM 3565 N N . ARG A 1 447 ? 2.893 -10.844 -26.826 1.00 66.69 447 ARG A N 1
ATOM 3566 C CA . ARG A 1 447 ? 4.228 -10.215 -26.885 1.00 66.69 447 ARG A CA 1
ATOM 3567 C C . ARG A 1 447 ? 4.221 -8.710 -26.597 1.00 66.69 447 ARG A C 1
ATOM 3569 O O . ARG A 1 447 ? 5.266 -8.167 -26.249 1.00 66.69 447 ARG A O 1
ATOM 3576 N N . GLN A 1 448 ? 3.080 -8.040 -26.747 1.00 76.81 448 GLN A N 1
ATOM 3577 C CA . GLN A 1 448 ? 2.883 -6.643 -26.358 1.00 76.81 448 GLN A CA 1
ATOM 3578 C C . GLN A 1 448 ? 1.578 -6.539 -25.558 1.00 76.81 448 GLN A C 1
ATOM 3580 O O . GLN A 1 448 ? 0.538 -6.906 -26.092 1.00 76.81 448 GLN A O 1
ATOM 3585 N N . PRO A 1 449 ? 1.614 -6.076 -24.297 1.00 83.44 449 PRO A N 1
ATOM 3586 C CA . PRO A 1 449 ? 0.425 -5.984 -23.457 1.00 83.44 449 PRO A CA 1
ATOM 3587 C C . PRO A 1 449 ? -0.424 -4.772 -23.857 1.00 83.44 449 PRO A C 1
ATOM 3589 O O . PRO A 1 449 ? 0.104 -3.672 -24.027 1.00 83.44 449 PRO A O 1
ATOM 3592 N N . SER A 1 450 ? -1.744 -4.932 -23.941 1.00 87.75 450 SER A N 1
ATOM 3593 C CA . SER A 1 450 ? -2.635 -3.781 -24.121 1.00 87.75 450 SER A CA 1
ATOM 3594 C C . SER A 1 450 ? -2.734 -2.945 -22.825 1.00 87.75 450 SER A C 1
ATOM 3596 O O . SER A 1 450 ? -2.553 -3.484 -21.726 1.00 87.75 450 SER A O 1
ATOM 3598 N N . PRO A 1 451 ? -3.080 -1.643 -22.885 1.00 87.44 451 PRO A N 1
ATOM 3599 C CA . PRO A 1 451 ? -3.246 -0.820 -21.682 1.00 87.44 451 PRO A CA 1
ATOM 3600 C C . PRO A 1 451 ? -4.280 -1.367 -20.677 1.00 87.44 451 PRO A C 1
ATOM 3602 O O . PRO A 1 451 ? -4.109 -1.183 -19.468 1.00 87.44 451 PRO A O 1
ATOM 3605 N N . SER A 1 452 ? -5.309 -2.092 -21.145 1.00 87.75 452 SER A N 1
ATOM 3606 C CA . SER A 1 452 ? -6.305 -2.753 -20.283 1.00 87.75 452 SER A CA 1
ATOM 3607 C C . SER A 1 452 ? -5.749 -3.980 -19.548 1.00 87.75 452 SER A C 1
ATOM 3609 O O . SER A 1 452 ? -6.254 -4.334 -18.481 1.00 87.75 452 SER A O 1
ATOM 3611 N N . GLU A 1 453 ? -4.668 -4.589 -20.045 1.00 90.88 453 GLU A N 1
ATOM 3612 C CA . GLU A 1 453 ? -3.880 -5.562 -19.286 1.00 90.88 453 GLU A CA 1
ATOM 3613 C C . GLU A 1 453 ? -2.892 -4.883 -18.338 1.00 90.88 453 GLU A C 1
ATOM 3615 O O . GLU A 1 453 ? -2.743 -5.312 -17.192 1.00 90.88 453 GLU A O 1
ATOM 3620 N N . VAL A 1 454 ? -2.212 -3.825 -18.800 1.00 93.88 454 VAL A N 1
ATOM 3621 C CA . VAL A 1 454 ? -1.193 -3.112 -18.014 1.00 93.88 454 VAL A CA 1
ATOM 3622 C C . VAL A 1 454 ? -1.794 -2.544 -16.735 1.00 93.88 454 VAL A C 1
ATOM 3624 O O . VAL A 1 454 ? -1.157 -2.645 -15.691 1.00 93.88 454 VAL A O 1
ATOM 3627 N N . VAL A 1 455 ? -3.035 -2.044 -16.752 1.00 95.69 455 VAL A N 1
ATOM 3628 C CA . VAL A 1 455 ? -3.714 -1.551 -15.538 1.00 95.69 455 VAL A CA 1
ATOM 3629 C C . VAL A 1 455 ? -3.864 -2.631 -14.446 1.00 95.69 455 VAL A C 1
ATOM 3631 O O . VAL A 1 455 ? -3.872 -2.314 -13.258 1.00 95.69 455 VAL A O 1
ATOM 3634 N N . GLN A 1 456 ? -3.906 -3.915 -14.828 1.00 96.12 456 GLN A N 1
ATOM 3635 C CA . GLN A 1 456 ? -4.008 -5.068 -13.922 1.00 96.12 456 GLN A CA 1
ATOM 3636 C C . GLN A 1 456 ? -2.643 -5.563 -13.408 1.00 96.12 456 GLN A C 1
ATOM 3638 O O . GLN A 1 456 ? -2.587 -6.526 -12.644 1.00 96.12 456 GLN A O 1
ATOM 3643 N N . TRP A 1 457 ? -1.517 -4.978 -13.821 1.00 97.38 457 TRP A N 1
ATOM 3644 C CA . TRP A 1 457 ? -0.194 -5.471 -13.423 1.00 97.38 457 TRP A CA 1
ATOM 3645 C C . TRP A 1 457 ? 0.114 -5.219 -11.947 1.00 97.38 457 TRP A C 1
ATOM 3647 O O . TRP A 1 457 ? -0.024 -4.101 -11.448 1.00 97.38 457 TRP A O 1
ATOM 3657 N N . SER A 1 458 ? 0.644 -6.232 -11.261 1.00 98.25 458 SER A N 1
ATOM 3658 C CA . SER A 1 458 ? 1.243 -6.036 -9.939 1.00 98.25 458 SER A CA 1
ATOM 3659 C C . SER A 1 458 ? 2.631 -5.382 -10.025 1.00 98.25 458 SER A C 1
ATOM 3661 O O . SER A 1 458 ? 3.293 -5.407 -11.063 1.00 98.25 458 SER A O 1
ATOM 3663 N N . ASN A 1 459 ? 3.119 -4.842 -8.907 1.00 98.38 459 ASN A N 1
ATOM 3664 C CA . ASN A 1 459 ? 4.484 -4.341 -8.723 1.00 98.38 459 ASN A CA 1
ATOM 3665 C C . ASN A 1 459 ? 5.544 -5.359 -9.176 1.00 98.38 459 ASN A C 1
ATOM 3667 O O . ASN A 1 459 ? 6.524 -4.994 -9.824 1.00 98.38 459 ASN A O 1
ATOM 3671 N N . HIS A 1 460 ? 5.315 -6.652 -8.920 1.00 97.38 460 HIS A N 1
ATOM 3672 C CA . HIS A 1 460 ? 6.180 -7.718 -9.422 1.00 97.38 460 HIS A CA 1
ATOM 3673 C C . HIS A 1 460 ? 6.166 -7.802 -10.952 1.00 97.38 460 HIS A C 1
ATOM 3675 O O . HIS A 1 460 ? 7.236 -7.858 -11.553 1.00 97.38 460 HIS A O 1
ATOM 3681 N N . ARG A 1 461 ? 4.995 -7.726 -11.597 1.00 96.88 461 ARG A N 1
ATOM 3682 C CA . ARG A 1 461 ? 4.905 -7.742 -13.063 1.00 96.88 461 ARG A CA 1
ATOM 3683 C C . ARG A 1 461 ? 5.565 -6.514 -13.704 1.00 96.88 461 ARG A C 1
ATOM 3685 O O . ARG A 1 461 ? 6.220 -6.674 -14.732 1.00 96.88 461 ARG A O 1
ATOM 3692 N N . VAL A 1 462 ? 5.488 -5.336 -13.073 1.00 97.81 462 VAL A N 1
ATOM 3693 C CA . VAL A 1 462 ? 6.249 -4.139 -13.494 1.00 97.81 462 VAL A CA 1
ATOM 3694 C C . VAL A 1 462 ? 7.763 -4.370 -13.370 1.00 97.81 462 VAL A C 1
ATOM 3696 O O . VAL A 1 462 ? 8.507 -4.026 -14.286 1.00 97.81 462 VAL A O 1
ATOM 3699 N N . MET A 1 463 ? 8.237 -5.004 -12.289 1.00 97.44 463 MET A N 1
ATOM 3700 C CA . MET A 1 463 ? 9.652 -5.387 -12.159 1.00 97.44 463 MET A CA 1
ATOM 3701 C C . MET A 1 463 ? 10.087 -6.400 -13.233 1.00 97.44 463 MET A C 1
ATOM 3703 O O . MET A 1 463 ? 11.207 -6.305 -13.734 1.00 97.44 463 MET A O 1
ATOM 3707 N N . GLU A 1 464 ? 9.239 -7.362 -13.615 1.00 95.88 464 GLU A N 1
ATOM 3708 C CA . GLU A 1 464 ? 9.546 -8.283 -14.724 1.00 95.88 464 GLU A CA 1
ATOM 3709 C C . GLU A 1 464 ? 9.562 -7.572 -16.086 1.00 95.88 464 GLU A C 1
ATOM 3711 O O . GLU A 1 464 ? 10.431 -7.854 -16.906 1.00 95.88 464 GLU A O 1
ATOM 3716 N N . TRP A 1 465 ? 8.670 -6.603 -16.320 1.00 96.00 465 TRP A N 1
ATOM 3717 C CA . TRP A 1 465 ? 8.728 -5.761 -17.521 1.00 96.00 465 TRP A CA 1
ATOM 3718 C C . TRP A 1 465 ? 10.029 -4.954 -17.603 1.00 96.00 465 TRP A C 1
ATOM 3720 O O . TRP A 1 465 ? 10.650 -4.947 -18.658 1.00 96.00 465 TRP A O 1
ATOM 3730 N N . LEU A 1 466 ? 10.501 -4.364 -16.497 1.00 97.38 466 LEU A N 1
ATOM 3731 C CA . LEU A 1 466 ? 11.781 -3.642 -16.474 1.00 97.38 466 LEU A CA 1
ATOM 3732 C C . LEU A 1 466 ? 12.978 -4.521 -16.858 1.00 97.38 466 LEU A C 1
ATOM 3734 O O . LEU A 1 466 ? 13.901 -4.031 -17.502 1.00 97.38 466 LEU A O 1
ATOM 3738 N N . ARG A 1 467 ? 12.964 -5.816 -16.514 1.00 95.69 467 ARG A N 1
ATOM 3739 C CA . ARG A 1 467 ? 13.994 -6.760 -16.984 1.00 95.69 467 ARG A CA 1
ATOM 3740 C C . ARG A 1 467 ? 13.877 -7.039 -18.482 1.00 95.69 467 ARG A C 1
ATOM 3742 O O . ARG A 1 467 ? 14.897 -7.117 -19.148 1.00 95.69 467 ARG A O 1
ATOM 3749 N N . ALA A 1 468 ? 12.654 -7.139 -19.002 1.00 94.31 468 ALA A N 1
ATOM 3750 C CA . ALA A 1 468 ? 12.378 -7.347 -20.425 1.00 94.31 468 ALA A CA 1
ATOM 3751 C C . ALA A 1 468 ? 12.624 -6.106 -21.313 1.00 94.31 468 ALA A C 1
ATOM 3753 O O . ALA A 1 468 ? 12.487 -6.204 -22.529 1.00 94.31 468 ALA A O 1
ATOM 3754 N N . VAL A 1 469 ? 12.969 -4.952 -20.725 1.00 95.56 469 VAL A N 1
ATOM 3755 C CA . VAL A 1 469 ? 13.421 -3.738 -21.436 1.00 95.56 469 VAL A CA 1
ATOM 3756 C C . VAL A 1 469 ? 14.825 -3.298 -20.991 1.00 95.56 469 VAL A C 1
ATOM 3758 O O . VAL A 1 469 ? 15.128 -2.107 -20.971 1.00 95.56 469 VAL A O 1
ATOM 3761 N N . ASP A 1 470 ? 15.677 -4.251 -20.603 1.00 97.00 470 ASP A N 1
ATOM 3762 C CA . ASP A 1 470 ? 17.105 -4.054 -20.291 1.00 97.00 470 ASP A CA 1
ATOM 3763 C C . ASP A 1 470 ? 17.411 -3.108 -19.108 1.00 97.00 470 ASP A C 1
ATOM 3765 O O . ASP A 1 470 ? 18.522 -2.608 -18.948 1.00 97.00 470 ASP A O 1
ATOM 3769 N N . LEU A 1 471 ? 16.439 -2.890 -18.215 1.00 97.06 471 LEU A N 1
ATOM 3770 C CA . LEU A 1 471 ? 16.567 -2.082 -16.992 1.00 97.06 471 LEU A CA 1
ATOM 3771 C C . LEU A 1 471 ? 16.562 -2.952 -15.721 1.00 97.06 471 LEU A C 1
ATOM 3773 O O . LEU A 1 471 ? 16.110 -2.535 -14.650 1.00 97.06 471 LEU A O 1
ATOM 3777 N N . ALA A 1 472 ? 17.088 -4.176 -15.837 1.00 96.69 472 ALA A N 1
ATOM 3778 C CA . ALA A 1 472 ? 17.094 -5.187 -14.782 1.00 96.69 472 ALA A CA 1
ATOM 3779 C C . ALA A 1 472 ? 17.788 -4.734 -13.483 1.00 96.69 472 ALA A C 1
ATOM 3781 O O . ALA A 1 472 ? 17.296 -5.051 -12.400 1.00 96.69 472 ALA A O 1
ATOM 3782 N N . GLU A 1 473 ? 18.876 -3.956 -13.579 1.00 95.81 473 GLU A N 1
ATOM 3783 C CA . GLU A 1 473 ? 19.603 -3.418 -12.413 1.00 95.81 473 GLU A CA 1
ATOM 3784 C C . GLU A 1 473 ? 18.742 -2.464 -11.557 1.00 95.81 473 GLU A C 1
ATOM 3786 O O . GLU A 1 473 ? 18.900 -2.416 -10.338 1.00 95.81 473 GLU A O 1
ATOM 3791 N N . TYR A 1 474 ? 17.778 -1.756 -12.162 1.00 97.81 474 TYR A N 1
ATOM 3792 C CA . TYR A 1 474 ? 16.926 -0.787 -11.461 1.00 97.81 474 TYR A CA 1
ATOM 3793 C C . TYR A 1 474 ? 15.643 -1.400 -10.898 1.00 97.81 474 TYR A C 1
ATOM 3795 O O . TYR A 1 474 ? 15.059 -0.840 -9.970 1.00 97.81 474 TYR A O 1
ATOM 3803 N N . ALA A 1 475 ? 15.190 -2.540 -11.429 1.00 97.19 475 ALA A N 1
ATOM 3804 C CA . ALA A 1 475 ? 13.919 -3.158 -11.047 1.00 97.19 475 ALA A CA 1
ATOM 3805 C C . ALA A 1 475 ? 13.733 -3.352 -9.519 1.00 97.19 475 ALA A C 1
ATOM 3807 O O . ALA A 1 475 ? 12.646 -3.038 -9.027 1.00 97.19 475 ALA A O 1
ATOM 3808 N N . PRO A 1 476 ? 14.746 -3.770 -8.722 1.00 97.06 476 PRO A N 1
ATOM 3809 C CA . PRO A 1 476 ? 14.607 -3.904 -7.268 1.00 97.06 476 PRO A CA 1
ATOM 3810 C C . PRO A 1 476 ? 14.209 -2.614 -6.534 1.00 97.06 476 PRO A C 1
ATOM 3812 O O . PRO A 1 476 ? 13.591 -2.700 -5.472 1.00 97.06 476 PRO A O 1
ATOM 3815 N N . ASN A 1 477 ? 14.499 -1.434 -7.096 1.00 97.12 477 ASN A N 1
ATOM 3816 C CA . ASN A 1 477 ? 14.190 -0.138 -6.480 1.00 97.12 477 ASN A CA 1
ATOM 3817 C C . ASN A 1 477 ? 12.680 0.154 -6.415 1.00 97.12 477 ASN A C 1
ATOM 3819 O O . ASN A 1 477 ? 12.253 0.975 -5.607 1.00 97.12 477 ASN A O 1
ATOM 3823 N N . LEU A 1 478 ? 11.843 -0.554 -7.188 1.00 97.19 478 LEU A N 1
ATOM 3824 C CA . LEU A 1 478 ? 10.385 -0.401 -7.107 1.00 97.19 478 LEU A CA 1
ATOM 3825 C C . LEU A 1 478 ? 9.749 -1.052 -5.868 1.00 97.19 478 LEU A C 1
ATOM 3827 O O . LEU A 1 478 ? 8.544 -0.889 -5.646 1.00 97.19 478 LEU A O 1
ATOM 3831 N N . ARG A 1 479 ? 10.506 -1.774 -5.038 1.00 95.88 479 ARG A N 1
ATOM 3832 C CA . ARG A 1 479 ? 9.980 -2.418 -3.826 1.00 95.88 479 ARG A CA 1
ATOM 3833 C C . ARG A 1 479 ? 9.628 -1.374 -2.769 1.00 95.88 479 ARG A C 1
ATOM 3835 O O . ARG A 1 479 ? 10.480 -0.606 -2.339 1.00 95.88 479 ARG A O 1
ATOM 3842 N N . GLY A 1 480 ? 8.370 -1.356 -2.337 1.00 97.06 480 GLY A N 1
ATOM 3843 C CA . GLY A 1 480 ? 7.869 -0.364 -1.380 1.00 97.06 480 GLY A CA 1
ATOM 3844 C C . GLY A 1 480 ? 7.527 1.000 -1.988 1.00 97.06 480 GLY A C 1
ATOM 3845 O O . GLY A 1 480 ? 7.099 1.886 -1.251 1.00 97.06 480 GLY A O 1
ATOM 3846 N N . SER A 1 481 ? 7.675 1.172 -3.308 1.00 97.50 481 SER A N 1
ATOM 3847 C CA . SER A 1 481 ? 7.402 2.437 -4.013 1.00 97.50 481 SER A CA 1
ATOM 3848 C C . SER A 1 481 ? 5.916 2.703 -4.296 1.00 97.50 481 SER A C 1
ATOM 3850 O O . SER A 1 481 ? 5.550 3.817 -4.666 1.00 97.50 481 SER A O 1
ATOM 3852 N N . GLY A 1 482 ? 5.059 1.681 -4.185 1.00 97.75 482 GLY A N 1
ATOM 3853 C CA . GLY A 1 482 ? 3.666 1.726 -4.644 1.00 97.75 482 GLY A CA 1
ATOM 3854 C C . GLY A 1 482 ? 3.479 1.647 -6.167 1.00 97.75 482 GLY A C 1
ATOM 3855 O O . GLY A 1 482 ? 2.355 1.742 -6.655 1.00 97.75 482 GLY A O 1
ATOM 3856 N N . VAL A 1 483 ? 4.546 1.480 -6.957 1.00 98.44 483 VAL A N 1
ATOM 3857 C CA . VAL A 1 483 ? 4.420 1.393 -8.421 1.00 98.44 483 VAL A CA 1
ATOM 3858 C C . VAL A 1 483 ? 3.830 0.046 -8.832 1.00 98.44 483 VAL A C 1
ATOM 3860 O O . VAL A 1 483 ? 4.428 -1.005 -8.613 1.00 98.44 483 VAL A O 1
ATOM 3863 N N . HIS A 1 484 ? 2.670 0.097 -9.476 1.00 98.44 484 HIS A N 1
ATOM 3864 C CA . HIS A 1 484 ? 1.947 -1.026 -10.067 1.00 98.44 484 HIS A CA 1
ATOM 3865 C C . HIS A 1 484 ? 1.160 -0.514 -11.291 1.00 98.44 484 HIS A C 1
ATOM 3867 O O . HIS A 1 484 ? 1.113 0.692 -11.545 1.00 98.44 484 HIS A O 1
ATOM 3873 N N . GLY A 1 485 ? 0.537 -1.420 -12.043 1.00 97.50 485 GLY A N 1
ATOM 3874 C CA . GLY A 1 485 ? -0.178 -1.140 -13.291 1.00 97.50 485 GLY A CA 1
ATOM 3875 C C . GLY A 1 485 ? -1.221 -0.028 -13.200 1.00 97.50 485 GLY A C 1
ATOM 3876 O O . GLY A 1 485 ? -1.182 0.932 -13.970 1.00 97.50 485 GLY A O 1
ATOM 3877 N N . GLY A 1 486 ? -2.101 -0.120 -12.200 1.00 96.75 486 GLY A N 1
ATOM 3878 C CA . GLY A 1 486 ? -3.107 0.894 -11.889 1.00 96.75 486 GLY A CA 1
ATOM 3879 C C . GLY A 1 486 ? -2.517 2.299 -11.759 1.00 96.75 486 GLY A C 1
ATOM 3880 O O . GLY A 1 486 ? -3.001 3.213 -12.414 1.00 96.75 486 GLY A O 1
ATOM 3881 N N . LEU A 1 487 ? -1.444 2.481 -10.979 1.00 97.12 487 LEU A N 1
ATOM 3882 C CA . LEU A 1 487 ? -0.775 3.783 -10.841 1.00 97.12 487 LEU A CA 1
ATOM 3883 C C . LEU A 1 487 ? -0.124 4.259 -12.153 1.00 97.12 487 LEU A C 1
ATOM 3885 O O . LEU A 1 487 ? -0.167 5.447 -12.460 1.00 97.12 487 LEU A O 1
ATOM 3889 N N . ILE A 1 488 ? 0.472 3.347 -12.929 1.00 96.62 488 ILE A N 1
ATOM 3890 C CA . ILE A 1 488 ? 1.134 3.676 -14.203 1.00 96.62 488 ILE A CA 1
ATOM 3891 C C . ILE A 1 488 ? 0.134 4.240 -15.219 1.00 96.62 488 ILE A C 1
ATOM 3893 O O . ILE A 1 488 ? 0.433 5.243 -15.869 1.00 96.62 488 ILE A O 1
ATOM 3897 N N . ILE A 1 489 ? -1.046 3.626 -15.335 1.00 95.00 489 ILE A N 1
ATOM 3898 C CA . ILE A 1 489 ? -2.091 4.042 -16.278 1.00 95.00 489 ILE A CA 1
ATOM 3899 C C . ILE A 1 489 ? -2.925 5.196 -15.697 1.00 95.00 489 ILE A C 1
ATOM 3901 O O . ILE A 1 489 ? -2.900 6.294 -16.251 1.00 95.00 489 ILE A O 1
ATOM 3905 N N . LEU A 1 490 ? -3.592 4.986 -14.556 1.00 92.94 490 LEU A N 1
ATOM 3906 C CA . LEU A 1 490 ? -4.727 5.797 -14.082 1.00 92.94 490 LEU A CA 1
ATOM 3907 C C . LEU A 1 490 ? -4.365 7.143 -13.431 1.00 92.94 490 LEU A C 1
ATOM 3909 O O . LEU A 1 490 ? -5.249 7.978 -13.269 1.00 92.94 490 LEU A O 1
ATOM 3913 N N . GLU A 1 491 ? -3.111 7.374 -13.029 1.00 93.56 491 GLU A N 1
ATOM 3914 C CA . GLU A 1 491 ? -2.681 8.658 -12.450 1.00 93.56 491 GLU A CA 1
ATOM 3915 C C . GLU A 1 491 ? -2.068 9.561 -13.542 1.00 93.56 491 GLU A C 1
ATOM 3917 O O . GLU A 1 491 ? -0.967 9.267 -14.028 1.00 93.56 491 GLU A O 1
ATOM 3922 N N . PRO A 1 492 ? -2.713 10.679 -13.940 1.00 89.88 492 PRO A N 1
ATOM 3923 C CA . PRO A 1 492 ? -2.200 11.551 -15.002 1.00 89.88 492 PRO A CA 1
ATOM 3924 C C . PRO A 1 492 ? -0.848 12.190 -14.667 1.00 89.88 492 PRO A C 1
ATOM 3926 O O . PRO A 1 492 ? -0.065 12.490 -15.565 1.00 89.88 492 PRO A O 1
ATOM 3929 N N . ARG A 1 493 ? -0.530 12.368 -13.376 1.00 89.75 493 ARG A N 1
ATOM 3930 C CA . ARG A 1 493 ? 0.749 12.937 -12.919 1.00 89.75 493 ARG A CA 1
ATOM 3931 C C . ARG A 1 493 ? 1.890 11.915 -12.881 1.00 89.75 493 ARG A C 1
ATOM 3933 O O . ARG A 1 493 ? 3.031 12.307 -12.635 1.00 89.75 493 ARG A O 1
ATOM 3940 N N . PHE A 1 494 ? 1.611 10.624 -13.082 1.00 94.12 494 PHE A N 1
ATOM 3941 C CA . PHE A 1 494 ? 2.630 9.577 -13.108 1.00 94.12 494 PHE A CA 1
ATOM 3942 C C . PHE A 1 494 ? 3.215 9.446 -14.518 1.00 94.12 494 PHE A C 1
ATOM 3944 O O . PHE A 1 494 ? 2.544 8.993 -15.446 1.00 94.12 494 PHE A O 1
ATOM 3951 N N . SER A 1 495 ? 4.477 9.847 -14.666 1.00 93.75 495 SER A N 1
ATOM 3952 C CA . SER A 1 495 ? 5.198 9.897 -15.944 1.00 93.75 495 SER A CA 1
ATOM 3953 C C . SER A 1 495 ? 6.472 9.046 -15.927 1.00 93.75 495 SER A C 1
ATOM 3955 O O . SER A 1 495 ? 6.914 8.578 -14.874 1.00 93.75 495 SER A O 1
ATOM 3957 N N . SER A 1 496 ? 7.123 8.907 -17.085 1.00 94.88 496 SER A N 1
ATOM 3958 C CA . SER A 1 496 ? 8.449 8.285 -17.195 1.00 94.88 496 SER A CA 1
ATOM 3959 C C . SER A 1 496 ? 9.515 8.981 -16.339 1.00 94.88 496 SER A C 1
ATOM 3961 O O . SER A 1 496 ? 10.436 8.317 -15.874 1.00 94.88 496 SER A O 1
ATOM 3963 N N . GLU A 1 497 ? 9.385 10.288 -16.080 1.00 93.38 497 GLU A N 1
ATOM 3964 C CA . GLU A 1 497 ? 10.268 11.022 -15.163 1.00 93.38 497 GLU A CA 1
ATOM 3965 C C . GLU A 1 497 ? 10.021 10.606 -13.707 1.00 93.38 497 GLU A C 1
ATOM 3967 O O . GLU A 1 497 ? 10.959 10.288 -12.977 1.00 93.38 497 GLU A O 1
ATOM 3972 N N . THR A 1 498 ? 8.752 10.513 -13.293 1.00 94.81 498 THR A N 1
ATOM 3973 C CA . THR A 1 498 ? 8.376 9.993 -11.967 1.00 94.81 498 THR A CA 1
ATOM 3974 C C . THR A 1 498 ? 8.911 8.575 -11.763 1.00 94.81 498 THR A C 1
ATOM 3976 O O . THR A 1 498 ? 9.459 8.265 -10.705 1.00 94.81 498 THR A O 1
ATOM 3979 N N . LEU A 1 499 ? 8.807 7.726 -12.789 1.00 97.31 499 LEU A N 1
ATOM 3980 C CA . LEU A 1 499 ? 9.342 6.368 -12.770 1.00 97.31 499 LEU A CA 1
ATOM 3981 C C . LEU A 1 499 ? 10.880 6.354 -12.710 1.00 97.31 499 LEU A C 1
ATOM 3983 O O . LEU A 1 499 ? 11.436 5.613 -11.905 1.00 97.31 499 LEU A O 1
ATOM 3987 N N . ALA A 1 500 ? 11.576 7.205 -13.472 1.00 97.06 500 ALA A N 1
ATOM 3988 C CA . ALA A 1 500 ? 13.037 7.324 -13.425 1.00 97.06 500 ALA A CA 1
ATOM 3989 C C . ALA A 1 500 ? 13.551 7.723 -12.029 1.00 97.06 500 ALA A C 1
ATOM 3991 O O . ALA A 1 500 ? 14.556 7.183 -11.562 1.00 97.06 500 ALA A O 1
ATOM 3992 N N . LEU A 1 501 ? 12.842 8.629 -11.344 1.00 95.88 501 LEU A N 1
ATOM 3993 C CA . LEU A 1 501 ? 13.139 9.024 -9.964 1.00 95.88 501 LEU A CA 1
ATOM 3994 C C . LEU A 1 501 ? 12.932 7.868 -8.974 1.00 95.88 501 LEU A C 1
ATOM 3996 O O . LEU A 1 501 ? 13.776 7.660 -8.107 1.00 95.88 501 LEU A O 1
ATOM 4000 N N . LEU A 1 502 ? 11.851 7.093 -9.111 1.00 96.94 502 LEU A N 1
ATOM 4001 C CA . LEU A 1 502 ? 11.569 5.929 -8.252 1.00 96.94 502 LEU A CA 1
ATOM 4002 C C . LEU A 1 502 ? 12.505 4.741 -8.522 1.00 96.94 502 LEU A C 1
ATOM 4004 O O . LEU A 1 502 ? 12.770 3.945 -7.626 1.00 96.94 502 LEU A O 1
ATOM 4008 N N . LEU A 1 503 ? 13.063 4.660 -9.729 1.00 97.50 503 LEU A N 1
ATOM 4009 C CA . LEU A 1 503 ? 14.129 3.728 -10.095 1.00 97.50 503 LEU A CA 1
ATOM 4010 C C . LEU A 1 503 ? 15.526 4.187 -9.641 1.00 97.50 503 LEU A C 1
ATOM 4012 O O . LEU A 1 503 ? 16.491 3.456 -9.851 1.00 97.50 503 LEU A O 1
ATOM 4016 N N . ASN A 1 504 ? 15.649 5.361 -9.008 1.00 96.75 504 ASN A N 1
ATOM 4017 C CA . ASN A 1 504 ? 16.912 6.017 -8.641 1.00 96.75 504 ASN A CA 1
ATOM 4018 C C . ASN A 1 504 ? 17.868 6.270 -9.830 1.00 96.75 504 ASN A C 1
ATOM 4020 O O . ASN A 1 504 ? 19.080 6.355 -9.637 1.00 96.75 504 ASN A O 1
ATOM 4024 N N . ILE A 1 505 ? 17.353 6.424 -11.057 1.00 96.56 505 ILE A N 1
ATOM 4025 C CA . ILE A 1 505 ? 18.175 6.727 -12.240 1.00 96.56 505 ILE A CA 1
ATOM 4026 C C . ILE A 1 505 ? 18.577 8.216 -12.195 1.00 96.56 505 ILE A C 1
ATOM 4028 O O . ILE A 1 505 ? 17.697 9.081 -12.313 1.00 96.56 505 ILE A O 1
ATOM 4032 N N . PRO A 1 506 ? 19.876 8.568 -12.069 1.00 94.44 506 PRO A N 1
ATOM 4033 C CA . PRO A 1 506 ? 20.304 9.966 -11.973 1.00 94.44 506 PRO A CA 1
ATOM 4034 C C . PRO A 1 506 ? 19.953 10.761 -13.241 1.00 94.44 506 PRO A C 1
ATOM 4036 O O . PRO A 1 506 ? 19.993 10.183 -14.331 1.00 94.44 506 PRO A O 1
ATOM 4039 N N . PRO A 1 507 ? 19.648 12.073 -13.155 1.00 93.25 507 PRO A N 1
ATOM 4040 C CA . PRO A 1 507 ? 19.346 12.901 -14.330 1.00 93.25 507 PRO A CA 1
ATOM 4041 C C . PRO A 1 507 ? 20.483 12.918 -15.366 1.00 93.25 507 PRO A C 1
ATOM 4043 O O . PRO A 1 507 ? 20.224 13.046 -16.558 1.00 93.25 507 PRO A O 1
ATOM 4046 N N . GLN A 1 508 ? 21.728 12.695 -14.932 1.00 96.12 508 GLN A N 1
ATOM 4047 C CA . GLN A 1 508 ? 22.910 12.590 -15.789 1.00 96.12 508 GLN A CA 1
ATOM 4048 C C . GLN A 1 508 ? 22.907 11.341 -16.694 1.00 96.12 508 GLN A C 1
ATOM 4050 O O . GLN A 1 508 ? 23.530 11.369 -17.752 1.00 96.12 508 GLN A O 1
ATOM 4055 N N . LYS A 1 509 ? 22.197 10.253 -16.340 1.00 96.19 509 LYS A N 1
ATOM 4056 C CA . LYS A 1 509 ? 22.077 9.045 -17.188 1.00 96.19 509 LYS A CA 1
ATOM 4057 C C . LYS A 1 509 ? 21.030 9.256 -18.300 1.00 96.19 509 LYS A C 1
ATOM 4059 O O . LYS A 1 509 ? 20.026 8.546 -18.382 1.00 96.19 509 LYS A O 1
ATOM 4064 N N . THR A 1 510 ? 21.258 10.251 -19.157 1.00 96.19 510 THR A N 1
ATOM 4065 C CA . THR A 1 510 ? 20.318 10.715 -20.199 1.00 96.19 510 THR A CA 1
ATOM 4066 C C . THR A 1 510 ? 19.908 9.616 -21.184 1.00 96.19 510 THR A C 1
ATOM 4068 O O . THR A 1 510 ? 18.729 9.513 -21.520 1.00 96.19 510 THR A O 1
ATOM 4071 N N . LEU A 1 511 ? 20.840 8.745 -21.594 1.00 97.31 511 LEU A N 1
ATOM 4072 C CA . LEU A 1 511 ? 20.555 7.618 -22.492 1.00 97.31 511 LEU A CA 1
ATOM 4073 C C . LEU A 1 511 ? 19.546 6.631 -21.887 1.00 97.31 511 LEU A C 1
ATOM 4075 O O . LEU A 1 511 ? 18.559 6.305 -22.545 1.00 97.31 511 LEU A O 1
ATOM 4079 N N . LEU A 1 512 ? 19.732 6.226 -20.624 1.00 96.94 512 LEU A N 1
ATOM 4080 C CA . LEU A 1 512 ? 18.795 5.333 -19.928 1.00 96.94 512 LEU A CA 1
ATOM 4081 C C . LEU A 1 512 ? 17.434 5.995 -19.702 1.00 96.94 512 LEU A C 1
ATOM 4083 O O . LEU A 1 512 ? 16.404 5.337 -19.798 1.00 96.94 512 LEU A O 1
ATOM 4087 N N . ARG A 1 513 ? 17.413 7.306 -19.442 1.00 97.19 513 ARG A N 1
ATOM 4088 C CA . ARG A 1 513 ? 16.170 8.072 -19.271 1.00 97.19 513 ARG A CA 1
ATOM 4089 C C . ARG A 1 513 ? 15.389 8.200 -20.579 1.00 97.19 513 ARG A C 1
ATOM 4091 O O . ARG A 1 513 ? 14.171 8.052 -20.564 1.00 97.19 513 ARG A O 1
ATOM 4098 N N . ARG A 1 514 ? 16.074 8.368 -21.717 1.00 97.31 514 ARG A N 1
ATOM 4099 C CA . ARG A 1 514 ? 15.470 8.314 -23.061 1.00 97.31 514 ARG A CA 1
ATOM 4100 C C . ARG A 1 514 ? 14.949 6.913 -23.401 1.00 97.31 514 ARG A C 1
ATOM 4102 O O . ARG A 1 514 ? 13.843 6.795 -23.924 1.00 97.31 514 ARG A O 1
ATOM 4109 N N . HIS A 1 515 ? 15.710 5.866 -23.075 1.00 97.81 515 HIS A N 1
ATOM 4110 C CA . HIS A 1 515 ? 15.293 4.467 -23.241 1.00 97.81 515 HIS A CA 1
ATOM 4111 C C . HIS A 1 515 ? 14.029 4.162 -22.427 1.00 97.81 515 HIS A C 1
ATOM 4113 O O . HIS A 1 515 ? 13.003 3.797 -22.995 1.00 97.81 515 HIS A O 1
ATOM 4119 N N . LEU A 1 516 ? 14.048 4.456 -21.122 1.00 97.94 516 LEU A N 1
ATOM 4120 C CA . LEU A 1 516 ? 12.899 4.304 -20.228 1.00 97.94 516 LEU A CA 1
ATOM 4121 C C . LEU A 1 516 ? 11.680 5.111 -20.694 1.00 97.94 516 LEU A C 1
ATOM 4123 O O . LEU A 1 516 ? 10.572 4.591 -20.653 1.00 97.94 516 LEU A O 1
ATOM 4127 N N . ALA A 1 517 ? 11.850 6.353 -21.157 1.00 96.62 517 ALA A N 1
ATOM 4128 C CA . ALA A 1 517 ? 10.741 7.152 -21.684 1.00 96.62 517 ALA A CA 1
ATOM 4129 C C . ALA A 1 517 ? 10.126 6.540 -22.956 1.00 96.62 517 ALA A C 1
ATOM 4131 O O . ALA A 1 517 ? 8.905 6.559 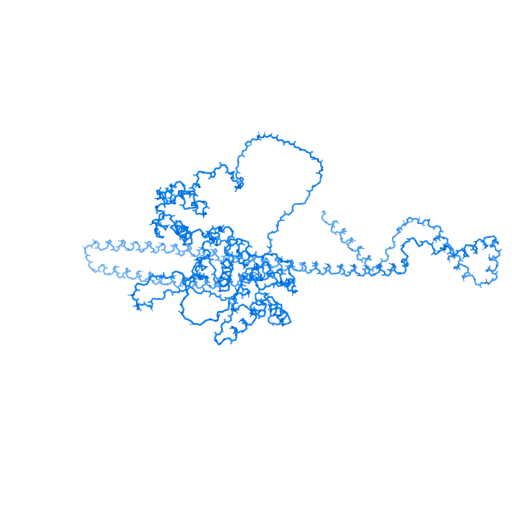-23.121 1.00 96.62 517 ALA A O 1
ATOM 4132 N N . THR A 1 518 ? 10.953 5.946 -23.821 1.00 96.25 518 THR A N 1
ATOM 4133 C CA . THR A 1 518 ? 10.503 5.245 -25.034 1.00 96.25 518 THR A CA 1
ATOM 4134 C C . THR A 1 518 ? 9.738 3.970 -24.665 1.00 96.25 518 THR A C 1
ATOM 4136 O O . THR A 1 518 ? 8.593 3.796 -25.080 1.00 96.25 518 THR A O 1
ATOM 4139 N N . ALA A 1 519 ? 10.316 3.130 -23.801 1.00 96.19 519 ALA A N 1
ATOM 4140 C CA . ALA A 1 519 ? 9.692 1.904 -23.308 1.00 96.19 519 ALA A CA 1
ATOM 4141 C C . ALA A 1 519 ? 8.390 2.175 -22.527 1.00 96.19 519 ALA A C 1
ATOM 4143 O O . ALA A 1 519 ? 7.408 1.457 -22.696 1.00 96.19 519 ALA A O 1
ATOM 4144 N N . PHE A 1 520 ? 8.349 3.231 -21.708 1.00 96.44 520 PHE A N 1
ATOM 4145 C CA . PHE A 1 520 ? 7.152 3.655 -20.974 1.00 96.44 520 PHE A CA 1
ATOM 4146 C C . PHE A 1 520 ? 6.039 4.128 -21.918 1.00 96.44 520 PHE A C 1
ATOM 4148 O O . PHE A 1 520 ? 4.888 3.748 -21.730 1.00 96.44 520 PHE A O 1
ATOM 4155 N N . SER A 1 521 ? 6.374 4.903 -22.956 1.00 94.75 521 SER A N 1
ATOM 4156 C CA . SER A 1 521 ? 5.395 5.360 -23.957 1.00 94.75 521 SER A CA 1
ATOM 4157 C C . SER A 1 521 ? 4.797 4.186 -24.743 1.00 94.75 521 SER A C 1
ATOM 4159 O O . SER A 1 521 ? 3.598 4.169 -25.012 1.00 94.75 521 SER A O 1
ATOM 4161 N N . ALA A 1 522 ? 5.613 3.173 -25.060 1.00 93.62 522 ALA A N 1
ATOM 4162 C CA . ALA A 1 522 ? 5.140 1.927 -25.661 1.00 93.62 522 ALA A CA 1
ATOM 4163 C C . ALA A 1 522 ? 4.255 1.111 -24.698 1.00 93.62 522 ALA A C 1
ATOM 4165 O O . ALA A 1 522 ? 3.242 0.567 -25.124 1.00 93.62 522 ALA A O 1
ATOM 4166 N N . LEU A 1 523 ? 4.596 1.064 -23.403 1.00 94.19 523 LEU A N 1
ATOM 4167 C CA . LEU A 1 523 ? 3.833 0.339 -22.380 1.00 94.19 523 LEU A CA 1
ATOM 4168 C C . LEU A 1 523 ? 2.440 0.939 -22.128 1.00 94.19 523 LEU A C 1
ATOM 4170 O O . LEU A 1 523 ? 1.477 0.193 -21.986 1.00 94.19 523 LEU A O 1
ATOM 4174 N N . VAL A 1 524 ? 2.323 2.268 -22.018 1.00 92.81 524 VAL A N 1
ATOM 4175 C CA . VAL A 1 524 ? 1.033 2.915 -21.695 1.00 92.81 524 VAL A CA 1
ATOM 4176 C C . VAL A 1 524 ? 0.159 3.179 -22.926 1.00 92.81 524 VAL A C 1
ATOM 4178 O O . VAL A 1 524 ? -1.019 3.497 -22.783 1.00 92.81 524 VAL A O 1
ATOM 4181 N N . GLY A 1 525 ? 0.714 3.034 -24.131 1.00 91.88 525 GLY A N 1
ATOM 4182 C CA . GLY A 1 525 ? 0.020 3.293 -25.388 1.00 91.88 525 GLY A CA 1
ATOM 4183 C C . GLY A 1 525 ? -0.089 4.781 -25.739 1.00 91.88 525 GLY A C 1
ATOM 4184 O O . GLY A 1 525 ? 0.199 5.680 -24.940 1.00 91.88 525 GLY A O 1
ATOM 4185 N N . THR A 1 526 ? -0.508 5.051 -26.976 1.00 88.75 526 THR A N 1
ATOM 4186 C CA . THR A 1 526 ? -0.569 6.405 -27.553 1.00 88.75 526 THR A CA 1
ATOM 4187 C C . THR A 1 526 ? -1.531 7.324 -26.805 1.00 88.75 526 THR A C 1
ATOM 4189 O O . THR A 1 526 ? -1.141 8.437 -26.456 1.00 88.75 526 THR A O 1
ATOM 4192 N N . GLN A 1 527 ? -2.743 6.848 -26.500 1.00 87.19 527 GLN A N 1
ATOM 4193 C CA . GLN A 1 527 ? -3.771 7.619 -25.794 1.00 87.19 527 GLN A CA 1
ATOM 4194 C C . GLN A 1 527 ? -3.285 8.095 -24.415 1.00 87.19 527 GLN A C 1
ATOM 4196 O O . GLN A 1 527 ? -3.187 9.297 -24.185 1.00 87.19 527 GLN A O 1
ATOM 4201 N N . ALA A 1 528 ? -2.895 7.182 -23.518 1.00 85.94 528 ALA A N 1
ATOM 4202 C CA . ALA A 1 528 ? -2.448 7.568 -22.177 1.00 85.94 528 ALA A CA 1
ATOM 4203 C C . ALA A 1 528 ? -1.147 8.400 -22.208 1.00 85.94 528 ALA A C 1
ATOM 4205 O O . ALA A 1 528 ? -0.934 9.252 -21.345 1.00 85.94 528 ALA A O 1
ATOM 4206 N N . THR A 1 529 ? -0.285 8.211 -23.219 1.00 88.75 529 THR A N 1
ATOM 4207 C CA . THR A 1 529 ? 0.880 9.086 -23.460 1.00 88.75 529 THR A CA 1
ATOM 4208 C C . THR A 1 529 ? 0.459 10.516 -23.826 1.00 88.75 529 THR A C 1
ATOM 4210 O O . THR A 1 529 ? 1.102 11.470 -23.381 1.00 88.75 529 THR A O 1
ATOM 4213 N N . GLN A 1 530 ? -0.608 10.688 -24.612 1.00 86.88 530 GLN A N 1
ATOM 4214 C CA . GLN A 1 530 ? -1.165 11.998 -24.954 1.00 86.88 530 GLN A CA 1
ATOM 4215 C C . GLN A 1 530 ? -1.838 12.652 -23.740 1.00 86.88 530 GLN A C 1
ATOM 4217 O O . GLN A 1 530 ? -1.462 13.765 -23.383 1.00 86.88 530 GLN A O 1
ATOM 4222 N N . GLU A 1 531 ? -2.732 11.947 -23.044 1.00 86.00 531 GLU A N 1
ATOM 4223 C CA . GLU A 1 531 ? -3.436 12.451 -21.852 1.00 86.00 531 GLU A CA 1
ATOM 4224 C C . GLU A 1 531 ? -2.458 12.936 -20.764 1.00 86.00 531 GLU A C 1
ATOM 4226 O O . GLU A 1 531 ? -2.598 14.038 -20.230 1.00 86.00 531 GLU A O 1
ATOM 4231 N N . LYS A 1 532 ? -1.398 12.162 -20.480 1.00 89.56 532 LYS A N 1
ATOM 4232 C CA . LYS A 1 532 ? -0.342 12.545 -19.521 1.00 89.56 532 LYS A CA 1
ATOM 4233 C C . LYS A 1 532 ? 0.473 13.756 -19.994 1.00 89.56 532 LYS A C 1
ATOM 4235 O O . LYS A 1 532 ? 0.902 14.562 -19.167 1.00 89.56 532 LYS A O 1
ATOM 4240 N N . ARG A 1 533 ? 0.680 13.918 -21.308 1.00 86.19 533 ARG A N 1
ATOM 4241 C CA . ARG A 1 533 ? 1.371 15.082 -21.896 1.00 86.19 533 ARG A CA 1
ATOM 4242 C C . ARG A 1 533 ? 0.514 16.344 -21.809 1.00 86.19 533 ARG A C 1
ATOM 4244 O O . ARG A 1 533 ? 1.017 17.386 -21.404 1.00 86.19 533 ARG A O 1
ATOM 4251 N N . GLU A 1 534 ? -0.766 16.251 -22.147 1.00 85.75 534 GLU A N 1
ATOM 4252 C CA . GLU A 1 534 ? -1.723 17.357 -22.043 1.00 85.75 534 GLU A CA 1
ATOM 4253 C C . GLU A 1 534 ? -1.891 17.797 -20.585 1.00 85.75 534 GLU A C 1
ATOM 4255 O O . GLU A 1 534 ? -1.770 18.984 -20.283 1.00 85.75 534 GLU A O 1
ATOM 4260 N N . TYR A 1 535 ? -2.037 16.843 -19.660 1.00 83.06 535 TYR A N 1
ATOM 4261 C CA . TYR A 1 535 ? -2.107 17.128 -18.227 1.00 83.06 535 TYR A CA 1
ATOM 4262 C C . TYR A 1 535 ? -0.813 17.764 -17.684 1.00 83.06 535 TYR A C 1
ATOM 4264 O O . TYR A 1 535 ? -0.877 18.616 -16.797 1.00 83.06 535 TYR A O 1
ATOM 4272 N N . GLY A 1 536 ? 0.360 17.382 -18.203 1.00 78.38 536 GLY A N 1
ATOM 4273 C CA . GLY A 1 536 ? 1.654 17.993 -17.864 1.00 78.38 536 GLY A CA 1
ATOM 4274 C C . GLY A 1 536 ? 1.850 19.408 -18.425 1.00 78.38 536 GLY A C 1
ATOM 4275 O O . GLY A 1 536 ? 2.499 20.232 -17.786 1.00 78.38 536 GLY A O 1
ATOM 4276 N N . ASN A 1 537 ? 1.253 19.702 -19.583 1.00 79.25 537 ASN A N 1
ATOM 4277 C CA . ASN A 1 537 ? 1.299 21.015 -20.236 1.00 79.25 537 ASN A CA 1
ATOM 4278 C C . ASN A 1 537 ? 0.234 22.001 -19.710 1.00 79.25 537 ASN A C 1
ATOM 4280 O O . ASN A 1 537 ? 0.270 23.183 -20.054 1.00 79.25 537 ASN A O 1
ATOM 4284 N N . ALA A 1 538 ? -0.722 21.538 -18.899 1.00 81.88 538 ALA A N 1
ATOM 4285 C CA . ALA A 1 538 ? -1.806 22.361 -18.373 1.00 81.88 538 ALA A CA 1
ATOM 4286 C C . ALA A 1 538 ? -1.300 23.472 -17.428 1.00 81.88 538 ALA A C 1
ATOM 4288 O O . ALA A 1 538 ? -0.493 23.247 -16.521 1.00 81.88 538 ALA A O 1
ATOM 4289 N N . THR A 1 539 ? -1.817 24.691 -17.600 1.00 60.84 539 THR A N 1
ATOM 4290 C CA . THR A 1 539 ? -1.435 25.853 -16.784 1.00 60.84 539 THR A CA 1
ATOM 4291 C C . THR A 1 539 ? -1.783 25.638 -15.310 1.00 60.84 539 THR A C 1
ATOM 4293 O O . THR A 1 539 ? -2.946 25.434 -14.968 1.00 60.84 539 THR A O 1
ATOM 4296 N N . GLY A 1 540 ? -0.779 25.715 -14.431 1.00 67.00 540 GLY A N 1
ATOM 4297 C CA . GLY A 1 540 ? -0.933 25.458 -12.993 1.00 67.00 540 GLY A CA 1
ATOM 4298 C C . GLY A 1 540 ? -0.685 24.006 -12.561 1.00 67.00 540 GLY A C 1
ATOM 4299 O O . GLY A 1 540 ? -0.890 23.687 -11.390 1.00 67.00 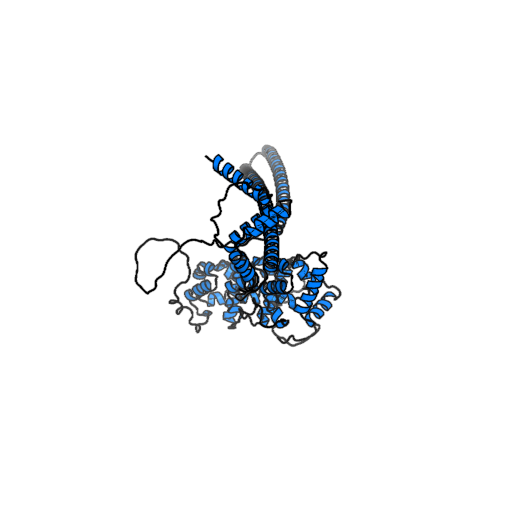540 GLY A O 1
ATOM 4300 N N . HIS A 1 541 ? -0.225 23.127 -13.460 1.00 72.19 541 HIS A N 1
ATOM 4301 C CA . HIS A 1 541 ? 0.179 21.762 -13.115 1.00 72.19 541 HIS A CA 1
ATOM 4302 C C . HIS A 1 541 ? 1.235 21.726 -11.991 1.00 72.19 541 HIS A C 1
ATOM 4304 O O . HIS A 1 541 ? 2.263 22.401 -12.058 1.00 72.19 541 HIS A O 1
ATOM 4310 N N . VAL A 1 542 ? 1.029 20.859 -10.991 1.00 73.81 542 VAL A N 1
ATOM 4311 C CA . VAL A 1 542 ? 2.021 20.563 -9.941 1.00 73.81 542 VAL A CA 1
ATOM 4312 C C . VAL A 1 542 ? 2.551 19.131 -10.121 1.00 73.81 542 VAL A C 1
ATOM 4314 O O . VAL A 1 542 ? 1.781 18.179 -9.913 1.00 73.81 542 VAL A O 1
ATOM 4317 N N . PRO A 1 543 ? 3.846 18.936 -10.444 1.00 75.88 543 PRO A N 1
ATOM 4318 C CA . PRO A 1 543 ? 4.413 17.612 -10.709 1.00 75.88 543 PRO A CA 1
ATOM 4319 C C . PRO A 1 543 ? 4.336 16.685 -9.489 1.00 75.88 543 PRO A C 1
ATOM 4321 O O . PRO A 1 543 ? 4.216 17.128 -8.343 1.00 75.88 543 PRO A O 1
ATOM 4324 N N . LEU A 1 544 ? 4.370 15.370 -9.722 1.00 83.25 544 LEU A N 1
ATOM 4325 C CA . LEU A 1 544 ? 4.252 14.372 -8.657 1.00 83.25 544 LEU A CA 1
ATOM 4326 C C . LEU A 1 544 ? 5.575 14.195 -7.896 1.00 83.25 544 LEU A C 1
ATOM 4328 O O . LEU A 1 544 ? 6.422 13.378 -8.250 1.00 83.25 544 LEU A O 1
ATOM 4332 N N . THR A 1 545 ? 5.739 14.958 -6.815 1.00 84.38 545 THR A N 1
ATOM 4333 C CA . THR A 1 545 ? 6.876 14.836 -5.895 1.00 84.38 545 THR A CA 1
ATOM 4334 C C . THR A 1 545 ? 6.807 13.527 -5.100 1.00 84.38 545 THR A C 1
ATOM 4336 O O . THR A 1 545 ? 5.943 13.355 -4.241 1.00 84.38 545 THR A O 1
ATOM 4339 N N . THR A 1 546 ? 7.759 12.622 -5.333 1.00 85.56 546 THR A N 1
ATOM 4340 C CA . THR A 1 546 ? 7.827 11.286 -4.703 1.00 85.56 546 THR A CA 1
ATOM 4341 C C . THR A 1 546 ? 7.951 11.319 -3.174 1.00 85.56 546 THR A C 1
ATOM 4343 O O . THR A 1 546 ? 7.508 10.395 -2.496 1.00 85.56 546 THR A O 1
ATOM 4346 N N . THR A 1 547 ? 8.510 12.396 -2.615 1.00 85.38 547 THR A N 1
ATOM 4347 C CA . THR A 1 547 ? 8.731 12.596 -1.171 1.00 85.38 547 THR A CA 1
ATOM 4348 C C . THR A 1 547 ? 7.646 13.426 -0.472 1.00 85.38 547 THR A C 1
ATOM 4350 O O . THR A 1 547 ? 7.739 13.653 0.739 1.00 85.38 547 THR A O 1
ATOM 4353 N N . ALA A 1 548 ? 6.615 13.891 -1.190 1.00 86.88 548 ALA A N 1
ATOM 4354 C CA . ALA A 1 548 ? 5.559 14.715 -0.606 1.00 86.88 548 ALA A CA 1
ATOM 4355 C C . ALA A 1 548 ? 4.753 13.946 0.453 1.00 86.88 548 ALA A C 1
ATOM 4357 O O . ALA A 1 548 ? 4.374 12.789 0.258 1.00 86.88 548 ALA A O 1
ATOM 4358 N N . LYS A 1 549 ? 4.454 14.614 1.573 1.00 88.12 549 LYS A N 1
ATOM 4359 C CA . LYS A 1 549 ? 3.659 14.052 2.672 1.00 88.12 549 LYS A CA 1
ATOM 4360 C C . LYS A 1 549 ? 2.278 14.689 2.740 1.00 88.12 549 LYS A C 1
ATOM 4362 O O . LYS A 1 549 ? 2.152 15.914 2.711 1.00 88.12 549 LYS A O 1
ATOM 4367 N N . VAL A 1 550 ? 1.255 13.853 2.891 1.00 83.75 550 VAL A N 1
ATOM 4368 C CA . VAL A 1 550 ? -0.122 14.287 3.137 1.00 83.75 550 VAL A CA 1
ATOM 4369 C C . VAL A 1 550 ? -0.191 14.932 4.521 1.00 83.75 550 VAL A C 1
ATOM 4371 O O . VAL A 1 550 ? 0.187 14.327 5.524 1.00 83.75 550 VAL A O 1
ATOM 4374 N N . LYS A 1 551 ? -0.662 16.179 4.578 1.00 74.38 551 LYS A N 1
ATOM 4375 C CA . LYS A 1 551 ? -0.949 16.875 5.838 1.00 74.38 551 LYS A CA 1
ATOM 4376 C C . LYS A 1 551 ? -2.383 16.537 6.270 1.00 74.38 551 LYS A C 1
ATOM 4378 O O . LYS A 1 551 ? -3.262 16.545 5.409 1.00 74.38 551 LYS A O 1
ATOM 4383 N N . PRO A 1 552 ? -2.658 16.295 7.565 1.00 65.69 552 PRO A N 1
ATOM 4384 C CA . PRO A 1 552 ? -4.031 16.173 8.043 1.00 65.69 552 PRO A CA 1
ATOM 4385 C C . PRO A 1 552 ? -4.835 17.435 7.707 1.00 65.69 552 PRO A C 1
ATOM 4387 O O . PRO A 1 552 ? -4.339 18.550 7.907 1.00 65.69 552 PRO A O 1
ATOM 4390 N N . LYS A 1 553 ? -6.089 17.275 7.261 1.00 57.94 553 LYS A N 1
ATOM 4391 C CA . LYS A 1 553 ? -7.071 18.369 7.260 1.00 57.94 553 LYS A CA 1
ATOM 4392 C C . LYS A 1 553 ? -7.260 18.813 8.717 1.00 57.94 553 LYS A C 1
ATOM 4394 O O . LYS A 1 553 ? -7.976 18.161 9.472 1.00 57.94 553 LYS A O 1
ATOM 4399 N N . LYS A 1 554 ? -6.614 19.905 9.145 1.00 39.94 554 LYS A N 1
ATOM 4400 C CA . LYS A 1 554 ? -6.976 20.543 10.419 1.00 39.94 554 LYS A CA 1
ATOM 4401 C C . LYS A 1 554 ? -8.413 21.044 10.288 1.00 39.94 554 LYS A C 1
ATOM 4403 O O . LYS A 1 554 ? -8.684 21.858 9.408 1.00 39.94 554 LYS A O 1
ATOM 4408 N N . LEU A 1 555 ? -9.296 20.606 11.182 1.00 41.16 555 LEU A N 1
ATOM 4409 C CA . LEU A 1 555 ? -10.587 21.255 11.404 1.00 41.16 555 LEU A CA 1
ATOM 4410 C C . LEU A 1 555 ? -10.313 22.659 11.963 1.00 41.16 555 LEU A C 1
ATOM 4412 O O . LEU A 1 555 ? -10.084 22.840 13.157 1.00 41.16 555 LEU A O 1
ATOM 4416 N N . GLY A 1 556 ? -10.223 23.638 11.062 1.00 28.78 556 GLY A N 1
ATOM 4417 C CA . GLY A 1 556 ? -9.996 25.036 11.406 1.00 28.78 556 GLY A CA 1
ATOM 4418 C C . GLY A 1 556 ? -11.208 25.604 12.135 1.00 28.78 556 GLY A C 1
ATOM 4419 O O . GLY A 1 556 ? -12.340 25.425 11.694 1.00 28.78 556 GLY A O 1
ATOM 4420 N N . PHE A 1 557 ? -10.974 26.321 13.233 1.00 37.62 557 PHE A N 1
ATOM 4421 C CA . PHE A 1 557 ? -12.014 26.878 14.112 1.00 37.62 557 PHE A CA 1
ATOM 4422 C C . PHE A 1 557 ? -12.747 28.101 13.504 1.00 37.62 557 PHE A C 1
ATOM 4424 O O . PHE A 1 557 ? -13.202 28.991 14.215 1.00 37.62 557 PHE A O 1
ATOM 4431 N N . THR A 1 558 ? -12.808 28.185 12.171 1.00 35.12 558 THR A N 1
ATOM 4432 C CA . THR A 1 558 ? -13.006 29.423 11.398 1.00 35.12 558 THR A CA 1
ATOM 4433 C C . THR A 1 558 ? -14.108 29.311 10.337 1.00 35.12 558 THR A C 1
ATOM 4435 O O . THR A 1 558 ? -13.982 29.881 9.257 1.00 35.12 558 THR A O 1
ATOM 4438 N N . GLN A 1 559 ? -15.200 28.597 10.634 1.00 34.56 559 GLN A N 1
ATOM 4439 C CA . GLN A 1 559 ? -16.490 28.750 9.938 1.00 34.56 559 GLN A CA 1
ATOM 4440 C C . GLN A 1 559 ? -17.674 28.645 10.916 1.00 34.56 559 GLN A C 1
ATOM 4442 O O . GLN A 1 559 ? -18.472 27.714 10.873 1.00 34.56 559 GLN A O 1
ATOM 4447 N N . PHE A 1 560 ? -17.846 29.662 11.765 1.00 34.06 560 PHE A N 1
ATOM 4448 C CA . PHE A 1 560 ? -19.080 29.869 12.547 1.00 34.06 560 PHE A CA 1
ATOM 4449 C C . PHE A 1 560 ? -20.214 30.520 11.719 1.00 34.06 560 PHE A C 1
ATOM 4451 O O . PHE A 1 560 ? -21.068 31.231 12.238 1.00 34.06 560 PHE A O 1
ATOM 4458 N N . SER A 1 561 ? -20.233 30.272 10.407 1.00 35.41 561 SER A N 1
ATOM 4459 C CA . SER A 1 561 ? -21.104 30.943 9.439 1.00 35.41 561 SER A CA 1
ATOM 4460 C C . SER A 1 561 ? -21.648 29.968 8.388 1.00 35.41 561 SER A C 1
ATOM 4462 O O . SER A 1 561 ? -21.325 30.084 7.211 1.00 35.41 561 SER A O 1
ATOM 4464 N N . HIS A 1 562 ? -22.430 28.975 8.831 1.00 31.52 562 HIS A N 1
ATOM 4465 C CA . HIS A 1 562 ? -23.743 28.617 8.256 1.00 31.52 562 HIS A CA 1
ATOM 4466 C C . HIS A 1 562 ? -24.333 27.371 8.945 1.00 31.52 562 HIS A C 1
ATOM 4468 O O . HIS A 1 562 ? -24.241 26.247 8.454 1.00 31.52 562 HIS A O 1
ATOM 4474 N N . LEU A 1 563 ? -25.023 27.575 10.073 1.00 36.19 563 LEU A N 1
ATOM 4475 C CA . LEU A 1 563 ? -25.841 26.536 10.708 1.00 36.19 563 LEU A CA 1
ATOM 4476 C C . LEU A 1 563 ? -27.124 26.261 9.897 1.00 36.19 563 LEU A C 1
ATOM 4478 O O . LEU A 1 563 ? -28.209 26.739 10.221 1.00 36.19 563 LEU A O 1
ATOM 4482 N N . ARG A 1 564 ? -27.014 25.429 8.857 1.00 34.53 564 ARG A N 1
ATOM 4483 C CA . ARG A 1 564 ? -28.139 24.645 8.321 1.00 34.53 564 ARG A CA 1
ATOM 4484 C C . ARG A 1 564 ? -27.754 23.171 8.286 1.00 34.53 564 ARG A C 1
ATOM 4486 O O . ARG A 1 564 ? -26.682 22.817 7.808 1.00 34.53 564 ARG A O 1
ATOM 4493 N N . LYS A 1 565 ? -28.643 22.310 8.791 1.00 38.84 565 LYS A N 1
ATOM 4494 C CA . LYS A 1 565 ? -28.452 20.853 8.856 1.00 38.84 565 LYS A CA 1
ATOM 4495 C C . LYS A 1 565 ? -28.317 20.245 7.449 1.00 38.84 565 LYS A C 1
ATOM 4497 O O . LYS A 1 565 ? -29.316 19.850 6.854 1.00 38.84 565 LYS A O 1
ATOM 4502 N N . ARG A 1 566 ? -27.090 20.091 6.952 1.00 30.27 566 ARG A N 1
ATOM 4503 C CA . ARG A 1 566 ? -26.727 18.964 6.080 1.00 30.27 566 ARG A CA 1
ATOM 4504 C C . ARG A 1 566 ? -26.062 17.896 6.946 1.00 30.27 566 ARG A C 1
ATOM 4506 O O . ARG A 1 566 ? -25.298 18.231 7.849 1.00 30.27 566 ARG A O 1
ATOM 4513 N N . LYS A 1 567 ? -26.364 16.620 6.686 1.00 27.88 567 LYS A N 1
ATOM 4514 C CA . LYS A 1 567 ? -25.522 15.523 7.185 1.00 27.88 567 LYS A CA 1
ATOM 4515 C C . LYS A 1 567 ? -24.124 15.681 6.559 1.00 27.88 567 LYS A C 1
ATOM 4517 O O . LYS A 1 567 ? -24.063 16.103 5.402 1.00 27.88 567 LYS A O 1
ATOM 4522 N N . PRO A 1 568 ? -23.029 15.358 7.267 1.00 33.28 568 PRO A N 1
ATOM 4523 C CA . PRO A 1 568 ? -21.744 15.136 6.617 1.00 33.28 568 PRO A CA 1
ATOM 4524 C C . PRO A 1 568 ? -21.907 14.019 5.584 1.00 33.28 568 PRO A C 1
ATOM 4526 O O . PRO A 1 568 ? -22.440 12.959 5.910 1.00 33.28 568 PRO A O 1
ATOM 4529 N N . ASP A 1 569 ? -21.498 14.276 4.347 1.00 35.47 569 ASP A N 1
ATOM 4530 C CA . ASP A 1 569 ? -21.540 13.282 3.278 1.00 35.47 569 ASP A CA 1
ATOM 4531 C C . ASP A 1 569 ? -20.225 12.493 3.305 1.00 35.47 569 ASP A C 1
ATOM 4533 O O . ASP A 1 569 ? -19.222 12.924 2.739 1.00 35.47 569 ASP A O 1
ATOM 4537 N N . GLU A 1 570 ? -20.193 11.382 4.051 1.00 46.75 570 GLU A N 1
ATOM 4538 C CA . GLU A 1 570 ? -18.957 10.606 4.269 1.00 46.75 570 GLU A CA 1
ATOM 4539 C C . GLU A 1 570 ? -18.340 10.089 2.956 1.00 46.75 570 GLU A C 1
ATOM 4541 O O . GLU A 1 570 ? -17.120 9.935 2.870 1.00 46.75 570 GLU A O 1
ATOM 4546 N N . SER A 1 571 ? -19.162 9.915 1.916 1.00 49.53 571 SER A N 1
ATOM 4547 C CA . SER A 1 571 ? -18.769 9.583 0.542 1.00 49.53 571 SER A CA 1
ATOM 4548 C C . SER A 1 571 ? -17.747 10.543 -0.071 1.00 49.53 571 SER A C 1
ATOM 4550 O O . SER A 1 571 ? -16.924 10.119 -0.882 1.00 49.53 571 SER A O 1
ATOM 4552 N N . ALA A 1 572 ? -17.755 11.818 0.327 1.00 51.38 572 ALA A N 1
ATOM 4553 C CA . ALA A 1 572 ? -16.869 12.842 -0.226 1.00 51.38 572 ALA A CA 1
ATOM 4554 C C . ALA A 1 572 ? -15.419 12.792 0.309 1.00 51.38 572 ALA A C 1
ATOM 4556 O O . ALA A 1 572 ? -14.557 13.497 -0.218 1.00 51.38 572 ALA A O 1
ATOM 4557 N N . ASP A 1 573 ? -15.135 11.989 1.344 1.00 69.38 573 ASP A N 1
ATOM 4558 C CA . ASP A 1 573 ? -13.806 11.878 1.978 1.00 69.38 573 ASP A CA 1
ATOM 4559 C C . ASP A 1 573 ? -13.139 10.490 1.801 1.00 69.38 573 ASP A C 1
ATOM 4561 O O . ASP A 1 573 ? -12.065 10.229 2.363 1.00 69.38 573 ASP A O 1
ATOM 4565 N N . TYR A 1 574 ? -13.735 9.599 0.995 1.00 82.94 574 TYR A N 1
ATOM 4566 C CA . TYR A 1 574 ? -13.133 8.314 0.611 1.00 82.94 574 TYR A CA 1
ATOM 4567 C C . TYR A 1 574 ? -11.954 8.491 -0.367 1.00 82.94 574 TYR A C 1
ATOM 4569 O O . TYR A 1 574 ? -11.939 9.378 -1.218 1.00 82.94 574 TYR A O 1
ATOM 4577 N N . ILE A 1 575 ? -10.956 7.605 -0.265 1.00 79.25 575 ILE A N 1
ATOM 4578 C CA . ILE A 1 575 ? -9.735 7.598 -1.091 1.00 79.25 575 ILE A CA 1
ATOM 4579 C C . ILE A 1 575 ? -10.056 7.405 -2.578 1.00 79.25 575 ILE A C 1
ATOM 4581 O O . ILE A 1 575 ? -9.482 8.081 -3.435 1.00 79.25 575 ILE A O 1
ATOM 4585 N N . CYS A 1 576 ? -10.991 6.504 -2.875 1.00 81.62 576 CYS A N 1
ATOM 4586 C CA . CYS A 1 576 ? -11.635 6.381 -4.172 1.00 81.62 576 CYS A CA 1
ATOM 4587 C C . CYS A 1 576 ? -13.146 6.506 -3.938 1.00 81.62 576 CYS A C 1
ATOM 4589 O O . CYS A 1 576 ? -13.722 5.606 -3.326 1.00 81.62 576 CYS A O 1
ATOM 4591 N N . PRO A 1 577 ? -13.789 7.607 -4.362 1.00 72.88 577 PRO A N 1
ATOM 4592 C CA . PRO A 1 577 ? -15.243 7.696 -4.371 1.00 72.88 577 PRO A CA 1
ATOM 4593 C C . PRO A 1 577 ? -15.859 6.566 -5.203 1.00 72.88 577 PRO A C 1
ATOM 4595 O O . PRO A 1 577 ? -15.249 6.081 -6.159 1.00 72.88 577 PRO A O 1
ATOM 4598 N N . ILE A 1 578 ? -17.070 6.155 -4.830 1.00 64.12 578 ILE A N 1
ATOM 4599 C CA . ILE A 1 578 ? -17.855 5.174 -5.579 1.00 64.12 578 ILE A CA 1
ATOM 4600 C C . ILE A 1 578 ? -18.758 5.952 -6.536 1.00 64.12 578 ILE A C 1
ATOM 4602 O O . ILE A 1 578 ? -19.631 6.690 -6.077 1.00 64.12 578 ILE A O 1
ATOM 4606 N N . ASP A 1 579 ? -18.580 5.765 -7.844 1.00 49.97 579 ASP A N 1
ATOM 4607 C CA . ASP A 1 579 ? -19.443 6.356 -8.873 1.00 49.97 579 ASP A CA 1
ATOM 4608 C C . ASP A 1 579 ? -20.816 5.658 -8.904 1.00 49.97 579 ASP A C 1
ATOM 4610 O O . ASP A 1 579 ? -21.137 4.858 -9.786 1.00 49.97 579 ASP A O 1
ATOM 4614 N N . ILE A 1 580 ? -21.648 5.955 -7.903 1.00 35.69 580 ILE A N 1
ATOM 4615 C CA . ILE A 1 580 ? -23.067 5.594 -7.887 1.00 35.69 580 ILE A CA 1
ATOM 4616 C C . ILE A 1 580 ? -23.763 6.493 -8.914 1.00 35.69 580 ILE A C 1
ATOM 4618 O O . ILE A 1 580 ? -24.029 7.667 -8.653 1.00 35.69 580 ILE A O 1
ATOM 4622 N N . GLY A 1 581 ? -23.992 5.944 -10.110 1.00 34.72 581 GLY A N 1
ATOM 4623 C CA . GLY A 1 581 ? -24.397 6.698 -11.295 1.00 34.72 581 GLY A CA 1
ATOM 4624 C C . GLY A 1 581 ? -25.635 7.571 -11.084 1.00 34.72 581 GLY A C 1
ATOM 4625 O O . GLY A 1 581 ? -26.737 7.061 -10.899 1.00 34.72 581 GLY A O 1
ATOM 4626 N N . ASN A 1 582 ? -25.448 8.890 -11.175 1.00 24.67 582 ASN A N 1
ATOM 4627 C CA . ASN A 1 582 ? -26.514 9.886 -11.082 1.00 24.67 582 ASN A CA 1
ATOM 4628 C C . ASN A 1 582 ? -26.441 10.827 -12.294 1.00 24.67 582 ASN A C 1
ATOM 4630 O O . ASN A 1 582 ? -25.659 11.778 -12.342 1.00 24.67 582 ASN A O 1
ATOM 4634 N N . SER A 1 583 ? -27.229 10.520 -13.321 1.00 28.98 583 SER A N 1
ATOM 4635 C CA . SER A 1 583 ? -27.172 11.167 -14.632 1.00 28.98 583 SER A CA 1
ATOM 4636 C C . SER A 1 583 ? -27.983 12.467 -14.707 1.00 28.98 583 SER A C 1
ATOM 4638 O O . SER A 1 583 ? -29.027 12.493 -15.350 1.00 28.98 583 SER A O 1
ATOM 4640 N N . THR A 1 584 ? -27.470 13.562 -14.129 1.00 25.84 584 THR A N 1
ATOM 4641 C CA . THR A 1 584 ? -27.853 14.950 -14.490 1.00 25.84 584 THR A CA 1
ATOM 4642 C C . THR A 1 584 ? -26.753 15.967 -14.148 1.00 25.84 584 THR A C 1
ATOM 4644 O O . THR A 1 584 ? -26.516 16.205 -12.972 1.00 25.84 584 THR A O 1
ATOM 4647 N N . LEU A 1 585 ? -26.160 16.569 -15.194 1.00 27.02 585 LEU A N 1
ATOM 4648 C CA . LEU A 1 585 ? -25.605 17.941 -15.350 1.00 27.02 585 LEU A CA 1
ATOM 4649 C C . LEU A 1 585 ? -24.937 18.657 -14.137 1.00 27.02 585 LEU A C 1
ATOM 4651 O O . LEU A 1 585 ? -25.504 18.748 -13.058 1.00 27.02 585 LEU A O 1
ATOM 4655 N N . SER A 1 586 ? -23.782 19.326 -14.276 1.00 24.22 586 SER A N 1
ATOM 4656 C CA . SER A 1 586 ? -23.160 19.891 -15.492 1.00 24.22 586 SER A CA 1
ATOM 4657 C C . SER A 1 586 ? -21.624 20.001 -15.414 1.00 24.22 586 SER A C 1
ATOM 4659 O O . SER A 1 586 ? -21.111 20.364 -14.363 1.00 24.22 586 SER A O 1
ATOM 4661 N N . THR A 1 587 ? -20.946 19.790 -16.556 1.00 25.19 587 THR A N 1
ATOM 4662 C CA . THR A 1 587 ? -19.685 20.426 -17.047 1.00 25.19 587 THR A CA 1
ATOM 4663 C C . THR A 1 587 ? -18.581 20.847 -16.046 1.00 25.19 587 THR A C 1
ATOM 4665 O O . THR A 1 587 ? -18.827 21.660 -15.166 1.00 25.19 587 THR A O 1
ATOM 4668 N N . THR A 1 588 ? -17.298 20.486 -16.209 1.00 26.20 588 THR A N 1
ATOM 4669 C CA . THR A 1 588 ? -16.573 20.046 -17.426 1.00 26.20 588 THR A CA 1
ATOM 4670 C C . THR A 1 588 ? -15.550 18.925 -17.169 1.00 26.20 588 THR A C 1
ATOM 4672 O O . THR A 1 588 ? -14.533 19.159 -16.520 1.00 26.20 588 THR A O 1
ATOM 4675 N N . LEU A 1 589 ? -15.744 17.761 -17.794 1.00 26.53 589 LEU A N 1
ATOM 4676 C CA . LEU A 1 589 ? -14.690 16.800 -18.160 1.00 26.53 589 LEU A CA 1
ATOM 4677 C C . LEU A 1 589 ? -15.104 16.121 -19.483 1.00 26.53 589 LEU A C 1
ATOM 4679 O O . LEU A 1 589 ? -16.298 15.852 -19.641 1.00 26.53 589 LEU A O 1
ATOM 4683 N N . PRO A 1 590 ? -14.188 15.844 -20.434 1.00 27.44 590 PRO A N 1
ATOM 4684 C CA . PRO A 1 590 ? -14.532 15.116 -21.654 1.00 27.44 590 PRO A CA 1
ATOM 4685 C C . PRO A 1 590 ? -14.903 13.661 -21.348 1.00 27.44 590 PRO A C 1
ATOM 4687 O O . PRO A 1 590 ? -14.114 12.907 -20.782 1.00 27.44 590 PRO A O 1
ATOM 4690 N N . SER A 1 591 ? -16.109 13.255 -21.735 1.00 26.33 591 SER A N 1
ATOM 4691 C CA . SER A 1 591 ? -16.594 11.887 -21.573 1.00 26.33 591 SER A CA 1
ATOM 4692 C C . SER A 1 591 ? -16.094 10.987 -22.708 1.00 26.33 591 SER A C 1
ATOM 4694 O O . SER A 1 591 ? -16.764 10.862 -23.733 1.00 26.33 591 SER A O 1
ATOM 4696 N N . HIS A 1 592 ? -14.953 10.323 -22.511 1.00 28.88 592 HIS A N 1
ATOM 4697 C CA . HIS A 1 592 ? -14.544 9.197 -23.353 1.00 28.88 592 HIS A CA 1
ATOM 4698 C C . HIS A 1 592 ? -14.456 7.918 -22.527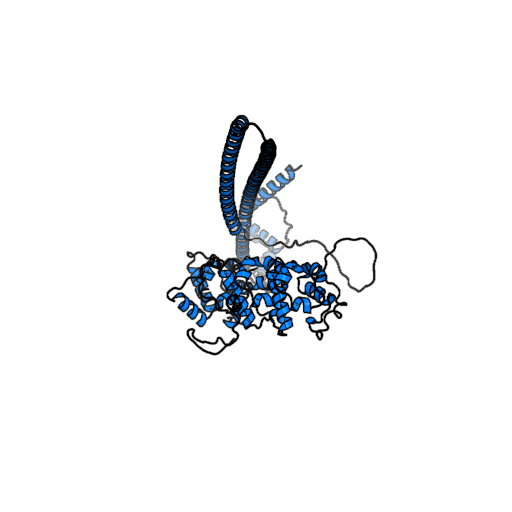 1.00 28.88 592 HIS A C 1
ATOM 4700 O O . HIS A 1 592 ? -13.580 7.739 -21.685 1.00 28.88 592 HIS A O 1
ATOM 4706 N N . SER A 1 593 ? -15.423 7.034 -22.765 1.00 26.05 593 SER A N 1
ATOM 4707 C CA . SER A 1 593 ? -15.507 5.725 -22.135 1.00 26.05 593 SER A CA 1
ATOM 4708 C C . SER A 1 593 ? -14.354 4.842 -22.603 1.00 26.05 593 SER A C 1
ATOM 4710 O O . SER A 1 593 ? -14.356 4.370 -23.738 1.00 26.05 593 SER A O 1
ATOM 4712 N N . LEU A 1 594 ? -13.416 4.545 -21.704 1.00 26.36 594 LEU A N 1
ATOM 4713 C CA . LEU A 1 594 ? -12.639 3.316 -21.810 1.00 26.36 594 LEU A CA 1
ATOM 4714 C C . LEU A 1 594 ? -13.590 2.146 -21.527 1.00 26.36 594 LEU A C 1
ATOM 4716 O O . LEU A 1 594 ? -13.821 1.781 -20.376 1.00 26.36 594 LEU A O 1
ATOM 4720 N N . THR A 1 595 ? -14.175 1.584 -22.585 1.00 25.52 595 THR A N 1
ATOM 4721 C CA . THR A 1 595 ? -14.738 0.231 -22.538 1.00 25.52 595 THR A CA 1
ATOM 4722 C C . THR A 1 595 ? -13.604 -0.747 -22.248 1.00 25.52 595 THR A C 1
ATOM 4724 O O . THR A 1 595 ? -12.722 -0.933 -23.089 1.00 25.52 595 THR A O 1
ATOM 4727 N N . LEU A 1 596 ? -13.632 -1.303 -21.036 1.00 30.28 596 LEU A N 1
ATOM 4728 C CA . LEU A 1 596 ? -12.811 -2.426 -20.575 1.00 30.28 596 LEU A CA 1
ATOM 4729 C C . LEU A 1 596 ? -13.335 -3.759 -21.125 1.00 30.28 596 LEU A C 1
ATOM 4731 O O . LEU A 1 596 ? -14.573 -3.866 -21.285 1.00 30.28 596 LEU A O 1
#

pLDDT: mean 74.26, std 22.77, range [24.22, 98.5]

Organism: Dicentrarchus labrax (NCBI:txid13489)

Foldseek 3Di:
DPPVVVVVVVVVVVVVVCVVVVPDDPDDPPDDDPPPVVVVVVVVVVVVVVVLVPDPDPVVSVVVVVVDDPVNVVVVVVVVVDPPPPPPPPPPPDDPVRVVVVVVVVVVVVVVVVVVVVVVVVVVVVVVVVVVVVVVVVVVVVVVVVVVVVVVVVVVVVVVVVVVVVVVVVVVVVVVVVVVVPDPDDDPVVVVVVVVVVVVVVVSVVVVVVVVVVVVVVVVVVVVVVVVVVVVVVVCVVVCDDDDDDDDDDDDDDDDDDDDDDDDDDDDDDDDDDDDDDDDPPPPPPQCPVVDQQQAAALVNVQVVCVVLVNNVQSVLSSVPDGGSVSLLPDDLVCCCVRSVCPDVLLSVSSVLVSVCSVVVDDALQVVWWLVLVCVVCQQLQANVLSVLSVVSRQGSSNLLQDFPVNCVSSVNWWPQLLLLSQLVSVQCVVVSNDSQQADQDDDPDPADDLVNLSRYGLNNVLVVCVVLVNNVLSVLSRNLSDGSSSLQVPLLDALVVVCVSSVPDPVVVVVSVSSNVSSCSNRDDVSVVSSVVLVPDPPRDHRDSRDTDDDPPPDPPPPPDPDDDDPPSLVRGSHRDCPDDDDDDDDDDDDDPPD

Sequence (596 aa):
MASNASHMLEAALEQMDDIIAGKKCTSQLTLPPSVDPALNALQLTEALRVVLEGQGSEQEQESLRKQVSTDTAHVILKWLERDEVNLHSSGNSESYQERLSRLEGDKESLILQVSVLTDQVEAQGAKISDLQSSLVEHQHKLDSTEEMLQQELLHRTSLENQKLSLMGEVSYLKIKLADMEGKQGQGAERQHKAEGLIKELRILKDKVEHLEDQKLQYEKKLKATKVKEIVSSVFIQRVYPHPYRLRRTQSGGLQAADPDAGQFRRGGLRATAGPRLTRTPESYDSARDLNIPFSQWTKGQVCGWLEDYGLGQYVNLTRQWVENGQTLLSATPQDFEKEMGMKNPLHRKKLQLALNAFTTKVIEKSSELDYIWVTRWLDDIGLPQYKDQFHEARVDGRMIQYLTVNDLLTLKVTSQLHHLSIKCAIHVLHANKFNPNCLRRRPGEERQPSPSEVVQWSNHRVMEWLRAVDLAEYAPNLRGSGVHGGLIILEPRFSSETLALLLNIPPQKTLLRRHLATAFSALVGTQATQEKREYGNATGHVPLTTTAKVKPKKLGFTQFSHLRKRKPDESADYICPIDIGNSTLSTTLPSHSLTL

Solvent-accessible surface area (backbone atoms only — not comparable to full-atom values): 35334 Å² total; per-residue (Å²): 133,71,63,63,62,54,57,52,50,51,56,53,49,54,54,49,53,40,56,74,71,64,56,82,76,93,65,91,77,80,69,78,84,79,84,48,68,67,61,55,51,48,53,53,48,52,52,51,49,54,56,55,76,67,50,94,43,71,70,57,54,56,50,54,60,70,69,56,53,70,68,59,55,51,52,52,50,60,51,70,73,44,82,73,86,77,70,84,71,81,86,68,80,73,47,75,69,55,54,48,52,49,53,51,51,52,49,52,52,49,51,52,52,49,50,57,49,50,55,53,49,50,56,47,51,53,51,51,51,53,53,51,53,52,48,53,57,49,47,56,52,49,54,55,52,48,55,53,50,53,52,51,51,53,52,50,52,51,52,53,50,52,51,50,51,52,52,49,54,54,49,52,52,50,52,55,48,53,64,54,70,73,54,90,70,71,69,70,68,49,51,60,53,48,55,49,52,54,50,53,52,46,56,51,49,59,53,49,54,54,51,52,52,51,52,53,51,51,55,52,51,53,52,54,50,51,52,51,51,50,52,51,49,59,46,48,61,67,76,51,72,81,78,75,87,78,78,83,78,85,84,88,89,83,87,87,86,88,89,86,89,86,88,87,86,92,85,83,92,81,87,83,88,78,84,95,69,80,82,79,79,93,75,61,79,90,72,65,64,81,85,62,56,63,55,75,29,45,44,66,48,48,41,51,51,38,36,76,73,74,48,42,92,33,34,74,40,38,62,68,73,44,69,31,28,40,54,63,68,72,53,51,81,63,48,42,40,71,59,37,57,44,77,54,64,52,52,48,50,54,49,52,56,50,48,49,34,69,70,69,66,59,87,56,54,31,68,78,36,46,31,67,53,43,45,52,48,28,46,39,40,10,36,54,87,43,30,66,46,40,48,76,44,56,40,23,32,54,45,62,70,63,35,27,64,65,54,39,46,72,50,65,52,41,41,42,46,48,52,49,22,52,27,25,49,50,50,47,33,59,78,48,61,41,49,93,75,60,60,40,62,65,86,73,92,63,94,68,69,51,50,83,54,40,35,28,26,12,20,58,27,50,34,53,49,30,42,77,67,80,38,50,89,37,28,73,48,40,68,59,59,20,51,18,18,20,30,60,62,73,35,58,67,50,45,53,65,50,49,34,56,54,39,67,54,57,83,84,49,50,69,62,54,51,49,47,41,52,54,44,41,63,52,48,32,72,65,54,45,46,53,30,48,52,53,65,69,38,89,87,58,78,79,64,56,77,83,40,64,62,73,80,85,73,87,68,96,79,72,98,78,73,100,66,97,66,78,85,64,69,66,80,51,30,59,49,64,79,88,75,87,73,96,70,88,79,89,89,75,89,89,72,84,80,82,126

Secondary structure (DSSP, 8-state):
--HHHHHHHHHHHHHHHHHHTT--------------HHHHHHHHHHHHHHHHHT---HHHHHHHHTTS-HHHHHHHHHHHT-GGGS----S----HHHHHHHHHHHHHHHHHHHHHHHHHHHHHHHHHHHHHHHHHHHHHHHHHHHHHHHHHHHHHHHHHHHHHHHHHHHHHHHHHHHHHHT----HHHHHHHHHHHHHHHHHHHHHHHHHHHHHHHHHHHHHHHHHHHHHHHHHHHHH-PPPP------------------------------------STT-TTS--TTS-GGG-BHHHHHHHHIIIIIGGGHHHHHHH-SBHHHHHT--HHHHHHTS---SHHHHHHHHHHHHHHHH----GGGG--HHHHHHHHHHTT-GGGHHHHHHTT--HHHHHT-BHHHHHHTT--BHHHHHHHHHHHHHHHHTTT-TT-SB-S--S-SS--HHHHTTB-HHHHHHHHHHTT-TTTGGGGTTS---HHHHHH-TT--HHHHHHHTT--TT-HHHHHHHHHHHHHHHHHHHHHHHHHHHHSTT-----TT-BPPP----S---S----PPP-GGGGBSS------------S-------

Nearest PDB structures (foldseek):
  3tad-assembly1_C  TM=9.644E-01  e=4.465E-25  Mus musculus
  6kip-assembly1_B  TM=8.940E-01  e=2.043E-14  Mus musculus
  3tac-assembly1_B  TM=8.675E-01  e=4.406E-14  Homo sapiens
  3tad-assembly1_A  TM=8.883E-01  e=1.151E-13  Homo sapiens
  6kr4-assembly1_E  TM=9.051E-01  e=7.496E-13  Mus musculus

Mean predicted aligned error: 21.82 Å

InterPro domains:
  IPR001660 Sterile alpha motif domain [PF00536] (295-356)
  IPR001660 Sterile alpha motif domain [PF00536] (371-429)
  IPR001660 Sterile alpha motif domain [PF07647] (455-522)
  IPR001660 Sterile alpha motif domain [PS50105] (297-361)
  IPR001660 Sterile alpha motif domain [PS50105] (374-432)
  IPR001660 Sterile alpha motif domain [PS50105] (457-488)
  IPR001660 Sterile alpha motif domain [SM00454] (294-361)
  IPR001660 Sterile alpha motif domain [SM00454] (366-432)
  IPR001660 Sterile alpha motif domain [SM00454] (454-526)
  IPR013761 Sterile alpha motif/pointed domain superfamily [G3DSA:1.10.150.50] (260-372)
  IPR013761 Sterile alpha motif/pointed domain superfamily [G3DSA:1.10.150.50] (373-443)
  IPR013761 Sterile alpha motif/pointed domain superfamily [G3DSA:1.10.150.50] (444-543)
  IPR013761 Sterile alpha motif/pointed domain superfamily [SSF47769] (289-363)
  IPR013761 Sterile alpha motif/pointed domain superfamily [SSF47769] (368-441)
  IPR013761 Sterile alpha motif/pointed domain superfamily [SSF47769] (448-525)
  IPR029515 Liprin [PTHR12587] (245-579)
  IPR037617 Liprin-beta-1/2, SAM domain 1 [cd09563] (294-357)
  IPR037618 Liprin-beta-1/2, SAM domain 2 [cd09566] (368-430)
  IPR037619 Liprin-beta-1/2, SAM domain 3 [cd09569] (453-524)
  IPR058914 Liprin-beta-1/2, coiled-coil domain [PF26022] (97-202)